Protein AF-A0A944D234-F1 (afdb_monomer_lite)

Structure (mmCIF, N/CA/C/O backbone):
data_AF-A0A944D234-F1
#
_entry.id   AF-A0A944D234-F1
#
loop_
_atom_site.group_PDB
_atom_site.id
_atom_site.type_symbol
_atom_site.label_atom_id
_atom_site.label_alt_id
_atom_site.label_comp_id
_atom_site.label_asym_id
_atom_site.label_entity_id
_atom_site.label_seq_id
_atom_site.pdbx_PDB_ins_code
_atom_site.Cartn_x
_atom_site.Cartn_y
_atom_site.Cartn_z
_atom_site.occupancy
_atom_site.B_iso_or_equiv
_atom_site.auth_seq_id
_atom_site.auth_comp_id
_atom_site.auth_asym_id
_atom_site.auth_atom_id
_atom_site.pdbx_PDB_model_num
ATOM 1 N N . MET A 1 1 ? 18.455 42.363 -7.708 1.00 50.38 1 MET A N 1
ATOM 2 C CA . MET A 1 1 ? 17.422 41.316 -7.528 1.00 50.38 1 MET A CA 1
ATOM 3 C C . MET A 1 1 ? 18.113 39.952 -7.585 1.00 50.38 1 MET A C 1
ATOM 5 O O . MET A 1 1 ? 18.900 39.732 -8.495 1.00 50.38 1 MET A O 1
ATOM 9 N N . ASN A 1 2 ? 17.965 39.112 -6.555 1.00 54.12 2 ASN A N 1
ATOM 10 C CA . ASN A 1 2 ? 18.843 37.957 -6.298 1.00 54.12 2 ASN A CA 1
ATOM 11 C C . ASN A 1 2 ? 18.604 36.811 -7.312 1.00 54.12 2 ASN A C 1
ATOM 13 O O . ASN A 1 2 ? 17.450 36.483 -7.579 1.00 54.12 2 ASN A O 1
ATOM 17 N N . LYS A 1 3 ? 19.655 36.174 -7.860 1.00 44.09 3 LYS A N 1
ATOM 18 C CA . LYS A 1 3 ? 19.535 35.136 -8.919 1.00 44.09 3 LYS A CA 1
ATOM 19 C C . LYS A 1 3 ? 18.631 33.955 -8.521 1.00 44.09 3 LYS A C 1
ATOM 21 O O . LYS A 1 3 ? 17.917 33.435 -9.371 1.00 44.09 3 LYS A O 1
ATOM 26 N N . LYS A 1 4 ? 18.598 33.582 -7.233 1.00 45.78 4 LYS A N 1
ATOM 27 C CA . LYS A 1 4 ? 17.661 32.573 -6.698 1.00 45.78 4 LYS A CA 1
ATOM 28 C C . LYS A 1 4 ? 16.201 33.025 -6.770 1.00 45.78 4 LYS A C 1
ATOM 30 O O . LYS A 1 4 ? 15.357 32.249 -7.179 1.00 45.78 4 LYS A O 1
ATOM 35 N N . ILE A 1 5 ? 15.921 34.289 -6.454 1.00 49.12 5 ILE A N 1
ATOM 36 C CA . ILE A 1 5 ? 14.564 34.856 -6.498 1.00 49.12 5 ILE A CA 1
ATOM 37 C C . ILE A 1 5 ? 14.070 34.925 -7.948 1.00 49.12 5 ILE A C 1
ATOM 39 O O . ILE A 1 5 ? 12.935 34.564 -8.227 1.00 49.12 5 ILE A O 1
ATOM 43 N N . ILE A 1 6 ? 14.944 35.298 -8.888 1.00 46.66 6 ILE A N 1
ATOM 44 C CA . ILE A 1 6 ? 14.623 35.312 -10.323 1.00 46.66 6 ILE A CA 1
ATOM 45 C C . ILE A 1 6 ? 14.358 33.886 -10.835 1.00 46.66 6 ILE A C 1
ATOM 47 O O . ILE A 1 6 ? 13.373 33.670 -11.531 1.00 46.66 6 ILE A O 1
ATOM 51 N N . SER A 1 7 ? 15.170 32.899 -10.441 1.00 41.31 7 SER A N 1
ATOM 52 C CA . SER A 1 7 ? 14.960 31.490 -10.809 1.00 41.31 7 SER A CA 1
ATOM 53 C C . SER A 1 7 ? 13.661 30.919 -10.239 1.00 41.31 7 SER A C 1
ATOM 55 O O . SER A 1 7 ? 12.963 30.204 -10.945 1.00 41.31 7 SER A O 1
ATOM 57 N N . THR A 1 8 ? 13.319 31.229 -8.988 1.00 44.91 8 THR A N 1
ATOM 58 C CA . THR A 1 8 ? 12.078 30.768 -8.349 1.00 44.91 8 THR A CA 1
ATOM 59 C C . THR A 1 8 ? 10.850 31.433 -8.968 1.00 44.91 8 THR A C 1
ATOM 61 O O . THR A 1 8 ? 9.863 30.754 -9.220 1.00 44.91 8 THR A O 1
ATOM 64 N N . ILE A 1 9 ? 10.917 32.725 -9.301 1.00 49.25 9 ILE A N 1
ATOM 65 C CA . ILE A 1 9 ? 9.823 33.436 -9.981 1.00 49.25 9 ILE A CA 1
ATOM 66 C C . ILE A 1 9 ? 9.622 32.901 -11.405 1.00 49.25 9 ILE A C 1
ATOM 68 O O . ILE A 1 9 ? 8.485 32.673 -11.805 1.00 49.25 9 ILE A O 1
ATOM 72 N N . ILE A 1 10 ? 10.702 32.635 -12.148 1.00 46.66 10 ILE A N 1
ATOM 73 C CA . ILE A 1 10 ? 10.629 32.028 -13.487 1.00 46.66 10 ILE A CA 1
ATOM 74 C C . ILE A 1 10 ? 10.091 30.594 -13.406 1.00 46.66 10 ILE A C 1
ATOM 76 O O . ILE A 1 10 ? 9.265 30.218 -14.230 1.00 46.66 10 ILE A O 1
ATOM 80 N N . PHE A 1 11 ? 10.493 29.812 -12.398 1.00 46.53 11 PHE A N 1
ATOM 81 C CA . PHE A 1 11 ? 9.994 28.451 -12.189 1.00 46.53 11 PHE A CA 1
ATOM 82 C C . PHE A 1 11 ? 8.501 28.441 -11.829 1.00 46.53 11 PHE A C 1
ATOM 84 O O . PHE A 1 11 ? 7.758 27.666 -12.416 1.00 46.53 11 PHE A O 1
ATOM 91 N N . ILE A 1 12 ? 8.038 29.344 -10.955 1.00 50.00 12 ILE A N 1
ATOM 92 C CA . ILE A 1 12 ? 6.616 29.497 -10.594 1.00 50.00 12 ILE A CA 1
ATOM 93 C C . ILE A 1 12 ? 5.786 30.004 -11.782 1.00 50.00 12 ILE A C 1
ATOM 95 O O . ILE A 1 12 ? 4.678 29.522 -11.991 1.00 50.00 12 ILE A O 1
ATOM 99 N N . LEU A 1 13 ? 6.313 30.923 -12.598 1.00 46.41 13 LEU A N 1
ATOM 100 C CA . LEU A 1 13 ? 5.645 31.377 -13.823 1.00 46.41 13 LEU A CA 1
ATOM 101 C C . LEU A 1 13 ? 5.559 30.264 -14.874 1.00 46.41 13 LEU A C 1
ATOM 103 O O . LEU A 1 13 ? 4.503 30.089 -15.469 1.00 46.41 13 LEU A O 1
ATOM 107 N N . LEU A 1 14 ? 6.619 29.472 -15.076 1.00 44.97 14 LEU A N 1
ATOM 108 C CA . LEU A 1 14 ? 6.588 28.339 -16.006 1.00 44.97 14 LEU A CA 1
ATOM 109 C C . LEU A 1 14 ? 5.668 27.212 -15.522 1.00 44.97 14 LEU A C 1
ATOM 111 O O . LEU A 1 14 ? 4.873 26.714 -16.314 1.00 44.97 14 LEU A O 1
ATOM 115 N N . PHE A 1 15 ? 5.733 26.825 -14.244 1.00 43.22 15 PHE A N 1
ATOM 116 C CA . PHE A 1 15 ? 4.854 25.792 -13.678 1.00 43.22 15 PHE A CA 1
ATOM 117 C C . PHE A 1 15 ? 3.403 26.255 -13.612 1.00 43.22 15 PHE A C 1
ATOM 119 O O . PHE A 1 15 ? 2.497 25.497 -13.945 1.00 43.22 15 PHE A O 1
ATOM 126 N N . GLY A 1 16 ? 3.194 27.525 -13.264 1.00 43.62 16 GLY A N 1
ATOM 127 C CA . GLY A 1 16 ? 1.924 28.204 -13.423 1.00 43.62 16 GLY A CA 1
ATOM 128 C C . GLY A 1 16 ? 1.405 27.968 -14.832 1.00 43.62 16 GLY A C 1
ATOM 129 O O . GLY A 1 16 ? 0.347 27.367 -15.011 1.00 43.62 16 GLY A O 1
ATOM 130 N N . ILE A 1 17 ? 2.133 28.435 -15.846 1.00 45.66 17 ILE A N 1
ATOM 131 C CA . ILE A 1 17 ? 1.665 28.464 -17.239 1.00 45.66 17 ILE A CA 1
ATOM 132 C C . ILE A 1 17 ? 1.459 27.054 -17.829 1.00 45.66 17 ILE A C 1
ATOM 134 O O . ILE A 1 17 ? 0.568 26.837 -18.654 1.00 45.66 17 ILE A O 1
ATOM 138 N N . LEU A 1 18 ? 2.237 26.076 -17.368 1.00 43.12 18 LEU A N 1
ATOM 139 C CA . LEU A 1 18 ? 2.119 24.677 -17.777 1.00 43.12 18 LEU A CA 1
ATOM 140 C C . LEU A 1 18 ? 0.948 23.942 -17.111 1.00 43.12 18 LEU A C 1
ATOM 142 O O . LEU A 1 18 ? 0.386 23.050 -17.749 1.00 43.12 18 LEU A O 1
ATOM 146 N N . PHE A 1 19 ? 0.571 24.300 -15.876 1.00 42.62 19 PHE A N 1
ATOM 147 C CA . PHE A 1 19 ? -0.331 23.480 -15.055 1.00 42.62 19 PHE A CA 1
ATOM 148 C C . PHE A 1 19 ? -1.573 24.180 -14.495 1.00 42.62 19 PHE A C 1
ATOM 150 O O . PHE A 1 19 ? -2.438 23.484 -13.975 1.00 42.62 19 PHE A O 1
ATOM 157 N N . PHE A 1 20 ? -1.729 25.496 -14.632 1.00 45.50 20 PHE A N 1
ATOM 158 C CA . PHE A 1 20 ? -2.968 26.207 -14.287 1.00 45.50 20 PHE A CA 1
ATOM 159 C C . PHE A 1 20 ? -3.740 26.611 -15.559 1.00 45.50 20 PHE A C 1
ATOM 161 O O . PHE A 1 20 ? -3.129 26.809 -16.604 1.00 45.50 20 PHE A O 1
ATOM 168 N N . PRO A 1 21 ? -5.082 26.682 -15.545 1.00 54.00 21 PRO A N 1
ATOM 169 C CA . PRO A 1 21 ? -5.858 27.022 -16.738 1.00 54.00 21 PRO A CA 1
ATOM 170 C C . PRO A 1 21 ? -5.990 28.545 -16.950 1.00 54.00 21 PRO A C 1
ATOM 172 O O . PRO A 1 21 ? -6.329 29.267 -16.016 1.00 54.00 21 PRO A O 1
ATOM 175 N N . TYR A 1 22 ? -5.788 29.036 -18.182 1.00 55.62 22 TYR A N 1
ATOM 176 C CA . TYR A 1 22 ? -5.700 30.483 -18.493 1.00 55.62 22 TYR A CA 1
ATOM 177 C C . TYR A 1 22 ? -6.824 31.074 -19.337 1.00 55.62 22 TYR A C 1
ATOM 179 O O . TYR A 1 22 ? -6.842 32.279 -19.557 1.00 55.62 22 TYR A O 1
ATOM 187 N N . ASN A 1 23 ? -7.776 30.276 -19.805 1.00 49.44 23 ASN A N 1
ATOM 188 C CA . ASN A 1 23 ? -8.921 30.792 -20.548 1.00 49.44 23 ASN A CA 1
ATOM 189 C C . ASN A 1 23 ? -10.181 30.035 -20.152 1.00 49.44 23 ASN A C 1
ATOM 191 O O . ASN A 1 23 ? -10.163 28.806 -20.089 1.00 49.44 23 ASN A O 1
ATOM 195 N N . ILE A 1 24 ? -11.246 30.795 -19.887 1.00 59.16 24 ILE A N 1
ATOM 196 C CA . ILE A 1 24 ? -12.579 30.294 -19.556 1.00 59.16 24 ILE A CA 1
ATOM 197 C C . ILE A 1 24 ? -13.489 30.656 -20.722 1.00 59.16 24 ILE A C 1
ATOM 199 O O . ILE A 1 24 ? -13.953 31.790 -20.833 1.00 59.16 24 ILE A O 1
ATOM 203 N N . GLU A 1 25 ? -13.746 29.690 -21.593 1.00 55.22 25 GLU A N 1
ATOM 204 C CA . GLU A 1 25 ? -14.764 29.825 -22.632 1.00 55.22 25 GLU A CA 1
ATOM 205 C C . GLU A 1 25 ? -16.070 29.222 -22.104 1.00 55.22 25 GLU A C 1
ATOM 207 O O . GLU A 1 25 ? -16.067 28.118 -21.552 1.00 55.22 25 GLU A O 1
ATOM 212 N N . THR A 1 26 ? -17.175 29.965 -22.204 1.00 54.72 26 THR A N 1
ATOM 213 C CA . THR A 1 26 ? -18.493 29.531 -21.709 1.00 54.72 26 THR A CA 1
ATOM 214 C C . THR A 1 26 ? -19.409 29.255 -22.895 1.00 54.72 26 THR A C 1
ATOM 216 O O . THR A 1 26 ? -19.619 30.135 -23.731 1.00 54.72 26 THR A O 1
ATOM 219 N N . TYR A 1 27 ? -19.942 28.037 -22.974 1.00 46.59 27 TYR A N 1
ATOM 220 C CA . TYR A 1 27 ? -20.809 27.608 -24.070 1.00 46.59 27 TYR A CA 1
ATOM 221 C C . TYR A 1 27 ? -22.247 28.116 -23.886 1.00 46.59 27 TYR A C 1
ATOM 223 O O . TYR A 1 27 ? -22.701 28.411 -22.779 1.00 46.59 27 TYR A O 1
ATOM 231 N N . LYS A 1 28 ? -22.975 28.240 -25.005 1.00 44.84 28 LYS A N 1
ATOM 232 C CA . LYS A 1 28 ? -24.362 28.751 -25.049 1.00 44.84 28 LYS A CA 1
ATOM 233 C C . LYS A 1 28 ? -25.406 27.775 -24.485 1.00 44.84 28 LYS A C 1
ATOM 235 O O . LYS A 1 28 ? -26.581 28.116 -24.445 1.00 44.84 28 LYS A O 1
ATOM 240 N N . ASP A 1 29 ? -24.986 26.596 -24.039 1.00 43.50 29 ASP A N 1
ATOM 241 C CA . ASP A 1 29 ? -25.816 25.524 -23.474 1.00 43.50 29 ASP A CA 1
ATOM 242 C C . ASP A 1 29 ? -26.229 25.763 -22.008 1.00 43.50 29 ASP A C 1
ATOM 244 O O . ASP A 1 29 ? -26.717 24.862 -21.332 1.00 43.50 29 ASP A O 1
ATOM 248 N N . GLY A 1 30 ? -26.044 26.984 -21.503 1.00 49.31 30 GLY A N 1
ATOM 249 C CA . GLY A 1 30 ? -26.486 27.370 -20.167 1.00 49.31 30 GLY A CA 1
ATOM 250 C C . GLY A 1 30 ? -25.449 27.166 -19.066 1.00 49.31 30 GLY A C 1
ATOM 251 O O . GLY A 1 30 ? -25.815 27.261 -17.897 1.00 49.31 30 GLY A O 1
ATOM 252 N N . GLY A 1 31 ? -24.168 26.936 -19.381 1.00 53.91 31 GLY A N 1
ATOM 253 C CA . GLY A 1 31 ? -23.097 27.112 -18.389 1.00 53.91 31 GLY A CA 1
ATOM 254 C C . GLY A 1 31 ? -21.916 26.150 -18.451 1.00 53.91 31 GLY A C 1
ATOM 255 O O . GLY A 1 31 ? -21.124 26.155 -17.506 1.00 53.91 31 GLY A O 1
ATOM 256 N N . THR A 1 32 ? -21.768 25.344 -19.506 1.00 54.62 32 THR A N 1
ATOM 257 C CA . THR A 1 32 ? -20.572 24.508 -19.679 1.00 54.62 32 THR A CA 1
ATOM 258 C C . THR A 1 32 ? -19.336 25.388 -19.876 1.00 54.62 32 THR A C 1
ATOM 260 O O . THR A 1 32 ? -19.350 26.334 -20.672 1.00 54.62 32 THR A O 1
ATOM 263 N N . LYS A 1 33 ? -18.262 25.096 -19.132 1.00 54.50 33 LYS A N 1
ATOM 264 C CA . LYS A 1 33 ? -17.009 25.871 -19.128 1.00 54.50 33 LYS A CA 1
ATOM 265 C C . LYS A 1 33 ? -15.825 25.005 -19.532 1.00 54.50 33 LYS A C 1
ATOM 267 O O . LYS A 1 33 ? -15.644 23.916 -18.988 1.00 54.50 33 LYS A O 1
ATOM 272 N N . ILE A 1 34 ? -14.993 25.514 -20.435 1.00 55.84 34 ILE A N 1
ATOM 273 C CA . ILE A 1 34 ? -13.731 24.875 -20.824 1.00 55.84 34 ILE A CA 1
ATOM 274 C C . ILE A 1 34 ? -12.572 25.581 -20.133 1.00 55.84 34 ILE A C 1
ATOM 276 O O . ILE A 1 34 ? -12.462 26.805 -20.197 1.00 55.84 34 ILE A O 1
ATOM 280 N N . TYR A 1 35 ? -11.694 24.791 -19.522 1.00 55.12 35 TYR A N 1
ATOM 281 C CA . TYR A 1 35 ? -10.464 25.237 -18.885 1.00 55.12 35 TYR A CA 1
ATOM 282 C C . TYR A 1 35 ? -9.273 24.695 -19.674 1.00 55.12 35 TYR A C 1
ATOM 284 O O . TYR A 1 35 ? -9.171 23.492 -19.911 1.00 55.12 35 TYR A O 1
ATOM 292 N N . SER A 1 36 ? -8.376 25.583 -20.103 1.00 50.12 36 SER A N 1
ATOM 293 C CA . SER A 1 36 ? -7.235 25.221 -20.958 1.00 50.12 36 SER A CA 1
ATOM 294 C C . SER A 1 36 ? -5.894 25.617 -20.345 1.00 50.12 36 SER A C 1
ATOM 296 O O . SER A 1 36 ? -5.731 26.778 -19.968 1.00 50.12 36 SER A O 1
ATOM 298 N N . SER A 1 37 ? -4.933 24.688 -20.313 1.00 51.19 37 SER A N 1
ATOM 299 C CA . SER A 1 37 ? -3.499 24.938 -20.088 1.00 51.19 37 SER A CA 1
ATOM 300 C C . SER A 1 37 ? -2.688 24.623 -21.360 1.00 51.19 37 SER A C 1
ATOM 302 O O . SER A 1 37 ? -3.247 24.224 -22.387 1.00 51.19 37 SER A O 1
ATOM 304 N N . LEU A 1 38 ? -1.362 24.804 -21.317 1.00 44.06 38 LEU A N 1
ATOM 305 C CA . LEU A 1 38 ? -0.467 24.378 -22.402 1.00 44.06 38 LEU A CA 1
ATOM 306 C C . LEU A 1 38 ? -0.346 22.852 -22.544 1.00 44.06 38 LEU A C 1
ATOM 308 O O . LEU A 1 38 ? 0.021 22.381 -23.618 1.00 44.06 38 LEU A O 1
ATOM 312 N N . THR A 1 39 ? -0.628 22.089 -21.486 1.00 39.22 39 THR A N 1
ATOM 313 C CA . THR A 1 39 ? -0.411 20.632 -21.444 1.00 39.22 39 THR A CA 1
ATOM 314 C C . THR A 1 39 ? -1.705 19.824 -21.387 1.00 39.22 39 THR A C 1
ATOM 316 O O . THR A 1 39 ? -1.688 18.643 -21.728 1.00 39.22 39 THR A O 1
ATOM 319 N N . TYR A 1 40 ? -2.835 20.437 -21.017 1.00 40.66 40 TYR A N 1
ATOM 320 C CA . TYR A 1 40 ? -4.127 19.755 -20.955 1.00 40.66 40 TYR A CA 1
ATOM 321 C C . TYR A 1 40 ? -5.315 20.717 -21.110 1.00 40.66 40 TYR A C 1
ATOM 323 O O . TYR A 1 40 ? -5.210 21.926 -20.897 1.00 40.66 40 TYR A O 1
ATOM 331 N N . GLN A 1 41 ? -6.476 20.169 -21.463 1.00 42.78 41 GLN A N 1
ATOM 332 C CA . GLN A 1 41 ? -7.767 20.853 -21.378 1.00 42.78 41 GLN A CA 1
ATOM 333 C C . GLN A 1 41 ? -8.722 19.976 -20.573 1.00 42.78 41 GLN A C 1
ATOM 335 O O . GLN A 1 41 ? -8.717 18.759 -20.747 1.00 42.78 41 GLN A O 1
ATOM 340 N N . TYR A 1 42 ? -9.548 20.578 -19.720 1.00 44.78 42 TYR A N 1
ATOM 341 C CA . TYR A 1 42 ? -10.656 19.870 -19.077 1.00 44.78 42 TYR A CA 1
ATOM 342 C C . TYR A 1 42 ? -11.939 20.696 -19.152 1.00 44.78 42 TYR A C 1
ATOM 344 O O . TYR A 1 42 ? -11.917 21.930 -19.140 1.00 44.78 42 TYR A O 1
ATOM 352 N N . ILE A 1 43 ? -13.070 20.004 -19.274 1.00 45.75 43 ILE A N 1
ATOM 353 C CA . ILE A 1 43 ? -14.382 20.606 -19.516 1.00 45.75 43 ILE A CA 1
ATOM 354 C C . ILE A 1 43 ? -15.285 20.306 -18.332 1.00 45.75 43 ILE A C 1
ATOM 356 O O . ILE A 1 43 ? -15.404 19.161 -17.899 1.00 45.75 43 ILE A O 1
ATOM 360 N N . LYS A 1 44 ? -15.940 21.345 -17.820 1.00 45.06 44 LYS A N 1
ATOM 361 C CA . LYS A 1 44 ? -16.941 21.240 -16.766 1.00 45.06 44 LYS A CA 1
ATOM 362 C C . LYS A 1 44 ? -18.321 21.470 -17.368 1.00 45.06 44 LYS A C 1
ATOM 364 O O . LYS A 1 44 ? -18.672 22.607 -17.680 1.00 45.06 44 LYS A O 1
ATOM 369 N N . PHE A 1 45 ? -19.082 20.393 -17.518 1.00 45.19 45 PHE A N 1
ATOM 370 C CA . PHE A 1 45 ? -20.465 20.437 -17.991 1.00 45.19 45 PHE A CA 1
ATOM 371 C C . PHE A 1 45 ? -21.393 21.012 -16.918 1.00 45.19 45 PHE A C 1
ATOM 373 O O . PHE A 1 45 ? -21.191 20.764 -15.724 1.00 45.19 45 PHE A O 1
ATOM 380 N N . ASN A 1 46 ? -22.408 21.774 -17.333 1.00 42.16 46 ASN A N 1
ATOM 381 C CA . ASN A 1 46 ? -23.503 22.120 -16.430 1.00 42.16 46 ASN A CA 1
ATOM 382 C C . ASN A 1 46 ? -24.440 20.912 -16.265 1.00 42.16 46 ASN A C 1
ATOM 384 O O . ASN A 1 46 ? -24.549 20.071 -17.156 1.00 42.16 46 ASN A O 1
ATOM 388 N N . THR A 1 47 ? -25.088 20.801 -15.108 1.00 43.62 47 THR A N 1
ATOM 389 C CA . THR A 1 47 ? -25.991 19.685 -14.787 1.00 43.62 47 THR A CA 1
ATOM 390 C C . THR A 1 47 ? -27.096 19.574 -15.837 1.00 43.62 47 THR A C 1
ATOM 392 O O . THR A 1 47 ? -27.932 20.468 -15.948 1.00 43.62 47 THR A O 1
ATOM 395 N N . LEU A 1 48 ? -27.105 18.479 -16.600 1.00 40.78 48 LEU A N 1
ATOM 396 C CA . LEU A 1 48 ? -28.187 18.162 -17.530 1.00 40.78 48 LEU A CA 1
ATOM 397 C C . LEU A 1 48 ? -29.408 17.724 -16.709 1.00 40.78 48 LEU A C 1
ATOM 399 O O . LEU A 1 48 ? -29.333 16.752 -15.950 1.00 40.78 48 LEU A O 1
ATOM 403 N N . GLU A 1 49 ? -30.520 18.455 -16.818 1.00 33.84 49 GLU A N 1
ATOM 404 C CA . GLU A 1 49 ? -31.764 18.123 -16.115 1.00 33.84 49 GLU A CA 1
ATOM 405 C C . GLU A 1 49 ? -32.169 16.660 -16.374 1.00 33.84 49 GLU A C 1
ATOM 407 O O . GLU A 1 49 ? -32.361 16.241 -17.514 1.00 33.84 49 GLU A O 1
ATOM 412 N N . GLY A 1 50 ? -32.301 15.873 -15.298 1.00 38.72 50 GLY A N 1
ATOM 413 C CA . GLY A 1 50 ? -32.780 14.485 -15.342 1.00 38.72 50 GLY A CA 1
ATOM 414 C C . GLY A 1 50 ? -31.759 13.395 -14.988 1.00 38.72 50 GLY A C 1
ATOM 415 O O . GLY A 1 50 ? -32.169 12.252 -14.788 1.00 38.72 50 GLY A O 1
ATOM 416 N N . CYS A 1 51 ? -30.468 13.707 -14.830 1.00 31.83 51 CYS A N 1
ATOM 417 C CA . CYS A 1 51 ? -29.454 12.735 -14.393 1.00 31.83 51 CYS A CA 1
ATOM 418 C C . CYS A 1 51 ? -29.138 12.889 -12.894 1.00 31.83 51 CYS A C 1
ATOM 420 O O . CYS A 1 51 ? -28.693 13.945 -12.453 1.00 31.83 51 CYS A O 1
ATOM 422 N N . LYS A 1 52 ? -29.358 11.839 -12.084 1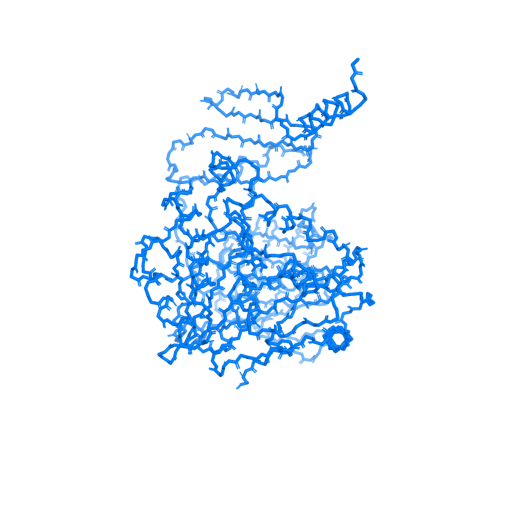.00 35.12 52 LYS A N 1
ATOM 423 C CA . LYS A 1 52 ? -29.121 11.878 -10.620 1.00 35.12 52 LYS A CA 1
ATOM 424 C C . LYS A 1 52 ? -27.644 11.785 -10.203 1.00 35.12 52 LYS A C 1
ATOM 426 O O . LYS A 1 52 ? -27.346 12.006 -9.035 1.00 35.12 52 LYS A O 1
ATOM 431 N N . ALA A 1 53 ? -26.733 11.491 -11.126 1.00 32.81 53 ALA A N 1
ATOM 432 C CA . ALA A 1 53 ? -25.291 11.632 -10.947 1.00 32.81 53 ALA A CA 1
ATOM 433 C C . ALA A 1 53 ? -24.617 11.648 -12.323 1.00 32.81 53 ALA A C 1
ATOM 435 O O . ALA A 1 53 ? -24.963 10.841 -13.183 1.00 32.81 53 ALA A O 1
ATOM 436 N N . SER A 1 54 ? -23.643 12.530 -12.524 1.00 29.41 54 SER A N 1
ATOM 437 C CA . SER A 1 54 ? -22.778 12.492 -13.703 1.00 29.41 54 SER A CA 1
ATOM 438 C C . SER A 1 54 ? -21.404 13.053 -13.350 1.00 29.41 54 SER A C 1
ATOM 440 O O . SER A 1 54 ? -21.271 14.243 -13.067 1.00 29.41 54 SER A O 1
ATOM 442 N N . LYS A 1 55 ? -20.385 12.191 -13.383 1.00 30.52 55 LYS A N 1
ATOM 443 C CA . LYS A 1 55 ? -18.978 12.575 -13.503 1.00 30.52 55 LYS A CA 1
ATOM 444 C C . LYS A 1 55 ? -18.422 11.800 -14.697 1.00 30.52 55 LYS A C 1
ATOM 446 O O . LYS A 1 55 ? -18.545 10.581 -14.741 1.00 30.52 55 LYS A O 1
ATOM 451 N N . LEU A 1 56 ? -17.885 12.521 -15.673 1.00 31.08 56 LEU A N 1
ATOM 452 C CA . LEU A 1 56 ? -17.267 11.974 -16.876 1.00 31.08 56 LEU A CA 1
ATOM 453 C C . LEU A 1 56 ? -15.907 12.673 -17.004 1.00 31.08 56 LEU A C 1
ATOM 455 O O . LEU A 1 56 ? -15.869 13.896 -17.129 1.00 31.08 56 LEU A O 1
ATOM 459 N N . GLU A 1 57 ? -14.805 11.933 -16.907 1.00 28.06 57 GLU A N 1
ATOM 460 C CA . GLU A 1 57 ? -13.441 12.456 -17.068 1.00 28.06 57 GLU A CA 1
ATOM 461 C C . GLU A 1 57 ? -12.783 11.782 -18.275 1.00 28.06 57 GLU A C 1
ATOM 463 O O . GLU A 1 57 ? -12.755 10.558 -18.367 1.00 28.06 57 GLU A O 1
ATOM 468 N N . PHE A 1 58 ? -12.244 12.587 -19.193 1.00 30.88 58 PHE A N 1
ATOM 469 C CA . PHE A 1 58 ? -11.422 12.130 -20.313 1.00 30.88 58 PHE A CA 1
ATOM 470 C C . PHE A 1 58 ? -10.288 13.127 -20.573 1.00 30.88 58 PHE A C 1
ATOM 472 O O . PHE A 1 58 ? -10.466 14.333 -20.403 1.00 30.88 58 PHE A O 1
ATOM 479 N N . ALA A 1 59 ? -9.151 12.622 -21.052 1.00 25.47 59 ALA A N 1
ATOM 480 C CA . ALA A 1 59 ? -8.059 13.409 -21.614 1.00 25.47 59 ALA A CA 1
ATOM 481 C C . ALA A 1 59 ? -7.896 13.039 -23.096 1.00 25.47 59 ALA A C 1
ATOM 483 O O . ALA A 1 59 ? -7.736 11.864 -23.416 1.00 25.47 59 ALA A O 1
ATOM 484 N N . PHE A 1 60 ? -7.922 14.029 -23.995 1.00 31.36 60 PHE A N 1
ATOM 485 C CA . PHE A 1 60 ? -7.651 13.831 -25.423 1.00 31.36 60 PHE A CA 1
ATOM 486 C C . PHE A 1 60 ? -6.731 14.919 -25.977 1.00 31.36 60 PHE A C 1
ATOM 488 O O . PHE A 1 60 ? -6.786 16.083 -25.574 1.00 31.36 60 PHE A O 1
ATOM 495 N N . THR A 1 61 ? -5.920 14.539 -26.962 1.00 31.00 61 THR A N 1
ATOM 496 C CA . THR A 1 61 ? -5.229 15.459 -27.863 1.00 31.00 61 THR A CA 1
ATOM 497 C C . THR A 1 61 ? -6.212 15.961 -28.929 1.00 31.00 61 THR A C 1
ATOM 499 O O . THR A 1 61 ? -7.053 15.227 -29.438 1.00 31.00 61 THR A O 1
ATOM 502 N N . LYS A 1 62 ? -6.153 17.269 -29.207 1.00 36.53 62 LYS A N 1
ATOM 503 C CA . LYS A 1 62 ? -7.077 18.051 -30.049 1.00 36.53 62 LYS A CA 1
ATOM 504 C C . LYS A 1 62 ? -7.542 17.339 -31.336 1.00 36.53 62 LYS A C 1
ATOM 506 O O . LYS A 1 62 ? -6.768 17.296 -32.289 1.00 36.53 62 LYS A O 1
ATOM 511 N N . LYS A 1 63 ? -8.833 16.968 -31.384 1.00 38.25 63 LYS A N 1
ATOM 512 C CA . LYS A 1 63 ? -9.831 17.170 -32.473 1.00 38.25 63 LYS A CA 1
ATOM 513 C C . LYS A 1 63 ? -10.804 15.983 -32.563 1.00 38.25 63 LYS A C 1
ATOM 515 O O . LYS A 1 63 ? -10.471 14.992 -33.187 1.00 38.25 63 LYS A O 1
ATOM 520 N N . ASP A 1 64 ? -11.986 16.109 -31.953 1.00 39.72 64 ASP A N 1
ATOM 521 C CA . ASP A 1 64 ? -13.303 15.873 -32.587 1.00 39.72 64 ASP A CA 1
ATOM 522 C C . ASP A 1 64 ? -14.413 15.723 -31.533 1.00 39.72 64 ASP A C 1
ATOM 524 O O . ASP A 1 64 ? -14.603 14.685 -30.909 1.00 39.72 64 ASP A O 1
ATOM 528 N N . TYR A 1 65 ? -15.185 16.797 -31.343 1.00 37.31 65 TYR A N 1
ATOM 529 C CA . TYR A 1 65 ? -16.249 16.889 -30.334 1.00 37.31 65 TYR A CA 1
ATOM 530 C C . TYR A 1 65 ? -17.612 16.341 -30.801 1.00 37.31 65 TYR A C 1
ATOM 532 O O . TYR A 1 65 ? -18.542 16.261 -30.004 1.00 37.31 65 TYR A O 1
ATOM 540 N N . LYS A 1 66 ? -17.760 15.928 -32.069 1.00 36.50 66 LYS A N 1
ATOM 541 C CA . LYS A 1 66 ? -19.038 15.417 -32.616 1.00 36.50 66 LYS A CA 1
ATOM 542 C C . LYS A 1 66 ? -19.449 14.033 -32.091 1.00 36.50 66 LYS A C 1
ATOM 544 O O . LYS A 1 66 ? -20.604 13.657 -32.244 1.00 36.50 66 LYS A O 1
ATOM 549 N N . TYR A 1 67 ? -18.540 13.296 -31.454 1.00 38.12 67 TYR A N 1
ATOM 550 C CA . TYR A 1 67 ? -18.800 11.963 -30.892 1.00 38.12 67 TYR A CA 1
ATOM 551 C C . TYR A 1 67 ? -19.584 12.003 -29.559 1.00 38.12 67 TYR A C 1
ATOM 553 O O . TYR A 1 67 ? -20.126 10.995 -29.112 1.00 38.12 67 TYR A O 1
ATOM 561 N N . PHE A 1 68 ? -19.672 13.177 -28.920 1.00 34.81 68 PHE A N 1
ATOM 562 C CA . PHE A 1 68 ? -20.256 13.330 -27.583 1.00 34.81 68 PHE A CA 1
ATOM 563 C C . PHE A 1 68 ? -21.790 13.213 -27.542 1.00 34.81 68 PHE A C 1
ATOM 565 O O . PHE A 1 68 ? -22.326 12.710 -26.559 1.00 34.81 68 PHE A O 1
ATOM 572 N N . GLU A 1 69 ? -22.511 13.622 -28.592 1.00 35.59 69 GLU A N 1
ATOM 573 C CA . GLU A 1 69 ? -23.986 13.589 -28.595 1.00 35.59 69 GLU A CA 1
ATOM 574 C C . GLU A 1 69 ? -24.562 12.164 -28.668 1.00 35.59 69 GLU A C 1
ATOM 576 O O . GLU A 1 69 ? -25.686 11.930 -28.224 1.00 35.59 69 GLU A O 1
ATOM 581 N N . SER A 1 70 ? -23.803 11.191 -29.185 1.00 38.47 70 SER A N 1
ATOM 582 C CA . SER A 1 70 ? -24.258 9.799 -29.309 1.00 38.47 70 SER A CA 1
ATOM 583 C C . SER A 1 70 ? -24.104 8.959 -28.039 1.00 38.47 70 SER A C 1
ATOM 585 O O . SER A 1 70 ? -24.655 7.867 -27.991 1.00 38.47 70 SER A O 1
ATOM 587 N N . LEU A 1 71 ? -23.370 9.444 -27.031 1.00 32.75 71 LEU A N 1
ATOM 588 C CA . LEU A 1 71 ? -23.078 8.718 -25.782 1.00 32.75 71 LEU A CA 1
ATOM 589 C C . LEU A 1 71 ? -24.017 9.093 -24.620 1.00 32.75 71 LEU A C 1
ATOM 591 O O . LEU A 1 71 ? -23.852 8.610 -23.502 1.00 32.75 71 LEU A O 1
ATOM 595 N N . LEU A 1 72 ? -24.988 9.977 -24.862 1.00 32.19 72 LEU A N 1
ATOM 596 C CA . LEU A 1 72 ? -25.973 10.404 -23.870 1.00 32.19 72 LEU A CA 1
ATOM 597 C C . LEU A 1 72 ? -27.177 9.450 -23.873 1.00 32.19 72 LEU A C 1
ATOM 599 O O . LEU A 1 72 ? -27.787 9.224 -24.919 1.00 32.19 72 LEU A O 1
ATOM 603 N N . CYS A 1 73 ? -27.548 8.924 -22.699 1.00 31.92 73 CYS A N 1
ATOM 604 C CA . CYS A 1 73 ? -28.719 8.060 -22.537 1.00 31.92 73 CYS A CA 1
ATOM 605 C C . CYS A 1 73 ? -29.984 8.724 -23.095 1.00 31.92 73 CYS A C 1
ATOM 607 O O . CYS A 1 73 ? -30.368 9.820 -22.673 1.00 31.92 73 CYS A O 1
ATOM 609 N N . LYS A 1 74 ? -30.679 8.030 -24.002 1.00 35.91 74 LYS A N 1
ATOM 610 C CA . LYS A 1 74 ? -31.988 8.458 -24.499 1.00 35.91 74 LYS A CA 1
ATOM 611 C C . LYS A 1 74 ? -33.090 7.905 -23.602 1.00 35.91 74 LYS A C 1
ATOM 613 O O . LYS A 1 74 ? -33.061 6.770 -23.139 1.00 35.91 74 LYS A O 1
ATOM 618 N N . LYS A 1 75 ? -34.088 8.745 -23.340 1.00 27.34 75 LYS A N 1
ATOM 619 C CA . LYS A 1 75 ? -35.249 8.417 -22.511 1.00 27.34 75 LYS A CA 1
ATOM 620 C C . LYS A 1 75 ? -36.020 7.238 -23.130 1.00 27.34 75 LYS A C 1
ATOM 622 O O . LYS A 1 75 ? -36.626 7.414 -24.181 1.00 27.34 75 LYS A O 1
ATOM 627 N N . GLY A 1 76 ? -36.039 6.082 -22.457 1.00 35.97 76 GLY A N 1
ATOM 628 C CA . GLY A 1 76 ? -36.934 4.963 -22.793 1.00 35.97 76 GLY A CA 1
ATOM 629 C C . GLY A 1 76 ? -36.296 3.596 -23.068 1.00 35.97 76 GLY A C 1
ATOM 630 O O . GLY A 1 76 ? -37.028 2.691 -23.458 1.00 35.97 76 GLY A O 1
ATOM 631 N N . GLU A 1 77 ? -34.993 3.397 -22.869 1.00 35.22 77 GLU A N 1
ATOM 632 C CA . GLU A 1 77 ? -34.379 2.075 -23.074 1.00 35.22 77 GLU A CA 1
ATOM 633 C C . GLU A 1 77 ? -34.567 1.167 -21.845 1.00 35.22 77 GLU A C 1
ATOM 635 O O . GLU A 1 77 ? -34.165 1.486 -20.728 1.00 35.22 77 GLU A O 1
ATOM 640 N N . SER A 1 78 ? -35.277 0.056 -22.054 1.00 34.41 78 SER A N 1
ATOM 641 C CA . SER A 1 78 ? -35.680 -0.931 -21.046 1.00 34.41 78 SER A CA 1
ATOM 642 C C . SER A 1 78 ? -34.560 -1.918 -20.694 1.00 34.41 78 SER A C 1
ATOM 644 O O . SER A 1 78 ? -33.860 -2.372 -21.599 1.00 34.41 78 SER A O 1
ATOM 646 N N . GLU A 1 79 ? -34.492 -2.343 -19.424 1.00 43.16 79 GLU A N 1
ATOM 647 C CA . GLU A 1 79 ? -33.681 -3.468 -18.919 1.00 43.16 79 GLU A CA 1
ATOM 648 C C . GLU A 1 79 ? -33.740 -4.708 -19.828 1.00 43.16 79 GLU A C 1
ATOM 650 O O . GLU A 1 79 ? -34.833 -5.189 -20.140 1.00 43.16 79 GLU A O 1
ATOM 655 N N . LYS A 1 80 ? -32.578 -5.269 -20.202 1.00 37.19 80 LYS A N 1
ATOM 656 C CA . LYS A 1 80 ? -32.485 -6.582 -20.864 1.00 37.19 80 LYS A CA 1
ATOM 657 C C . LYS A 1 80 ? -31.277 -7.402 -20.369 1.00 37.19 80 LYS A C 1
ATOM 659 O O . LYS A 1 80 ? -30.138 -7.094 -20.686 1.00 37.19 80 LYS A O 1
ATOM 664 N N . ASP A 1 81 ? -31.618 -8.418 -19.567 1.00 38.75 81 ASP A N 1
ATOM 665 C CA . ASP A 1 81 ? -30.963 -9.697 -19.204 1.00 38.75 81 ASP A CA 1
ATOM 666 C C . ASP A 1 81 ? -29.418 -9.773 -18.987 1.00 38.75 81 ASP A C 1
ATOM 668 O O . ASP A 1 81 ? -28.656 -9.683 -19.950 1.00 38.75 81 ASP A O 1
ATOM 672 N N . PRO A 1 82 ? -28.911 -10.027 -17.754 1.00 42.06 82 PRO A N 1
ATOM 673 C CA . PRO A 1 82 ? -27.475 -9.932 -17.451 1.00 42.06 82 PRO A CA 1
ATOM 674 C C . PRO A 1 82 ? -26.648 -11.241 -17.386 1.00 42.06 82 PRO A C 1
ATOM 676 O O . PRO A 1 82 ? -25.496 -11.177 -16.960 1.00 42.06 82 PRO A O 1
ATOM 679 N N . ASN A 1 83 ? -27.138 -12.432 -17.756 1.00 40.75 83 ASN A N 1
ATOM 680 C CA . ASN A 1 83 ? -26.524 -13.676 -17.229 1.00 40.75 83 ASN A CA 1
ATOM 681 C C . ASN A 1 83 ? -25.766 -14.629 -18.176 1.00 40.75 83 ASN A C 1
ATOM 683 O O . ASN A 1 83 ? -25.545 -15.780 -17.796 1.00 40.75 83 ASN A O 1
ATOM 687 N N . LEU A 1 84 ? -25.270 -14.199 -19.340 1.00 38.38 84 LEU A N 1
ATOM 688 C CA . LEU A 1 84 ? -24.440 -15.068 -20.196 1.00 38.38 84 LEU A CA 1
ATOM 689 C C . LEU A 1 84 ? -23.146 -14.387 -20.652 1.00 38.38 84 LEU A C 1
ATOM 691 O O . LEU A 1 84 ? -23.156 -13.231 -21.078 1.00 38.38 84 LEU A O 1
ATOM 695 N N . LYS A 1 85 ? -22.033 -15.127 -20.557 1.00 43.81 85 LYS A N 1
ATOM 696 C CA . LYS A 1 85 ? -20.740 -14.752 -21.135 1.00 43.81 85 LYS A CA 1
ATOM 697 C C . LYS A 1 85 ? -20.354 -15.737 -22.230 1.00 43.81 85 LYS A C 1
ATOM 699 O O . LYS A 1 85 ? -20.411 -16.947 -22.022 1.00 43.81 85 LYS A O 1
ATOM 704 N N . PHE A 1 86 ? -19.945 -15.199 -23.373 1.00 44.16 86 PHE A N 1
ATOM 705 C CA . PHE A 1 86 ? -19.419 -15.973 -24.498 1.00 44.16 86 PHE A CA 1
ATOM 706 C C . PHE A 1 86 ? -17.975 -15.578 -24.732 1.00 44.16 86 PHE A C 1
ATOM 708 O O . PHE A 1 86 ? -17.686 -14.382 -24.747 1.00 44.16 86 PHE A O 1
ATOM 715 N N . PHE A 1 87 ? -17.105 -16.560 -24.937 1.00 43.06 87 PHE A N 1
ATOM 716 C CA . PHE A 1 87 ? -15.703 -16.341 -25.284 1.00 43.06 87 PHE A CA 1
ATOM 717 C C . PHE A 1 87 ? -15.390 -16.990 -26.628 1.00 43.06 87 PHE A C 1
ATOM 719 O O . PHE A 1 87 ? -15.825 -18.113 -26.847 1.00 43.06 87 PHE A O 1
ATOM 726 N N . ALA A 1 88 ? -14.644 -16.321 -27.511 1.00 46.69 88 ALA A N 1
ATOM 727 C CA . ALA A 1 88 ? -14.224 -16.865 -28.800 1.00 46.69 88 ALA A CA 1
ATOM 728 C C . ALA A 1 88 ? -12.739 -16.629 -29.124 1.00 46.69 88 ALA A C 1
ATOM 730 O O . ALA A 1 88 ? -12.179 -15.584 -28.794 1.00 46.69 88 ALA A O 1
ATOM 731 N N . TYR A 1 89 ? -12.131 -17.590 -29.817 1.00 46.38 89 TYR A N 1
ATOM 732 C CA . TYR A 1 89 ? -10.718 -17.720 -30.164 1.00 46.38 89 TYR A CA 1
ATOM 733 C C . TYR A 1 89 ? -10.588 -18.254 -31.606 1.00 46.38 89 TYR A C 1
ATOM 735 O O . TYR A 1 89 ? -11.354 -19.134 -32.000 1.00 46.38 89 TYR A O 1
ATOM 743 N N . GLY A 1 90 ? -9.645 -17.755 -32.412 1.00 45.09 90 GLY A N 1
ATOM 744 C CA . GLY A 1 90 ? -9.430 -18.268 -33.771 1.00 45.09 90 GLY A CA 1
ATOM 745 C C . GLY A 1 90 ? -8.241 -17.652 -34.520 1.00 45.09 90 GLY A C 1
ATOM 746 O O . GLY A 1 90 ? -7.732 -16.602 -34.136 1.00 45.09 90 GLY A O 1
ATOM 747 N N . ALA A 1 91 ? -7.857 -18.317 -35.619 1.00 45.00 91 ALA A N 1
ATOM 748 C CA . ALA A 1 91 ? -6.611 -18.113 -36.374 1.00 45.00 91 ALA A CA 1
ATOM 749 C C . ALA A 1 91 ? -6.505 -16.825 -37.200 1.00 45.00 91 ALA A C 1
ATOM 751 O O . ALA A 1 91 ? -5.447 -16.510 -37.738 1.00 45.00 91 ALA A O 1
ATOM 752 N N . GLU A 1 92 ? -7.588 -16.073 -37.339 1.00 47.03 92 GLU A N 1
ATOM 753 C CA . GLU A 1 92 ? -7.664 -14.922 -38.230 1.00 47.03 92 GLU A CA 1
ATOM 754 C C . GLU A 1 92 ? -8.694 -13.923 -37.695 1.00 47.03 92 GLU A C 1
ATOM 756 O O . GLU A 1 92 ? -9.586 -14.283 -36.929 1.00 47.03 92 GLU A O 1
ATOM 761 N N . PRO A 1 93 ? -8.594 -12.653 -38.101 1.00 46.66 93 PRO A N 1
ATOM 762 C CA . PRO A 1 93 ? -8.187 -11.481 -37.329 1.00 46.66 93 PRO A CA 1
ATOM 763 C C . PRO A 1 93 ? -8.953 -11.199 -36.018 1.00 46.66 93 PRO A C 1
ATOM 765 O O . PRO A 1 93 ? -9.136 -10.044 -35.673 1.00 46.66 93 PRO A O 1
ATOM 768 N N . PHE A 1 94 ? -9.384 -12.188 -35.245 1.00 52.38 94 PHE A N 1
ATOM 769 C CA . PHE A 1 94 ? -10.219 -11.976 -34.069 1.00 52.38 94 PHE A CA 1
ATOM 770 C C . PHE A 1 94 ? -9.787 -12.886 -32.935 1.00 52.38 94 PHE A C 1
ATOM 772 O O . PHE A 1 94 ? -10.151 -14.057 -32.862 1.00 52.38 94 PHE A O 1
ATOM 779 N N . TRP A 1 95 ? -9.022 -12.302 -32.020 1.00 52.00 95 TRP A N 1
ATOM 780 C CA . TRP A 1 95 ? -8.607 -12.969 -30.798 1.00 52.00 95 TRP A CA 1
ATOM 781 C C . TRP A 1 95 ? -9.485 -12.497 -29.640 1.00 52.00 95 TRP A C 1
ATOM 783 O O . TRP A 1 95 ? -9.745 -11.299 -29.497 1.00 52.00 95 TRP A O 1
ATOM 793 N N . ASN A 1 96 ? -9.893 -13.436 -28.784 1.00 53.72 96 ASN A N 1
ATOM 794 C CA . ASN A 1 96 ? -10.531 -13.169 -27.493 1.00 53.72 96 ASN A CA 1
ATOM 795 C C . ASN A 1 96 ? -11.835 -12.360 -27.600 1.00 53.72 96 ASN A C 1
ATOM 797 O O . ASN A 1 96 ? -11.984 -11.335 -26.933 1.00 53.72 96 ASN A O 1
ATOM 801 N N . ILE A 1 97 ? -12.780 -12.804 -28.436 1.00 54.16 97 ILE A N 1
ATOM 802 C CA . ILE A 1 97 ? -14.106 -12.180 -28.470 1.00 54.16 97 ILE A CA 1
ATOM 803 C C . ILE A 1 97 ? -14.818 -12.505 -27.162 1.00 54.16 97 ILE A C 1
ATOM 805 O O . ILE A 1 97 ? -15.012 -13.673 -26.856 1.00 54.16 97 ILE A O 1
ATOM 809 N N . LYS A 1 98 ? -15.231 -11.501 -26.401 1.00 54.78 98 LYS A N 1
ATOM 810 C CA . LYS A 1 98 ? -15.942 -11.657 -25.140 1.00 54.78 98 LYS A CA 1
ATOM 811 C C . LYS A 1 98 ? -17.258 -10.903 -25.189 1.00 54.78 98 LYS A C 1
ATOM 813 O O . LYS A 1 98 ? -17.274 -9.694 -25.389 1.00 54.78 98 LYS A O 1
ATOM 818 N N . ILE A 1 99 ? -18.359 -11.601 -24.939 1.00 52.28 99 ILE A N 1
ATOM 819 C CA . ILE A 1 99 ? -19.661 -10.971 -24.708 1.00 52.28 99 ILE A CA 1
ATOM 820 C C . ILE A 1 99 ? -19.937 -10.956 -23.212 1.00 52.28 99 ILE A C 1
ATOM 822 O O . ILE A 1 99 ? -19.787 -11.974 -22.541 1.00 52.28 99 ILE A O 1
ATOM 826 N N . THR A 1 100 ? -20.302 -9.804 -22.660 1.00 50.03 100 THR A N 1
ATOM 827 C CA . THR A 1 100 ? -20.735 -9.661 -21.265 1.00 50.03 100 THR A CA 1
ATOM 828 C C . THR A 1 100 ? -21.948 -8.742 -21.218 1.00 50.03 100 THR A C 1
ATOM 830 O O . THR A 1 100 ? -21.829 -7.543 -21.452 1.00 50.03 100 THR A O 1
ATOM 833 N N . GLY A 1 101 ? -23.125 -9.305 -20.933 1.00 56.91 101 GLY A N 1
ATOM 834 C CA . GLY A 1 101 ? -24.382 -8.562 -21.045 1.00 56.91 101 GLY A CA 1
ATOM 835 C C . GLY A 1 101 ? -24.612 -8.099 -22.487 1.00 56.91 101 GLY A C 1
ATOM 836 O O . GLY A 1 101 ? -24.548 -8.905 -23.412 1.00 56.91 101 GLY A O 1
ATOM 837 N N . ASN A 1 102 ? -24.824 -6.797 -22.679 1.00 51.81 102 ASN A N 1
ATOM 838 C CA . ASN A 1 102 ? -24.949 -6.159 -23.992 1.00 51.81 102 ASN A CA 1
ATOM 839 C C . ASN A 1 102 ? -23.610 -5.649 -24.557 1.00 51.81 102 ASN A C 1
ATOM 841 O O . ASN A 1 102 ? -23.615 -4.868 -25.499 1.00 51.81 102 ASN A O 1
ATOM 845 N N . GLN A 1 103 ? -22.461 -6.028 -24.000 1.00 43.38 103 GLN A N 1
ATOM 846 C CA . GLN A 1 103 ? -21.156 -5.562 -24.479 1.00 43.38 103 GLN A CA 1
ATOM 847 C C . GLN A 1 103 ? -20.400 -6.680 -25.195 1.00 43.38 103 GLN A C 1
ATOM 849 O O . GLN A 1 103 ? -20.345 -7.802 -24.699 1.00 43.38 103 GLN A O 1
ATOM 854 N N . LEU A 1 104 ? -19.795 -6.351 -26.337 1.00 49.81 104 LEU A N 1
ATOM 855 C CA . LEU A 1 104 ? -18.924 -7.192 -27.156 1.00 49.81 104 LEU A CA 1
ATOM 856 C C . LEU A 1 104 ? -17.509 -6.598 -27.154 1.00 49.81 104 LEU A C 1
ATOM 858 O O . LEU A 1 104 ? -17.309 -5.465 -27.579 1.00 49.81 104 LEU A O 1
ATOM 862 N N . GLU A 1 105 ? -16.524 -7.364 -26.713 1.00 53.88 105 GLU A N 1
ATOM 863 C CA . GLU A 1 105 ? -15.099 -7.022 -26.706 1.00 53.88 105 GLU A CA 1
ATOM 864 C C . GLU A 1 105 ? -14.353 -7.976 -27.644 1.00 53.88 105 GLU A C 1
ATOM 866 O O . GLU A 1 105 ? -14.678 -9.154 -27.674 1.00 53.88 105 GLU A O 1
ATOM 871 N N . TYR A 1 106 ? -13.367 -7.513 -28.412 1.00 56.94 106 TYR A N 1
ATOM 872 C CA . TYR A 1 106 ? -12.434 -8.382 -29.152 1.00 56.94 106 TYR A CA 1
ATOM 873 C C . TYR A 1 106 ? -11.131 -7.642 -29.469 1.00 56.94 106 TYR A C 1
ATOM 875 O O . TYR A 1 106 ? -11.094 -6.410 -29.455 1.00 56.94 106 TYR A O 1
ATOM 883 N N . GLY A 1 107 ? -10.051 -8.378 -29.741 1.00 48.31 107 GLY A N 1
ATOM 884 C CA . GLY A 1 107 ? -8.752 -7.807 -30.110 1.00 48.31 107 GLY A CA 1
ATOM 885 C C . GLY A 1 107 ? -8.454 -7.922 -31.605 1.00 48.31 107 GLY A C 1
ATOM 886 O O . GLY A 1 107 ? -8.249 -9.044 -32.070 1.00 48.31 107 GLY A O 1
ATOM 887 N N . ASN A 1 108 ? -8.401 -6.781 -32.321 1.00 56.81 108 ASN A N 1
ATOM 888 C CA . ASN A 1 108 ? -7.628 -6.563 -33.561 1.00 56.81 108 ASN A CA 1
ATOM 889 C C . ASN A 1 108 ? -7.661 -5.094 -34.057 1.00 56.81 108 ASN A C 1
ATOM 891 O O . ASN A 1 108 ? -8.749 -4.558 -34.273 1.00 56.81 108 ASN A O 1
ATOM 895 N N . PRO A 1 109 ? -6.505 -4.475 -34.366 1.00 43.38 109 PRO A N 1
ATOM 896 C CA . PRO A 1 109 ? -6.424 -3.108 -34.893 1.00 43.38 109 PRO A CA 1
ATOM 897 C C . PRO A 1 109 ? -6.792 -2.897 -36.380 1.00 43.38 109 PRO A C 1
ATOM 899 O O . PRO A 1 109 ? -7.039 -1.764 -36.779 1.00 43.38 109 PRO A O 1
ATOM 902 N N . ASN A 1 110 ? -6.835 -3.932 -37.225 1.00 46.50 110 ASN A N 1
ATOM 903 C CA . ASN A 1 110 ? -6.829 -3.768 -38.691 1.00 46.50 110 ASN A CA 1
ATOM 904 C C . ASN A 1 110 ? -8.206 -3.810 -39.380 1.00 46.50 110 ASN A C 1
ATOM 906 O O . ASN A 1 110 ? -8.296 -3.540 -40.576 1.00 46.50 110 ASN A O 1
ATOM 910 N N . LEU A 1 111 ? -9.285 -4.146 -38.669 1.00 49.06 111 LEU A N 1
ATOM 911 C CA . LEU A 1 111 ? -10.635 -4.242 -39.257 1.00 49.06 111 LEU A CA 1
ATOM 912 C C . LEU A 1 111 ? -11.517 -3.025 -39.012 1.00 49.06 111 LEU A C 1
ATOM 914 O O . LEU A 1 111 ? -12.519 -2.839 -39.706 1.00 49.06 111 LEU A O 1
ATOM 918 N N . PHE A 1 112 ? -11.163 -2.212 -38.023 1.00 49.97 112 PHE A N 1
ATOM 919 C CA . PHE A 1 112 ? -11.937 -1.050 -37.625 1.00 49.97 112 PHE A CA 1
ATOM 920 C C . PHE A 1 112 ? -10.981 0.091 -37.306 1.00 49.97 112 PHE A C 1
ATOM 922 O O . PHE A 1 112 ? -9.960 -0.101 -36.657 1.00 49.97 112 PHE A O 1
ATOM 929 N N . SER A 1 113 ? -11.328 1.292 -37.760 1.00 45.19 113 SER A N 1
ATOM 930 C CA . SER A 1 113 ? -10.517 2.505 -37.613 1.00 45.19 113 SER A CA 1
ATOM 931 C C . SER A 1 113 ? -10.505 3.088 -36.193 1.00 45.19 113 SER A C 1
ATOM 933 O O . SER A 1 113 ? -9.928 4.148 -35.978 1.00 45.19 113 SER A O 1
ATOM 935 N N . GLU A 1 114 ? -11.164 2.433 -35.235 1.00 50.03 114 GLU A N 1
ATOM 936 C CA . GLU A 1 114 ? -11.405 2.935 -33.882 1.00 50.03 114 GLU A CA 1
ATOM 937 C C . GLU A 1 114 ? -11.079 1.833 -32.865 1.00 50.03 114 GLU A C 1
ATOM 939 O O . GLU A 1 114 ? -11.956 1.086 -32.437 1.00 50.03 114 GLU A O 1
ATOM 944 N N . THR A 1 115 ? -9.805 1.700 -32.496 1.00 43.50 115 THR A N 1
ATOM 945 C CA . THR A 1 115 ? -9.361 0.778 -31.439 1.00 43.50 115 THR A CA 1
ATOM 946 C C . THR A 1 115 ? -8.858 1.548 -30.232 1.00 43.50 115 THR A C 1
ATOM 948 O O . THR A 1 115 ? -8.346 2.662 -30.356 1.00 43.50 115 THR A O 1
ATOM 951 N N . ASN A 1 116 ? -8.940 0.943 -29.050 1.00 46.28 116 ASN A N 1
ATOM 952 C CA . ASN A 1 116 ? -8.241 1.478 -27.889 1.00 46.28 116 ASN A CA 1
ATOM 953 C C . ASN A 1 116 ? -6.704 1.324 -28.055 1.00 46.28 116 ASN A C 1
ATOM 955 O O . ASN A 1 116 ? -6.247 0.611 -28.954 1.00 46.28 116 ASN A O 1
ATOM 959 N N . PRO A 1 117 ? -5.881 1.935 -27.180 1.00 38.59 117 PRO A N 1
ATOM 960 C CA . PRO A 1 117 ? -4.416 1.845 -27.255 1.00 38.59 117 PRO A CA 1
ATOM 961 C C . PRO A 1 117 ? -3.840 0.420 -27.166 1.00 38.59 117 PRO A C 1
ATOM 963 O O . PRO A 1 117 ? -2.665 0.223 -27.451 1.00 38.59 117 PRO A O 1
ATOM 966 N N . LYS A 1 118 ? -4.651 -0.571 -26.767 1.00 41.22 118 LYS A N 1
ATOM 967 C CA . LYS A 1 118 ? -4.297 -1.995 -26.672 1.00 41.22 118 LYS A CA 1
ATOM 968 C C . LYS A 1 118 ? -4.798 -2.817 -27.877 1.00 41.22 118 LYS A C 1
ATOM 970 O O . LYS A 1 118 ? -4.695 -4.037 -27.859 1.00 41.22 118 LYS A O 1
ATOM 975 N N . GLY A 1 119 ? -5.356 -2.180 -28.911 1.00 43.97 119 GLY A N 1
ATOM 976 C CA . GLY A 1 119 ? -5.872 -2.857 -30.108 1.00 43.97 119 GLY A CA 1
ATOM 977 C C . GLY A 1 119 ? -7.206 -3.588 -29.905 1.00 43.97 119 GLY A C 1
ATOM 978 O O . GLY A 1 119 ? -7.604 -4.367 -30.772 1.00 43.97 119 GLY A O 1
ATOM 979 N N . HIS A 1 120 ? -7.898 -3.346 -28.784 1.00 44.25 120 HIS A N 1
ATOM 980 C CA . HIS A 1 120 ? -9.230 -3.892 -28.521 1.00 44.25 120 HIS A CA 1
ATOM 981 C C . HIS A 1 120 ? -10.325 -2.923 -28.946 1.00 44.25 120 HIS A C 1
ATOM 983 O O . HIS A 1 120 ? -10.190 -1.699 -28.822 1.00 44.25 120 HIS A O 1
ATOM 989 N N . ILE A 1 121 ? -11.435 -3.492 -29.402 1.00 50.09 121 ILE A N 1
ATOM 990 C CA . ILE A 1 121 ? -12.632 -2.762 -29.794 1.00 50.09 121 ILE A CA 1
ATOM 991 C C . ILE A 1 121 ? -13.772 -3.230 -28.900 1.00 50.09 121 ILE A C 1
ATOM 993 O O . ILE A 1 121 ? -14.023 -4.429 -28.770 1.00 50.09 121 ILE A O 1
ATOM 997 N N . TYR A 1 122 ? -14.454 -2.263 -28.293 1.00 51.56 122 TYR A N 1
ATOM 998 C CA . TYR A 1 122 ? -15.669 -2.487 -27.522 1.00 51.56 122 TYR A CA 1
ATOM 999 C C . TYR A 1 122 ? -16.849 -2.015 -28.360 1.00 51.56 122 TYR A C 1
ATOM 1001 O O . TYR A 1 122 ? -16.876 -0.870 -28.812 1.00 51.56 122 TYR A O 1
ATOM 1009 N N . MET A 1 123 ? -17.816 -2.895 -28.574 1.00 54.38 123 MET A N 1
ATOM 1010 C CA . MET A 1 123 ? -19.060 -2.575 -29.259 1.00 54.38 123 MET A CA 1
ATOM 1011 C C . MET A 1 123 ? -20.239 -2.911 -28.365 1.00 54.38 123 MET A C 1
ATOM 1013 O O . MET A 1 123 ? -20.259 -3.935 -27.686 1.00 54.38 123 MET A O 1
ATOM 1017 N N . GLU A 1 124 ? -21.243 -2.049 -28.398 1.00 51.06 124 GLU A N 1
ATOM 1018 C CA . GLU A 1 124 ? -22.529 -2.363 -27.805 1.00 51.06 124 GLU A CA 1
ATOM 1019 C C . GLU A 1 124 ? -23.307 -3.290 -28.746 1.00 51.06 124 GLU A C 1
ATOM 1021 O O . GLU A 1 124 ? -23.411 -3.058 -29.955 1.00 51.06 124 GLU A O 1
ATOM 1026 N N . ILE A 1 125 ? -23.808 -4.379 -28.178 1.00 54.56 125 ILE A N 1
ATOM 1027 C CA . ILE A 1 125 ? -24.697 -5.328 -28.822 1.00 54.56 125 ILE A CA 1
ATOM 1028 C C . ILE A 1 125 ? -26.093 -4.723 -28.777 1.00 54.56 125 ILE A C 1
ATOM 1030 O O . ILE A 1 125 ? -26.719 -4.621 -27.725 1.00 54.56 125 ILE A O 1
ATOM 1034 N N . GLU A 1 126 ? -26.590 -4.359 -29.950 1.00 61.09 126 GLU A N 1
ATOM 1035 C CA . GLU A 1 126 ? -27.939 -3.838 -30.146 1.00 61.09 126 GLU A CA 1
ATOM 1036 C C . GLU A 1 126 ? -28.989 -4.935 -29.928 1.00 61.09 126 GLU A C 1
ATOM 1038 O O . GLU A 1 126 ? -30.111 -4.672 -29.488 1.00 61.09 126 GLU A O 1
ATOM 1043 N N . LYS A 1 127 ? -28.639 -6.181 -30.271 1.00 61.91 127 LYS A N 1
ATOM 1044 C CA . LYS A 1 127 ? -29.550 -7.324 -30.200 1.00 61.91 127 LYS A CA 1
ATOM 1045 C C . LYS A 1 127 ? -28.788 -8.635 -30.020 1.00 61.91 127 LYS A C 1
ATOM 1047 O O . LYS A 1 127 ? -27.845 -8.890 -30.760 1.00 61.91 127 LYS A O 1
ATOM 1052 N N . LEU A 1 128 ? -29.239 -9.481 -29.095 1.00 61.53 128 LEU A N 1
ATOM 1053 C CA . LEU A 1 128 ? -28.790 -10.866 -28.937 1.00 61.53 128 LEU A CA 1
ATOM 1054 C C . LEU A 1 128 ? -30.026 -11.768 -28.856 1.00 61.53 128 LEU A C 1
ATOM 1056 O O . LEU A 1 128 ? -30.867 -11.587 -27.978 1.00 61.53 128 LEU A O 1
ATOM 1060 N N . GLU A 1 129 ? -30.150 -12.719 -29.774 1.00 60.38 129 GLU A N 1
ATOM 1061 C CA . GLU A 1 129 ? -31.280 -13.644 -29.855 1.00 60.38 129 GLU A CA 1
ATOM 1062 C C . GLU A 1 129 ? -30.792 -15.083 -29.835 1.00 60.38 129 GLU A C 1
ATOM 1064 O O . GLU A 1 129 ? -29.945 -15.482 -30.629 1.00 60.38 129 GLU A O 1
ATOM 1069 N N . LYS A 1 130 ? -31.366 -15.889 -28.945 1.00 61.00 130 LYS A N 1
ATOM 1070 C CA . LYS A 1 130 ? -31.148 -17.332 -28.943 1.00 61.00 130 LYS A CA 1
ATOM 1071 C C . LYS A 1 130 ? -32.077 -17.989 -29.966 1.00 61.00 130 LYS A C 1
ATOM 1073 O O . LYS A 1 130 ? -33.290 -17.793 -29.898 1.00 61.00 130 LYS A O 1
ATOM 1078 N N . GLN A 1 131 ? -31.527 -18.786 -30.878 1.00 65.69 131 GLN A N 1
ATOM 1079 C CA . GLN A 1 131 ? -32.275 -19.562 -31.869 1.00 65.69 131 GLN A CA 1
ATOM 1080 C C . GLN A 1 131 ? -31.895 -21.041 -31.745 1.00 65.69 131 GLN A C 1
ATOM 1082 O O . GLN A 1 131 ? -30.875 -21.483 -32.258 1.00 65.69 131 GLN A O 1
ATOM 1087 N N . GLY A 1 132 ? -32.705 -21.819 -31.022 1.00 73.69 132 GLY A N 1
ATOM 1088 C CA . GLY A 1 132 ? -32.334 -23.194 -30.676 1.00 73.69 132 GLY A CA 1
ATOM 1089 C C . GLY A 1 132 ? -31.132 -23.218 -29.727 1.00 73.69 132 GLY A C 1
ATOM 1090 O O . GLY A 1 132 ? -31.197 -22.624 -28.647 1.00 73.69 132 GLY A O 1
ATOM 1091 N N . GLU A 1 133 ? -30.055 -23.904 -30.113 1.00 65.19 133 GLU A N 1
ATOM 1092 C CA . GLU A 1 133 ? -28.775 -23.882 -29.386 1.00 65.19 133 GLU A CA 1
ATOM 1093 C C . GLU A 1 133 ? -27.825 -22.783 -29.881 1.00 65.19 133 GLU A C 1
ATOM 1095 O O . GLU A 1 133 ? -26.854 -22.483 -29.194 1.00 65.19 133 GLU A O 1
ATOM 1100 N N . ASP A 1 134 ? -28.145 -22.128 -30.998 1.00 69.44 134 ASP A N 1
ATOM 1101 C CA . ASP A 1 134 ? -27.353 -21.049 -31.581 1.00 69.44 134 ASP A CA 1
ATOM 1102 C C . ASP A 1 134 ? -27.710 -19.686 -30.969 1.00 69.44 134 ASP A C 1
ATOM 1104 O O . ASP A 1 134 ? -28.791 -19.477 -30.400 1.00 69.44 134 ASP A O 1
ATOM 1108 N N . PHE A 1 135 ? -26.818 -18.712 -31.143 1.00 65.88 135 PHE A N 1
ATOM 1109 C CA . PHE A 1 135 ? -27.042 -17.320 -30.751 1.00 65.88 135 PHE A CA 1
ATOM 1110 C C . PHE A 1 135 ? -26.752 -16.398 -31.920 1.00 65.88 135 PHE A C 1
ATOM 1112 O O . PHE A 1 135 ? -25.679 -16.483 -32.498 1.00 65.88 135 PHE A O 1
ATOM 1119 N N . ILE A 1 136 ? -27.661 -15.487 -32.246 1.00 71.19 136 ILE A N 1
ATOM 1120 C CA . ILE A 1 136 ? -27.463 -14.449 -33.260 1.00 71.19 136 ILE A CA 1
ATOM 1121 C C . ILE A 1 136 ? -27.299 -13.116 -32.550 1.00 71.19 136 ILE A C 1
ATOM 1123 O O . ILE A 1 136 ? -28.089 -12.778 -31.670 1.00 71.19 136 ILE A O 1
ATOM 1127 N N . PHE A 1 137 ? -26.283 -12.353 -32.928 1.00 67.94 137 PHE A N 1
ATOM 1128 C CA . PHE A 1 137 ? -26.010 -11.047 -32.358 1.00 67.94 137 PHE A CA 1
ATOM 1129 C C . PHE A 1 137 ? -25.863 -9.987 -33.444 1.00 67.94 137 PHE A C 1
ATOM 1131 O O . PHE A 1 137 ? -25.366 -10.246 -34.540 1.00 67.94 137 PHE A O 1
ATOM 1138 N N . LYS A 1 138 ? -26.279 -8.770 -33.109 1.00 66.69 138 LYS A N 1
ATOM 1139 C CA . LYS A 1 138 ? -26.128 -7.586 -33.945 1.00 66.69 138 LYS A CA 1
ATOM 1140 C C . LYS A 1 138 ? -25.527 -6.454 -33.126 1.00 66.69 138 LYS A C 1
ATOM 1142 O O . LYS A 1 138 ? -25.985 -6.170 -32.022 1.00 66.69 138 LYS A O 1
ATOM 1147 N N . ALA A 1 139 ? -24.513 -5.819 -33.687 1.00 65.44 139 ALA A N 1
ATOM 1148 C CA . ALA A 1 139 ? -23.868 -4.608 -33.208 1.00 65.44 139 ALA A CA 1
ATOM 1149 C C . ALA A 1 139 ? -23.743 -3.623 -34.382 1.00 65.44 139 ALA A C 1
ATOM 1151 O O . ALA A 1 139 ? -23.859 -4.022 -35.542 1.00 65.44 139 ALA A O 1
ATOM 1152 N N . LYS A 1 140 ? -23.467 -2.349 -34.086 1.00 66.38 140 LYS A N 1
ATOM 1153 C CA . LYS A 1 140 ? -23.458 -1.210 -35.029 1.00 66.38 140 LYS A CA 1
ATOM 1154 C C . LYS A 1 140 ? -23.183 -1.550 -36.507 1.00 66.38 140 LYS A C 1
ATOM 1156 O O . LYS A 1 140 ? -24.019 -1.290 -37.362 1.00 66.38 140 LYS A O 1
ATOM 1161 N N . ASN A 1 141 ? -22.015 -2.126 -36.812 1.00 64.69 141 ASN A N 1
ATOM 1162 C CA . ASN A 1 141 ? -21.601 -2.493 -38.178 1.00 64.69 141 ASN A CA 1
ATOM 1163 C C . ASN A 1 141 ? -21.247 -3.984 -38.317 1.00 64.69 141 ASN A C 1
ATOM 1165 O O . ASN A 1 141 ? -20.453 -4.355 -39.184 1.00 64.69 141 ASN A O 1
ATOM 1169 N N . LEU A 1 142 ? -21.758 -4.828 -37.424 1.00 65.56 142 LEU A N 1
ATOM 1170 C CA . LEU A 1 142 ? -21.362 -6.226 -37.338 1.00 65.56 142 LEU A CA 1
ATOM 1171 C C . LEU A 1 142 ? -22.558 -7.089 -36.951 1.00 65.56 142 LEU A C 1
ATOM 1173 O O . LEU A 1 142 ? -23.213 -6.854 -35.940 1.00 65.56 142 LEU A O 1
ATOM 1177 N N . GLU A 1 143 ? -22.823 -8.105 -37.756 1.00 74.44 143 GLU A N 1
ATOM 1178 C CA . GLU A 1 143 ? -23.853 -9.102 -37.481 1.00 74.44 143 GLU A CA 1
ATOM 1179 C C . GLU A 1 143 ? -23.207 -10.474 -37.494 1.00 74.44 143 GLU A C 1
ATOM 1181 O O . GLU A 1 143 ? -22.378 -10.761 -38.358 1.00 74.44 143 GLU A O 1
ATOM 1186 N N . GLY A 1 144 ? -23.553 -11.316 -36.531 1.00 76.00 144 GLY A N 1
ATOM 1187 C CA . GLY A 1 144 ? -22.942 -12.621 -36.407 1.00 76.00 144 GLY A CA 1
ATOM 1188 C C . GLY A 1 144 ? -23.785 -13.627 -35.663 1.00 76.00 144 GLY A C 1
ATOM 1189 O O . GLY A 1 144 ? -24.853 -13.328 -35.137 1.00 76.00 144 GLY A O 1
ATOM 1190 N N . LYS A 1 145 ? -23.280 -14.851 -35.627 1.00 77.06 145 LYS A N 1
ATOM 1191 C CA . LYS A 1 145 ? -23.875 -15.980 -34.946 1.00 77.06 145 LYS A CA 1
ATOM 1192 C C . LYS A 1 145 ? -22.826 -16.864 -34.282 1.00 77.06 145 LYS A C 1
ATOM 1194 O O . LYS A 1 145 ? -21.739 -17.075 -34.814 1.00 77.06 145 LYS A O 1
ATOM 1199 N N . PHE A 1 146 ? -23.189 -17.410 -33.135 1.00 70.38 146 PHE A N 1
ATOM 1200 C CA . PHE A 1 146 ? -22.547 -18.537 -32.484 1.00 70.38 146 PHE A CA 1
ATOM 1201 C C . PHE A 1 146 ? -23.353 -19.774 -32.863 1.00 70.38 146 PHE A C 1
ATOM 1203 O O . PHE A 1 146 ? -24.512 -19.887 -32.473 1.00 70.38 146 PHE A O 1
ATOM 1210 N N . VAL A 1 147 ? -22.756 -20.661 -33.649 1.00 80.38 147 VAL A N 1
ATOM 1211 C CA . VAL A 1 147 ? -23.349 -21.930 -34.077 1.00 80.38 147 VAL A CA 1
ATOM 1212 C C . VAL A 1 147 ? -22.863 -23.019 -33.136 1.00 80.38 147 VAL A C 1
ATOM 1214 O O . VAL A 1 147 ? -21.654 -23.124 -32.926 1.00 80.38 147 VAL A O 1
ATOM 1217 N N . LYS A 1 148 ? -23.762 -23.809 -32.550 1.00 79.06 148 LYS A N 1
ATOM 1218 C CA . LYS A 1 148 ? -23.398 -24.953 -31.706 1.00 79.06 148 LYS A CA 1
ATOM 1219 C C . LYS A 1 148 ? -22.780 -26.047 -32.582 1.00 79.06 148 LYS A C 1
ATOM 1221 O O . LYS A 1 148 ? -23.465 -26.879 -33.165 1.00 79.06 148 LYS A O 1
ATOM 1226 N N . GLU A 1 149 ? -21.464 -26.009 -32.694 1.00 79.38 149 GLU A N 1
ATOM 1227 C CA . GLU A 1 149 ? -20.649 -26.903 -33.511 1.00 79.38 149 GLU A CA 1
ATOM 1228 C C . GLU A 1 149 ? -19.281 -26.985 -32.835 1.00 79.38 149 GLU A C 1
ATOM 1230 O O . GLU A 1 149 ? -18.693 -25.945 -32.520 1.00 79.38 149 GLU A O 1
ATOM 1235 N N . GLU A 1 150 ? -18.787 -28.203 -32.595 1.00 76.38 150 GLU A N 1
ATOM 1236 C CA . GLU A 1 150 ? -17.453 -28.389 -32.028 1.00 76.38 150 GLU A CA 1
ATOM 1237 C C . GLU A 1 150 ? -16.402 -27.781 -32.958 1.00 76.38 150 GLU A C 1
ATOM 1239 O O . GLU A 1 150 ? -16.317 -28.100 -34.146 1.00 76.38 150 GLU A O 1
ATOM 1244 N N . CYS A 1 151 ? -15.592 -26.887 -32.408 1.00 68.56 151 CYS A N 1
ATOM 1245 C CA . CYS A 1 151 ? -14.620 -26.110 -33.155 1.00 68.56 151 CYS A CA 1
ATOM 1246 C C . CYS A 1 151 ? -13.250 -26.261 -32.493 1.00 68.56 151 CYS A C 1
ATOM 1248 O O . CYS A 1 151 ? -13.124 -26.125 -31.278 1.00 68.56 151 CYS A O 1
ATOM 1250 N N . HIS A 1 152 ? -12.223 -26.576 -33.281 1.00 67.62 152 HIS A N 1
ATOM 1251 C CA . HIS A 1 152 ? -10.868 -26.791 -32.776 1.00 67.62 152 HIS A CA 1
ATOM 1252 C C . HIS A 1 152 ? -10.054 -25.500 -32.894 1.00 67.62 152 HIS A C 1
ATOM 1254 O O . HIS A 1 152 ? -9.957 -24.930 -33.982 1.00 67.62 152 HIS A O 1
ATOM 1260 N N . GLY A 1 153 ? -9.466 -25.050 -31.783 1.00 56.97 153 GLY A N 1
ATOM 1261 C CA . GLY A 1 153 ? -8.555 -23.907 -31.757 1.00 56.97 153 GLY A CA 1
ATOM 1262 C C . GLY A 1 153 ? -7.218 -24.218 -32.430 1.00 56.97 153 GLY A C 1
ATOM 1263 O O . GLY A 1 153 ? -6.709 -25.337 -32.366 1.00 56.97 153 GLY A O 1
ATOM 1264 N N . ASP A 1 154 ? -6.616 -23.212 -33.049 1.00 55.88 154 ASP A N 1
ATOM 1265 C CA . ASP A 1 154 ? -5.477 -23.338 -33.965 1.00 55.88 154 ASP A CA 1
ATOM 1266 C C . ASP A 1 154 ? -4.093 -23.363 -33.286 1.00 55.88 154 ASP A C 1
ATOM 1268 O O . ASP A 1 154 ? -3.075 -23.468 -33.965 1.00 55.88 154 ASP A O 1
ATOM 1272 N N . GLY A 1 155 ? -4.031 -23.317 -31.950 1.00 48.38 155 GLY A N 1
ATOM 1273 C CA . GLY A 1 155 ? -2.760 -23.209 -31.223 1.00 48.38 155 GLY A CA 1
ATOM 1274 C C . GLY A 1 155 ? -2.360 -24.386 -30.329 1.00 48.38 155 GLY A C 1
ATOM 1275 O O . GLY A 1 155 ? -1.165 -24.566 -30.093 1.00 48.38 155 GLY A O 1
ATOM 1276 N N . LYS A 1 156 ? -3.307 -25.153 -29.766 1.00 48.53 156 LYS A N 1
ATOM 1277 C CA . LYS A 1 156 ? -3.008 -26.107 -28.668 1.00 48.53 156 LYS A CA 1
ATOM 1278 C C . LYS A 1 156 ? -3.901 -27.357 -28.590 1.00 48.53 156 LYS A C 1
ATOM 1280 O O . LYS A 1 156 ? -3.783 -28.112 -27.632 1.00 48.53 156 LYS A O 1
ATOM 1285 N N . GLY A 1 157 ? -4.751 -27.614 -29.589 1.00 52.19 157 GLY A N 1
ATOM 1286 C CA . GLY A 1 157 ? -5.706 -28.733 -29.540 1.00 52.19 157 GLY A CA 1
ATOM 1287 C C . GLY A 1 157 ? -6.900 -28.485 -28.611 1.00 52.19 157 GLY A C 1
ATOM 1288 O O . GLY A 1 157 ? -7.574 -29.433 -28.217 1.00 52.19 157 GLY A O 1
ATOM 1289 N N . ASP A 1 158 ? -7.153 -27.222 -28.260 1.00 57.56 158 ASP A N 1
ATOM 1290 C CA . ASP A 1 158 ? -8.292 -26.819 -27.440 1.00 57.56 158 ASP A CA 1
ATOM 1291 C C . ASP A 1 158 ? -9.602 -27.002 -28.222 1.00 57.56 158 ASP A C 1
ATOM 1293 O O . ASP A 1 158 ? -9.703 -26.628 -29.395 1.00 57.56 158 ASP A O 1
ATOM 1297 N N . LEU A 1 159 ? -10.600 -27.589 -27.562 1.00 62.62 159 LEU A N 1
ATOM 1298 C CA . LEU A 1 159 ? -11.899 -27.922 -28.139 1.00 62.62 159 LEU A CA 1
ATOM 1299 C C . LEU A 1 159 ? -12.954 -26.952 -27.606 1.00 62.62 159 LEU A C 1
ATOM 1301 O O . LEU A 1 159 ? -13.057 -26.738 -26.397 1.00 62.62 159 LEU A O 1
ATOM 1305 N N . TYR A 1 160 ? -13.728 -26.358 -28.506 1.00 68.81 160 TYR A N 1
ATOM 1306 C CA . TYR A 1 160 ? -14.726 -25.348 -28.183 1.00 68.81 160 TYR A CA 1
ATOM 1307 C C . TYR A 1 160 ? -16.116 -25.794 -28.610 1.00 68.81 160 TYR A C 1
ATOM 1309 O O . TYR A 1 160 ? -16.294 -26.460 -29.623 1.00 68.81 160 TYR A O 1
ATOM 1317 N N . ASP A 1 161 ? -17.103 -25.364 -27.835 1.00 72.31 161 ASP A N 1
ATOM 1318 C CA . ASP A 1 161 ? -18.502 -25.767 -27.947 1.00 72.31 161 ASP A CA 1
ATOM 1319 C C . ASP A 1 161 ? -19.277 -25.115 -29.098 1.00 72.31 161 ASP A C 1
ATOM 1321 O O . ASP A 1 161 ? -20.385 -25.562 -29.407 1.00 72.31 161 ASP A O 1
ATOM 1325 N N . TYR A 1 162 ? -18.754 -24.016 -29.638 1.00 69.62 162 TYR A N 1
ATOM 1326 C CA . TYR A 1 162 ? -19.394 -23.185 -30.644 1.00 69.62 162 TYR A CA 1
ATOM 1327 C C . TYR A 1 162 ? -18.399 -22.753 -31.712 1.00 69.62 162 TYR A C 1
ATOM 1329 O O . TYR A 1 162 ? -17.218 -22.521 -31.458 1.00 69.62 162 TYR A O 1
ATOM 1337 N N . LYS A 1 163 ? -18.927 -22.515 -32.902 1.00 77.94 163 LYS A N 1
ATOM 1338 C CA . LYS A 1 163 ? -18.270 -21.820 -33.996 1.00 77.94 163 LYS A CA 1
ATOM 1339 C C . LYS A 1 163 ? -18.852 -20.423 -34.110 1.00 77.94 163 LYS A C 1
ATOM 1341 O O . LYS A 1 163 ? -20.063 -20.245 -34.193 1.00 77.94 163 LYS A O 1
ATOM 1346 N N . VAL A 1 164 ? -17.998 -19.417 -34.117 1.00 72.88 164 VAL A N 1
ATOM 1347 C CA . VAL A 1 164 ? -18.389 -18.011 -34.214 1.00 72.88 164 VAL A CA 1
ATOM 1348 C C . VAL A 1 164 ? -18.236 -17.569 -35.653 1.00 72.88 164 VAL A C 1
ATOM 1350 O O . VAL A 1 164 ? -17.175 -17.742 -36.241 1.00 72.88 164 VAL A O 1
ATOM 1353 N N . ILE A 1 165 ? -19.295 -17.018 -36.231 1.00 77.12 165 ILE A N 1
ATOM 1354 C CA . ILE A 1 165 ? -19.321 -16.538 -37.610 1.00 77.12 165 ILE A CA 1
ATOM 1355 C C . ILE A 1 165 ? -19.905 -15.140 -37.597 1.00 77.12 165 ILE A C 1
ATOM 1357 O O . ILE A 1 165 ? -20.978 -14.945 -37.042 1.00 77.12 165 ILE A O 1
ATOM 1361 N N . PHE A 1 166 ? -19.265 -14.166 -38.222 1.00 71.56 166 PHE A N 1
ATOM 1362 C CA . PHE A 1 166 ? -19.882 -12.853 -38.384 1.00 71.56 166 PHE A CA 1
ATOM 1363 C C . PHE A 1 166 ? -19.454 -12.187 -39.674 1.00 71.56 166 PHE A C 1
ATOM 1365 O O . PHE A 1 166 ? -18.432 -12.510 -40.278 1.00 71.56 166 PHE A O 1
ATOM 1372 N N . THR A 1 167 ? -20.267 -11.234 -40.084 1.00 68.56 167 THR A N 1
ATOM 1373 C CA . THR A 1 167 ? -20.132 -10.495 -41.323 1.00 68.56 167 THR A CA 1
ATOM 1374 C C . THR A 1 167 ? -19.922 -9.024 -41.015 1.00 68.56 167 THR A C 1
ATOM 1376 O O . THR A 1 167 ? -20.673 -8.422 -40.243 1.00 68.56 167 THR A O 1
ATOM 1379 N N . ASN A 1 168 ? -18.909 -8.437 -41.644 1.00 62.31 168 ASN A N 1
ATOM 1380 C CA . ASN A 1 168 ? -18.726 -6.991 -41.702 1.00 62.31 168 ASN A CA 1
ATOM 1381 C C . ASN A 1 168 ? -18.676 -6.589 -43.177 1.00 62.31 168 ASN A C 1
ATOM 1383 O O . ASN A 1 168 ? -17.788 -7.023 -43.919 1.00 62.31 168 ASN A O 1
ATOM 1387 N N . LYS A 1 169 ? -19.639 -5.767 -43.605 1.00 68.88 169 LYS A N 1
ATOM 1388 C CA . LYS A 1 169 ? -19.856 -5.398 -45.012 1.00 68.88 169 LYS A CA 1
ATOM 1389 C C . LYS A 1 169 ? -20.002 -6.646 -45.902 1.00 68.88 169 LYS A C 1
ATOM 1391 O O . LYS A 1 169 ? -21.049 -7.275 -45.868 1.00 68.88 169 LYS A O 1
ATOM 1396 N N . ASN A 1 170 ? -18.957 -7.008 -46.656 1.00 63.50 170 ASN A N 1
ATOM 1397 C CA . ASN A 1 170 ? -18.958 -8.094 -47.648 1.00 63.50 170 ASN A CA 1
ATOM 1398 C C . ASN A 1 170 ? -17.994 -9.246 -47.302 1.00 63.50 170 ASN A C 1
ATOM 1400 O O . ASN A 1 170 ? -17.734 -10.093 -48.153 1.00 63.50 170 ASN A O 1
ATOM 1404 N N . ALA A 1 171 ? -17.422 -9.259 -46.096 1.00 57.75 171 ALA A N 1
ATOM 1405 C CA . ALA A 1 171 ? -16.492 -10.295 -45.656 1.00 57.75 171 ALA A CA 1
ATOM 1406 C C . ALA A 1 171 ? -17.075 -11.074 -44.471 1.00 57.75 171 ALA A C 1
ATOM 1408 O O . ALA A 1 171 ? -17.594 -10.476 -43.524 1.00 57.75 171 ALA A O 1
ATOM 1409 N N . GLU A 1 172 ? -16.984 -12.402 -44.550 1.00 70.12 172 GLU A N 1
ATOM 1410 C CA . GLU A 1 172 ? -17.349 -13.342 -43.490 1.00 70.12 172 GLU A CA 1
ATOM 1411 C C . GLU A 1 172 ? -16.086 -13.776 -42.742 1.00 70.12 172 GLU A C 1
ATOM 1413 O O . GLU A 1 172 ? -15.083 -14.137 -43.358 1.00 70.12 172 GLU A O 1
ATOM 1418 N N . TYR A 1 173 ? -16.157 -13.774 -41.416 1.00 66.44 173 TYR A N 1
ATOM 1419 C CA . TYR A 1 173 ? -15.071 -14.158 -40.521 1.00 66.44 173 TYR A CA 1
ATOM 1420 C C . TYR A 1 173 ? -15.520 -15.302 -39.619 1.00 66.44 173 TYR A C 1
ATOM 1422 O O . TYR A 1 173 ? -16.698 -15.383 -39.262 1.00 66.44 173 TYR A O 1
ATOM 1430 N N . LYS A 1 174 ? -14.585 -16.192 -39.265 1.00 67.19 174 LYS A N 1
ATOM 1431 C CA . LYS A 1 174 ? -14.855 -17.420 -38.506 1.00 67.19 174 LYS A CA 1
ATOM 1432 C C . LYS A 1 174 ? -13.884 -17.591 -37.341 1.00 67.19 174 LYS A C 1
ATOM 1434 O O . LYS A 1 174 ? -12.700 -17.314 -37.486 1.00 67.19 174 LYS A O 1
ATOM 1439 N N . GLY A 1 175 ? -14.388 -18.105 -36.226 1.00 69.12 175 GLY A N 1
ATOM 1440 C CA . GLY A 1 175 ? -13.622 -18.505 -35.046 1.00 69.12 175 GLY A CA 1
ATOM 1441 C C . GLY A 1 175 ? -14.330 -19.613 -34.264 1.00 69.12 175 GLY A C 1
ATOM 1442 O O . GLY A 1 175 ? -15.390 -20.089 -34.669 1.00 69.12 175 GLY A O 1
ATOM 1443 N N . CYS A 1 176 ? -13.759 -20.015 -33.137 1.00 66.50 176 CYS A N 1
ATOM 1444 C CA . CYS A 1 176 ? -14.296 -21.005 -32.202 1.00 66.50 176 CYS A CA 1
ATOM 1445 C C . CYS A 1 176 ? -14.662 -20.327 -30.877 1.00 66.50 176 CYS A C 1
ATOM 1447 O O . CYS A 1 176 ? -14.057 -19.321 -30.551 1.00 66.50 176 CYS A O 1
ATOM 1449 N N . GLY A 1 177 ? -15.607 -20.823 -30.081 1.00 65.56 177 GLY A N 1
ATOM 1450 C CA . GLY A 1 177 ? -15.963 -20.208 -28.802 1.00 65.56 177 GLY A CA 1
ATOM 1451 C C . GLY A 1 177 ? -16.733 -21.098 -27.831 1.00 65.56 177 GLY A C 1
ATOM 1452 O O . GLY A 1 177 ? -17.255 -22.142 -28.202 1.00 65.56 177 GLY A O 1
ATOM 1453 N N . SER A 1 178 ? -16.795 -20.704 -26.563 1.00 58.12 178 SER A N 1
ATOM 1454 C CA . SER A 1 178 ? -17.484 -21.426 -25.492 1.00 58.12 178 SER A CA 1
ATOM 1455 C C . SER A 1 178 ? -18.478 -20.530 -24.752 1.00 58.12 178 SER A C 1
ATOM 1457 O O . SER A 1 178 ? -18.310 -19.311 -24.642 1.00 58.12 178 SER A O 1
ATOM 1459 N N . VAL A 1 179 ? -19.543 -21.157 -24.247 1.00 52.62 179 VAL A N 1
ATOM 1460 C CA . VAL A 1 179 ? -20.481 -20.534 -23.308 1.00 52.62 179 VAL A CA 1
ATOM 1461 C C . VAL A 1 179 ? -20.015 -20.862 -21.908 1.00 52.62 179 VAL A C 1
ATOM 1463 O O . VAL A 1 179 ? -20.111 -22.011 -21.481 1.00 52.62 179 VAL A O 1
ATOM 1466 N N . GLU A 1 180 ? -19.599 -19.852 -21.153 1.00 45.66 180 GLU A N 1
ATOM 1467 C CA . GLU A 1 180 ? -19.524 -20.016 -19.709 1.00 45.66 180 GLU A CA 1
ATOM 1468 C C . GLU A 1 180 ? -20.946 -19.900 -19.150 1.00 45.66 180 GLU A C 1
ATOM 1470 O O . GLU A 1 180 ? -21.489 -18.805 -18.969 1.00 45.66 180 GLU A O 1
ATOM 1475 N N . LYS A 1 181 ? -21.576 -21.044 -18.852 1.00 36.19 181 LYS A N 1
ATOM 1476 C CA . LYS A 1 181 ? -22.667 -21.047 -17.872 1.00 36.19 181 LYS A CA 1
ATOM 1477 C C . LYS A 1 181 ? -22.061 -20.554 -16.562 1.00 36.19 181 LYS A C 1
ATOM 1479 O O . LYS A 1 181 ? -20.989 -21.016 -16.181 1.00 36.19 181 LYS A O 1
ATOM 1484 N N . GLN A 1 182 ? -22.738 -19.646 -15.857 1.00 37.41 182 GLN A N 1
ATOM 1485 C CA . GLN A 1 182 ? -22.401 -19.341 -14.464 1.00 37.41 182 GLN A CA 1
ATOM 1486 C C . GLN A 1 182 ? -22.653 -20.583 -13.589 1.00 37.41 182 GLN A C 1
ATOM 1488 O O . GLN A 1 182 ? -23.588 -20.631 -12.790 1.00 37.41 182 GLN A O 1
ATOM 1493 N N . GLU A 1 183 ? -21.832 -21.615 -13.723 1.00 29.41 183 GLU A N 1
ATOM 1494 C CA . GLU A 1 183 ? -21.747 -22.676 -12.742 1.00 29.41 183 GLU A CA 1
ATOM 1495 C C . GLU A 1 183 ? -20.917 -22.144 -11.572 1.00 29.41 183 GLU A C 1
ATOM 1497 O O . GLU A 1 183 ? -19.694 -22.075 -11.589 1.00 29.41 183 GLU A O 1
ATOM 1502 N N . ASN A 1 184 ? -21.643 -21.697 -10.547 1.00 30.69 184 ASN A N 1
ATOM 1503 C CA . ASN A 1 184 ? -21.253 -21.709 -9.137 1.00 30.69 184 ASN A CA 1
ATOM 1504 C C . ASN A 1 184 ? -19.969 -20.992 -8.669 1.00 30.69 184 ASN A C 1
ATOM 1506 O O . ASN A 1 184 ? -19.718 -21.002 -7.465 1.00 30.69 184 ASN A O 1
ATOM 1510 N N . PHE A 1 185 ? -19.221 -20.264 -9.502 1.00 33.25 185 PHE A N 1
ATOM 1511 C CA . PHE A 1 185 ? -18.086 -19.458 -9.010 1.00 33.25 185 PHE A CA 1
ATOM 1512 C C . PHE A 1 185 ? -18.498 -18.223 -8.183 1.00 33.25 185 PHE A C 1
ATOM 1514 O O . PHE A 1 185 ? -17.708 -17.731 -7.378 1.00 33.25 185 PHE A O 1
ATOM 1521 N N . LEU A 1 186 ? -19.742 -17.745 -8.324 1.00 32.97 186 LEU A N 1
ATOM 1522 C CA . LEU A 1 186 ? -20.255 -16.557 -7.621 1.00 32.97 186 LEU A CA 1
ATOM 1523 C C . LEU A 1 186 ? -21.293 -16.852 -6.528 1.00 32.97 186 LEU A C 1
ATOM 1525 O O . LEU A 1 186 ? -21.653 -15.944 -5.787 1.00 32.97 186 LEU A O 1
ATOM 1529 N N . LYS A 1 187 ? -21.762 -18.098 -6.369 1.00 29.80 187 LYS A N 1
ATOM 1530 C CA . LYS A 1 187 ? -22.822 -18.408 -5.387 1.00 29.80 187 LYS A CA 1
ATOM 1531 C C . LYS A 1 187 ? -22.339 -18.724 -3.971 1.00 29.80 187 LYS A C 1
ATOM 1533 O O . LYS A 1 187 ? -23.182 -18.897 -3.106 1.00 29.80 187 LYS A O 1
ATOM 1538 N N . ASN A 1 188 ? -21.027 -18.742 -3.708 1.00 31.86 188 ASN A N 1
ATOM 1539 C CA . ASN A 1 188 ? -20.497 -19.010 -2.360 1.00 31.86 188 ASN A CA 1
ATOM 1540 C C . ASN A 1 188 ? -19.237 -18.217 -1.953 1.00 31.86 188 ASN A C 1
ATOM 1542 O O . ASN A 1 188 ? -18.686 -18.482 -0.885 1.00 31.86 188 ASN A O 1
ATOM 1546 N N . LYS A 1 189 ? -18.770 -17.225 -2.726 1.00 43.88 189 LYS A N 1
ATOM 1547 C CA . LYS A 1 189 ? -17.769 -16.274 -2.210 1.00 43.88 189 LYS A CA 1
ATOM 1548 C C . LYS A 1 189 ? -18.501 -15.060 -1.658 1.00 43.88 189 LYS A C 1
ATOM 1550 O O . LYS A 1 189 ? -19.107 -14.314 -2.420 1.00 43.88 189 LYS A O 1
ATOM 1555 N N . LYS A 1 190 ? -18.441 -14.862 -0.337 1.00 52.28 190 LYS A N 1
ATOM 1556 C CA . LYS A 1 190 ? -18.784 -13.562 0.244 1.00 52.28 190 LYS A CA 1
ATOM 1557 C C . LYS A 1 190 ? -17.966 -12.490 -0.494 1.00 52.28 190 LYS A C 1
ATOM 1559 O O . LYS A 1 190 ? -16.770 -12.718 -0.708 1.00 52.28 190 LYS A O 1
ATOM 1564 N N . PRO A 1 191 ? -18.573 -11.370 -0.917 1.00 61.34 191 PRO A N 1
ATOM 1565 C CA . PRO A 1 191 ? -17.799 -10.231 -1.395 1.00 61.34 191 PRO A CA 1
ATOM 1566 C C . PRO A 1 191 ? -16.756 -9.845 -0.336 1.00 61.34 191 PRO A C 1
ATOM 1568 O O . PRO A 1 191 ? -17.012 -9.968 0.863 1.00 61.34 191 PRO A O 1
ATOM 1571 N N . PHE A 1 192 ? -15.561 -9.420 -0.765 1.00 79.00 192 PHE A N 1
ATOM 1572 C CA . PHE A 1 192 ? -14.587 -8.851 0.171 1.00 79.00 192 PHE A CA 1
ATOM 1573 C C . PHE A 1 192 ? -15.256 -7.688 0.889 1.00 79.00 192 PHE A C 1
ATOM 1575 O O . PHE A 1 192 ? -15.970 -6.926 0.243 1.00 79.00 192 PHE A O 1
ATOM 1582 N N . SER A 1 193 ? -15.027 -7.513 2.184 1.00 90.12 193 SER A N 1
ATOM 1583 C CA . SER A 1 193 ? -15.586 -6.362 2.890 1.00 90.12 193 SER A CA 1
ATOM 1584 C C . SER A 1 193 ? -14.483 -5.368 3.224 1.00 90.12 193 SER A C 1
ATOM 1586 O O . SER A 1 193 ? -13.397 -5.768 3.624 1.00 90.12 193 SER A O 1
ATOM 1588 N N . TYR A 1 194 ? -14.749 -4.074 3.093 1.00 93.81 194 TYR A N 1
ATOM 1589 C CA . TYR A 1 194 ? -13.801 -3.009 3.389 1.00 93.81 194 TYR A CA 1
A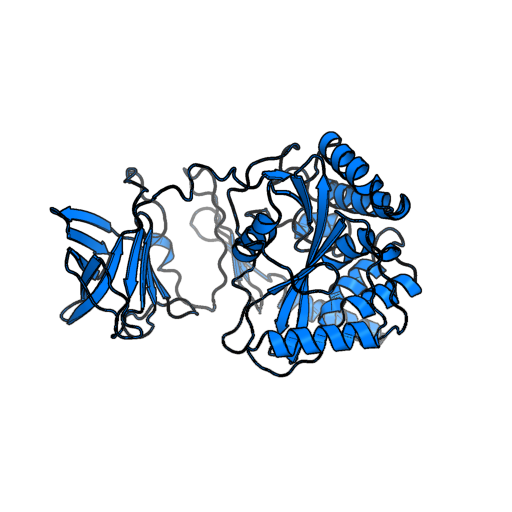TOM 1590 C C . TYR A 1 194 ? -14.413 -1.917 4.264 1.00 93.81 194 TYR A C 1
ATOM 1592 O O . TYR A 1 194 ? -15.629 -1.734 4.306 1.00 93.81 194 TYR A O 1
ATOM 1600 N N . SER A 1 195 ? -13.559 -1.163 4.947 1.00 95.56 195 SER A N 1
ATOM 1601 C CA . SER A 1 195 ? -13.928 0.058 5.659 1.00 95.56 195 SER A CA 1
ATOM 1602 C C . SER A 1 195 ? -12.919 1.162 5.382 1.00 95.56 195 SER A C 1
ATOM 1604 O O . SER A 1 195 ? -11.723 0.888 5.328 1.00 95.56 195 SER A O 1
ATOM 1606 N N . ASN A 1 196 ? -13.384 2.410 5.286 1.00 95.88 196 ASN A N 1
ATOM 1607 C CA . ASN A 1 196 ? -12.525 3.596 5.232 1.00 95.88 196 ASN A CA 1
ATOM 1608 C C . ASN A 1 196 ? -12.068 4.099 6.610 1.00 95.88 196 ASN A C 1
ATOM 1610 O O . ASN A 1 196 ? -11.511 5.189 6.721 1.00 95.88 196 ASN A O 1
ATOM 1614 N N . ILE A 1 197 ? -12.291 3.308 7.668 1.00 96.31 197 ILE A N 1
ATOM 1615 C CA . ILE A 1 197 ? -11.752 3.566 9.012 1.00 96.31 197 ILE A CA 1
ATOM 1616 C C . ILE A 1 197 ? -12.218 4.939 9.559 1.00 96.31 197 ILE A C 1
ATOM 1618 O O . ILE A 1 197 ? -11.514 5.650 10.273 1.00 96.31 197 ILE A O 1
ATOM 1622 N N . THR A 1 198 ? -13.442 5.334 9.211 1.00 95.38 198 THR A N 1
ATOM 1623 C CA . THR A 1 198 ? -14.024 6.641 9.564 1.00 95.38 198 THR A CA 1
ATOM 1624 C C . THR A 1 198 ? -14.675 6.663 10.946 1.00 95.38 198 THR A C 1
ATOM 1626 O O . THR A 1 198 ? -15.211 7.690 11.355 1.00 95.38 198 THR A O 1
ATOM 1629 N N . ASP A 1 199 ? -14.728 5.521 11.633 1.00 93.06 199 ASP A N 1
ATOM 1630 C CA . ASP A 1 199 ? -15.436 5.358 12.898 1.00 93.06 199 ASP A CA 1
ATOM 1631 C C . ASP A 1 199 ? -14.556 4.718 13.979 1.00 93.06 199 ASP A C 1
ATOM 1633 O O . ASP A 1 199 ? -13.701 3.869 13.710 1.00 93.06 199 ASP A O 1
ATOM 1637 N N . GLN A 1 200 ? -14.814 5.103 15.231 1.00 93.94 200 GLN A N 1
ATOM 1638 C CA . GLN A 1 200 ? -14.022 4.671 16.380 1.00 93.94 200 GLN A CA 1
ATOM 1639 C C . GLN A 1 200 ? -14.092 3.158 16.622 1.00 93.94 200 GLN A C 1
ATOM 1641 O O . GLN A 1 200 ? -13.141 2.579 17.142 1.00 93.94 200 GLN A O 1
ATOM 1646 N N . LYS A 1 201 ? -15.194 2.492 16.257 1.00 95.06 201 LYS A N 1
ATOM 1647 C CA . LYS A 1 201 ? -15.340 1.042 16.444 1.00 95.06 201 LYS A CA 1
ATOM 1648 C C . LYS A 1 201 ? -14.383 0.298 15.511 1.00 95.06 201 LYS A C 1
ATOM 1650 O O . LYS A 1 201 ? -13.654 -0.575 15.982 1.00 95.06 201 LYS A O 1
ATOM 1655 N N . THR A 1 202 ? -14.318 0.681 14.237 1.00 95.31 202 THR A N 1
ATOM 1656 C CA . THR A 1 202 ? -13.354 0.132 13.272 1.00 95.31 202 THR A CA 1
ATOM 1657 C C . THR A 1 202 ? -11.918 0.467 13.675 1.00 95.31 202 THR A C 1
ATOM 1659 O O . THR A 1 202 ? -11.063 -0.421 13.681 1.00 95.31 202 THR A O 1
ATOM 1662 N N . GLN A 1 203 ? -11.647 1.706 14.101 1.00 96.62 203 GLN A N 1
ATOM 1663 C CA . GLN A 1 203 ? -10.322 2.079 14.606 1.00 96.62 203 GLN A CA 1
ATOM 1664 C C . GLN A 1 203 ? -9.901 1.243 15.820 1.00 96.62 203 GLN A C 1
ATOM 1666 O O . GLN A 1 203 ? -8.789 0.722 15.854 1.00 96.62 203 GLN A O 1
ATOM 1671 N N . ASN A 1 204 ? -10.791 1.047 16.795 1.00 96.69 204 ASN A N 1
ATOM 1672 C CA . ASN A 1 204 ? -10.516 0.238 17.983 1.00 96.69 204 ASN A CA 1
ATOM 1673 C C . ASN A 1 204 ? -10.263 -1.233 17.629 1.00 96.69 204 ASN A C 1
ATOM 1675 O O . ASN A 1 204 ? -9.347 -1.839 18.182 1.00 96.69 204 ASN A O 1
ATOM 1679 N N . PHE A 1 205 ? -11.030 -1.799 16.692 1.00 96.12 205 PHE A N 1
ATOM 1680 C CA . PHE A 1 205 ? -10.800 -3.152 16.181 1.00 96.12 205 PHE A CA 1
ATOM 1681 C C . PHE A 1 205 ? -9.395 -3.299 15.575 1.00 96.12 205 PHE A C 1
ATOM 1683 O O . PHE A 1 205 ? -8.646 -4.206 15.954 1.00 96.12 205 PHE A O 1
ATOM 1690 N N . ILE A 1 206 ? -8.998 -2.374 14.696 1.00 97.38 206 ILE A N 1
ATOM 1691 C CA . ILE A 1 206 ? -7.670 -2.384 14.066 1.00 97.38 206 ILE A CA 1
ATOM 1692 C C . ILE A 1 206 ? -6.578 -2.168 15.120 1.00 97.38 206 ILE A C 1
ATOM 1694 O O . ILE A 1 206 ? -5.609 -2.923 15.159 1.00 97.38 206 ILE A O 1
ATOM 1698 N N . LYS A 1 207 ? -6.756 -1.208 16.036 1.00 97.81 207 LYS A N 1
ATOM 1699 C CA . LYS A 1 207 ? -5.818 -0.926 17.132 1.00 97.81 207 LYS A CA 1
ATOM 1700 C C . LYS A 1 207 ? -5.575 -2.163 17.994 1.00 97.81 207 LYS A C 1
ATOM 1702 O O . LYS A 1 207 ? -4.428 -2.503 18.276 1.00 97.81 207 LYS A O 1
ATOM 1707 N N . ASN A 1 208 ? -6.642 -2.851 18.392 1.00 96.88 208 ASN A N 1
ATOM 1708 C CA . ASN A 1 208 ? -6.556 -4.065 19.201 1.00 96.88 208 ASN A CA 1
ATOM 1709 C C . ASN A 1 208 ? -5.921 -5.228 18.433 1.00 96.88 208 ASN A C 1
ATOM 1711 O O . ASN A 1 208 ? -5.205 -6.026 19.033 1.00 96.88 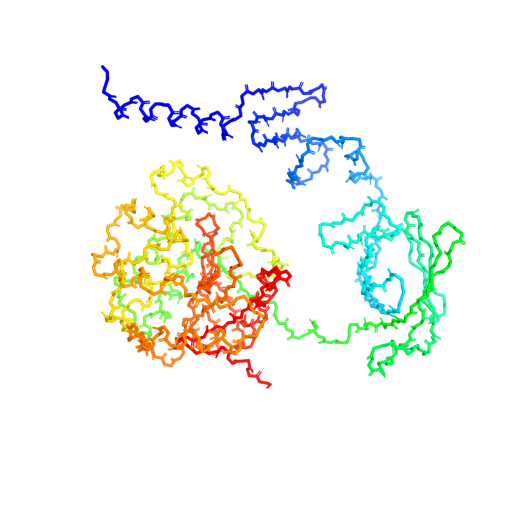208 ASN A O 1
ATOM 1715 N N . THR A 1 209 ? -6.144 -5.311 17.120 1.00 97.56 209 THR A N 1
ATOM 1716 C CA . THR A 1 209 ? -5.495 -6.310 16.261 1.00 97.56 209 THR A CA 1
ATOM 1717 C C . THR A 1 209 ? -3.990 -6.044 16.168 1.00 97.56 209 THR A C 1
ATOM 1719 O O . THR A 1 209 ? -3.201 -6.928 16.489 1.00 97.56 209 THR A O 1
ATOM 1722 N N . LEU A 1 210 ? -3.578 -4.813 15.848 1.00 98.06 210 LEU A N 1
ATOM 1723 C CA . LEU A 1 210 ? -2.170 -4.400 15.744 1.00 98.06 210 LEU A CA 1
ATOM 1724 C C . LEU A 1 210 ? -1.376 -4.659 17.038 1.00 98.06 210 LEU A C 1
ATOM 1726 O O . LEU A 1 210 ? -0.245 -5.144 16.987 1.00 98.06 210 LEU A O 1
ATOM 1730 N N . LYS A 1 211 ? -1.981 -4.415 18.208 1.00 96.69 211 LYS A N 1
ATOM 1731 C CA . LYS A 1 211 ? -1.353 -4.643 19.525 1.00 96.69 211 LYS A CA 1
ATOM 1732 C C . LYS A 1 211 ? -0.909 -6.088 19.776 1.00 96.69 211 LYS A C 1
ATOM 1734 O O . LYS A 1 211 ? -0.012 -6.309 20.586 1.00 96.69 211 LYS A O 1
ATOM 1739 N N . LYS A 1 212 ? -1.492 -7.077 19.089 1.00 96.75 212 LYS A N 1
ATOM 1740 C CA . LYS A 1 212 ? -1.116 -8.497 19.238 1.00 96.75 212 LYS A CA 1
ATOM 1741 C C . LYS A 1 212 ? 0.248 -8.816 18.598 1.00 96.75 212 LYS A C 1
ATOM 1743 O O . LYS A 1 212 ? 0.906 -9.787 18.989 1.00 96.75 212 LYS A O 1
ATOM 1748 N N . TYR A 1 213 ? 0.711 -7.967 17.678 1.00 97.06 213 TYR A N 1
ATOM 1749 C CA . TYR A 1 213 ? 1.822 -8.240 16.762 1.00 97.06 213 TYR A CA 1
ATOM 1750 C C . TYR A 1 213 ? 3.138 -7.511 17.085 1.00 97.06 213 TYR A C 1
ATOM 1752 O O . TYR A 1 213 ? 3.978 -7.358 16.209 1.00 97.06 213 TYR A O 1
ATOM 1760 N N . ASN A 1 214 ? 3.360 -7.100 18.341 1.00 93.69 214 ASN A N 1
ATOM 1761 C CA . ASN A 1 214 ? 4.589 -6.412 18.793 1.00 93.69 214 ASN A CA 1
ATOM 1762 C C . ASN A 1 214 ? 4.893 -5.079 18.082 1.00 93.69 214 ASN A C 1
ATOM 1764 O O . ASN A 1 214 ? 6.021 -4.596 18.121 1.00 93.69 214 ASN A O 1
ATOM 1768 N N . ILE A 1 215 ? 3.892 -4.453 17.467 1.00 96.06 215 ILE A N 1
ATOM 1769 C CA . ILE A 1 215 ? 4.031 -3.109 16.907 1.00 96.06 215 ILE A CA 1
ATOM 1770 C C . ILE A 1 215 ? 4.058 -2.116 18.070 1.00 96.06 215 ILE A C 1
ATOM 1772 O O . ILE A 1 215 ? 3.209 -2.182 18.964 1.00 96.06 215 ILE A O 1
ATOM 1776 N N . SER A 1 216 ? 5.022 -1.194 18.072 1.00 94.94 216 SER A N 1
ATOM 1777 C CA . SER A 1 216 ? 5.133 -0.197 19.135 1.00 94.94 216 SER A CA 1
ATOM 1778 C C . SER A 1 216 ? 3.888 0.701 19.194 1.00 94.94 216 SER A C 1
ATOM 1780 O O . SER A 1 216 ? 3.322 1.083 18.167 1.00 94.94 216 SER A O 1
ATOM 1782 N N . GLU A 1 217 ? 3.455 1.085 20.403 1.00 96.38 217 GLU A N 1
ATOM 1783 C CA . GLU A 1 217 ? 2.283 1.965 20.570 1.00 96.38 217 GLU A CA 1
ATOM 1784 C C . GLU A 1 217 ? 2.483 3.297 19.825 1.00 96.38 217 GLU A C 1
ATOM 1786 O O . GLU A 1 217 ? 1.530 3.825 19.260 1.00 96.38 217 GLU A O 1
ATOM 1791 N N . LYS A 1 218 ? 3.727 3.792 19.735 1.00 95.19 218 LYS A N 1
ATOM 1792 C CA . LYS A 1 218 ? 4.095 4.977 18.944 1.00 95.19 218 LYS A CA 1
ATOM 1793 C C . LYS A 1 218 ? 3.736 4.809 17.461 1.00 95.19 218 LYS A C 1
ATOM 1795 O O . LYS A 1 218 ? 3.115 5.696 16.881 1.00 95.19 218 LYS A O 1
ATOM 1800 N N . ASN A 1 219 ? 4.071 3.670 16.859 1.00 96.31 219 ASN A N 1
ATOM 1801 C CA . ASN A 1 219 ? 3.776 3.389 15.451 1.00 96.31 219 ASN A CA 1
ATOM 1802 C C . ASN A 1 219 ? 2.273 3.236 15.198 1.00 96.31 219 ASN A C 1
ATOM 1804 O O . ASN A 1 219 ? 1.753 3.770 14.218 1.00 96.31 219 ASN A O 1
ATOM 1808 N N . ILE A 1 220 ? 1.557 2.579 16.117 1.00 97.81 220 ILE A N 1
ATOM 1809 C CA . ILE A 1 220 ? 0.091 2.479 16.066 1.00 97.81 220 ILE A CA 1
ATOM 1810 C C . ILE A 1 220 ? -0.544 3.876 16.153 1.00 97.81 220 ILE A C 1
ATOM 1812 O O . ILE A 1 220 ? -1.447 4.193 15.381 1.00 97.81 220 ILE A O 1
ATOM 1816 N N . GLN A 1 221 ? -0.064 4.736 17.057 1.00 96.19 221 GLN A N 1
ATOM 1817 C CA . GLN A 1 221 ? -0.545 6.114 17.189 1.00 96.19 221 GLN A CA 1
ATOM 1818 C C . GLN A 1 221 ? -0.294 6.942 15.926 1.00 96.19 221 GLN A C 1
ATOM 1820 O O . GLN A 1 221 ? -1.184 7.682 15.512 1.00 96.19 221 GLN A O 1
ATOM 1825 N N . TYR A 1 222 ? 0.874 6.813 15.290 1.00 96.06 222 TYR A N 1
ATOM 1826 C CA . TYR A 1 222 ? 1.138 7.499 14.024 1.00 96.06 222 TYR A CA 1
ATOM 1827 C C . TYR A 1 222 ? 0.232 7.019 12.894 1.00 96.06 222 TYR A C 1
ATOM 1829 O O . TYR A 1 222 ? -0.297 7.856 12.167 1.00 96.06 222 TYR A O 1
ATOM 1837 N N . TYR A 1 223 ? -0.015 5.710 12.783 1.00 97.25 223 TYR A N 1
ATOM 1838 C CA . TYR A 1 223 ? -0.952 5.178 11.793 1.00 97.25 223 TYR A CA 1
ATOM 1839 C C . TYR A 1 223 ? -2.341 5.820 11.921 1.00 97.25 223 TYR A C 1
ATOM 1841 O O . TYR A 1 223 ? -2.860 6.352 10.940 1.00 97.25 223 TYR A O 1
ATOM 1849 N N . PHE A 1 224 ? -2.916 5.845 13.129 1.00 97.06 224 PHE A N 1
ATOM 1850 C CA . PHE A 1 224 ? -4.228 6.469 13.343 1.00 97.06 224 PHE A CA 1
ATOM 1851 C C . PHE A 1 224 ? -4.200 7.986 13.192 1.00 97.06 224 PHE A C 1
ATOM 1853 O O . PHE A 1 224 ? -5.147 8.550 12.657 1.00 97.06 224 PHE A O 1
ATOM 1860 N N . TYR A 1 225 ? -3.094 8.645 13.545 1.00 94.88 225 TYR A N 1
ATOM 1861 C CA . TYR A 1 225 ? -2.934 10.065 13.248 1.00 94.88 225 TYR A CA 1
ATOM 1862 C C . TYR A 1 225 ? -3.030 10.338 11.740 1.00 94.88 225 TYR A C 1
ATOM 1864 O O . TYR A 1 225 ? -3.661 11.316 11.351 1.00 94.88 225 TYR A O 1
ATOM 1872 N N . TYR A 1 226 ? -2.470 9.477 10.880 1.00 94.12 226 TYR A N 1
ATOM 1873 C CA . TYR A 1 226 ? -2.621 9.633 9.431 1.00 94.12 226 TYR A CA 1
ATOM 1874 C C . TYR A 1 226 ? -4.060 9.413 8.953 1.00 94.12 226 TYR A C 1
ATOM 1876 O O . TYR A 1 226 ? -4.539 10.164 8.100 1.00 94.12 226 TYR A O 1
ATOM 1884 N N . VAL A 1 227 ? -4.735 8.396 9.499 1.00 95.94 227 VAL A N 1
ATOM 1885 C CA . VAL A 1 227 ? -6.142 8.090 9.199 1.00 95.94 227 VAL A CA 1
ATOM 1886 C C . VAL A 1 227 ? -7.025 9.284 9.553 1.00 95.94 227 VAL A C 1
ATOM 1888 O O . VAL A 1 227 ? -7.770 9.771 8.704 1.00 95.94 227 VAL A O 1
ATOM 1891 N N . ASP A 1 228 ? -6.894 9.800 10.774 1.00 95.19 228 ASP A N 1
ATOM 1892 C CA . ASP A 1 228 ? -7.680 10.930 11.264 1.00 95.19 228 ASP A CA 1
ATOM 1893 C C . ASP A 1 228 ? -7.349 12.211 10.499 1.00 95.19 228 ASP A C 1
ATOM 1895 O O . ASP A 1 228 ? -8.251 12.953 10.113 1.00 95.19 228 ASP A O 1
ATOM 1899 N N . TYR A 1 229 ? -6.065 12.456 10.212 1.00 94.19 229 TYR A N 1
ATOM 1900 C CA . TYR A 1 229 ? -5.639 13.617 9.437 1.00 94.19 229 TYR A CA 1
ATOM 1901 C C . TYR A 1 229 ? -6.290 13.640 8.051 1.00 94.19 229 TYR A C 1
ATOM 1903 O O . TYR A 1 229 ? -6.817 14.682 7.648 1.00 94.19 229 TYR A O 1
ATOM 1911 N N . PHE A 1 230 ? -6.274 12.508 7.343 1.00 94.88 230 PHE A N 1
ATOM 1912 C CA . PHE A 1 230 ? -6.891 12.376 6.025 1.00 94.88 230 PHE A CA 1
ATOM 1913 C C . PHE A 1 230 ? -8.414 12.505 6.106 1.00 94.88 230 PHE A C 1
ATOM 1915 O O . PHE A 1 230 ? -8.986 13.331 5.401 1.00 94.88 230 PHE A O 1
ATOM 1922 N N . ASN A 1 231 ? -9.068 11.751 6.994 1.00 94.88 231 ASN A N 1
ATOM 1923 C CA . ASN A 1 231 ? -10.528 11.752 7.126 1.00 94.88 231 ASN A CA 1
ATOM 1924 C C . ASN A 1 231 ? -11.079 13.138 7.501 1.00 94.88 231 ASN A C 1
ATOM 1926 O O . ASN A 1 231 ? -12.099 13.561 6.959 1.00 94.88 231 ASN A O 1
ATOM 1930 N N . ASP A 1 232 ? -10.384 13.876 8.371 1.00 94.31 232 ASP A N 1
ATOM 1931 C CA . ASP A 1 232 ? -10.736 15.258 8.714 1.00 94.31 232 ASP A CA 1
ATOM 1932 C C . ASP A 1 232 ? -10.539 16.223 7.529 1.00 94.31 232 ASP A C 1
ATOM 1934 O O . ASP A 1 232 ? -11.329 17.144 7.351 1.00 94.31 232 ASP A O 1
ATOM 1938 N N . ALA A 1 233 ? -9.537 15.991 6.670 1.00 93.12 233 ALA A N 1
ATOM 1939 C CA . ALA A 1 233 ? -9.327 16.809 5.473 1.00 93.12 233 ALA A CA 1
ATOM 1940 C C . ALA A 1 233 ? -10.440 16.611 4.436 1.00 93.12 233 ALA A C 1
ATOM 1942 O O . ALA A 1 233 ? -10.965 17.571 3.874 1.00 93.12 233 ALA A O 1
ATOM 1943 N N . VAL A 1 234 ? -10.788 15.354 4.154 1.00 92.12 234 VAL A N 1
ATOM 1944 C CA . VAL A 1 234 ? -11.645 15.015 3.011 1.00 92.12 234 VAL A CA 1
ATOM 1945 C C . VAL A 1 234 ? -13.138 14.999 3.345 1.00 92.12 234 VAL A C 1
ATOM 1947 O O . VAL A 1 234 ? -13.982 15.113 2.445 1.00 92.12 234 VAL A O 1
ATOM 1950 N N . GLY A 1 235 ? -13.474 14.900 4.633 1.00 90.75 235 GLY A N 1
ATOM 1951 C CA . GLY A 1 235 ? -14.838 14.744 5.121 1.00 90.75 235 GLY A CA 1
ATOM 1952 C C . GLY A 1 235 ? -15.384 13.333 4.878 1.00 90.75 235 GLY A C 1
ATOM 1953 O O . GLY A 1 235 ? -14.645 12.358 4.857 1.00 90.75 235 GLY A O 1
ATOM 1954 N N . LYS A 1 236 ? -16.707 13.206 4.711 1.00 87.56 236 LYS A N 1
ATOM 1955 C CA . LYS A 1 236 ? -17.395 11.900 4.567 1.00 87.56 236 LYS A CA 1
ATOM 1956 C C . LYS A 1 236 ? -17.749 11.523 3.128 1.00 87.56 236 LYS A C 1
ATOM 1958 O O . LYS A 1 236 ? -18.233 10.425 2.879 1.00 87.56 236 LYS A O 1
ATOM 1963 N N . GLU A 1 237 ? -17.574 12.445 2.189 1.00 86.19 237 GLU A N 1
ATOM 1964 C CA . GLU A 1 237 ? -17.964 12.254 0.794 1.00 86.19 237 GLU A CA 1
ATOM 1965 C C . GLU A 1 237 ? -17.213 11.066 0.185 1.00 86.19 237 GLU A C 1
ATOM 1967 O O . GLU A 1 237 ? -15.992 11.036 0.250 1.00 86.19 237 GLU A O 1
ATOM 1972 N N . GLY A 1 238 ? -17.925 10.087 -0.380 1.00 84.62 238 GLY A N 1
ATOM 1973 C CA . GLY A 1 238 ? -17.339 8.880 -0.980 1.00 84.62 238 GLY A CA 1
ATOM 1974 C C . GLY A 1 238 ? -16.841 7.823 0.015 1.00 84.62 238 GLY A C 1
ATOM 1975 O O . GLY A 1 238 ? -16.670 6.671 -0.373 1.00 84.62 238 GLY A O 1
ATOM 1976 N N . LEU A 1 239 ? -16.657 8.162 1.295 1.00 90.56 239 LEU A N 1
ATOM 1977 C CA . LEU A 1 239 ? -16.172 7.224 2.308 1.00 90.56 239 LEU A CA 1
ATOM 1978 C C . LEU A 1 239 ? -17.295 6.324 2.840 1.00 90.56 239 LEU A C 1
ATOM 1980 O O . LEU A 1 239 ? -18.473 6.689 2.871 1.00 90.56 239 LEU A O 1
ATOM 1984 N N . THR A 1 240 ? -16.939 5.140 3.337 1.00 88.62 240 THR A N 1
ATOM 1985 C CA . THR A 1 240 ? -17.868 4.347 4.153 1.00 88.62 240 THR A CA 1
ATOM 1986 C C . THR A 1 240 ? -18.312 5.158 5.375 1.00 88.62 240 THR A C 1
ATOM 1988 O O . THR A 1 240 ? -17.474 5.767 6.025 1.00 88.62 240 THR A O 1
ATOM 1991 N N . ASN A 1 241 ? -19.590 5.093 5.767 1.00 80.31 241 ASN A N 1
ATOM 1992 C CA . ASN A 1 241 ? -20.098 5.692 7.016 1.00 80.31 241 ASN A CA 1
ATOM 1993 C C . ASN A 1 241 ? -19.711 4.870 8.266 1.00 80.31 241 ASN A C 1
ATOM 1995 O O . ASN A 1 241 ? -20.515 4.689 9.180 1.00 80.31 241 ASN A O 1
ATOM 1999 N N . GLY A 1 242 ? -18.498 4.327 8.276 1.00 74.31 242 GLY A N 1
ATOM 2000 C CA . GLY A 1 242 ? -18.053 3.317 9.219 1.00 74.31 242 GLY A CA 1
ATOM 2001 C C . GLY A 1 242 ? -18.633 1.921 8.983 1.00 74.31 242 GLY A C 1
ATOM 2002 O O . GLY A 1 242 ? -19.469 1.707 8.098 1.00 74.31 242 GLY A O 1
ATOM 2003 N N . ASN A 1 243 ? -18.172 0.977 9.809 1.00 82.31 243 ASN A N 1
ATOM 2004 C CA . ASN A 1 243 ? -18.321 -0.472 9.631 1.00 82.31 243 ASN A CA 1
ATOM 2005 C C . ASN A 1 243 ? -17.729 -0.972 8.296 1.00 82.31 243 ASN A C 1
ATOM 2007 O O . ASN A 1 243 ? -17.201 -0.206 7.487 1.00 82.31 243 ASN A O 1
ATOM 2011 N N . PHE A 1 244 ? -17.790 -2.286 8.092 1.00 89.00 244 PHE A N 1
ATOM 2012 C CA . PHE A 1 244 ? -17.376 -2.924 6.850 1.00 89.00 244 PHE A CA 1
ATOM 2013 C C . PHE A 1 244 ? -18.547 -2.991 5.867 1.00 89.00 244 PHE A C 1
ATOM 2015 O O . PHE A 1 244 ? -19.678 -3.281 6.263 1.00 89.00 244 PHE A O 1
ATOM 2022 N N . LYS A 1 245 ? -18.268 -2.724 4.594 1.00 89.19 245 LYS A N 1
ATOM 2023 C CA . LYS A 1 245 ? -19.191 -2.861 3.464 1.00 89.19 245 LYS A CA 1
ATOM 2024 C C . LYS A 1 245 ? -18.570 -3.735 2.394 1.00 89.19 245 LYS A C 1
ATOM 2026 O O . LYS A 1 245 ? -17.354 -3.806 2.297 1.00 89.19 245 LYS A O 1
ATOM 2031 N N . ASP A 1 246 ? -19.396 -4.341 1.566 1.00 87.00 246 ASP A N 1
ATOM 2032 C CA . ASP A 1 246 ? -18.925 -5.177 0.470 1.00 87.00 246 ASP A CA 1
ATOM 2033 C C . ASP A 1 246 ? -18.226 -4.341 -0.613 1.00 87.00 246 ASP A C 1
ATOM 2035 O O . ASP A 1 246 ? -18.716 -3.284 -1.019 1.00 87.00 246 ASP A O 1
ATOM 2039 N N . ILE A 1 247 ? -17.070 -4.812 -1.080 1.00 80.19 247 ILE A N 1
ATOM 2040 C CA . ILE A 1 247 ? -16.362 -4.269 -2.237 1.00 80.19 247 ILE A CA 1
ATOM 2041 C C . ILE A 1 247 ? -17.134 -4.692 -3.481 1.00 80.19 247 ILE A C 1
ATOM 2043 O O . ILE A 1 247 ? -17.172 -5.869 -3.842 1.00 80.19 247 ILE A O 1
ATOM 2047 N N . THR A 1 248 ? -17.722 -3.711 -4.153 1.00 70.94 248 THR A N 1
ATOM 2048 C CA . THR A 1 248 ? -18.407 -3.891 -5.439 1.00 70.94 248 THR A CA 1
ATOM 2049 C C . THR A 1 248 ? -17.636 -3.272 -6.601 1.00 70.94 248 THR A C 1
ATOM 2051 O O . THR A 1 248 ? -17.866 -3.646 -7.748 1.00 70.94 248 THR A O 1
ATOM 2054 N N . ASN A 1 249 ? -16.695 -2.368 -6.310 1.00 69.56 249 ASN A N 1
ATOM 2055 C CA . ASN A 1 249 ? -15.843 -1.712 -7.291 1.00 69.56 249 ASN A CA 1
ATOM 2056 C C . ASN A 1 249 ? -14.370 -2.078 -7.064 1.00 69.56 249 ASN A C 1
ATOM 2058 O O . ASN A 1 249 ? -13.828 -1.859 -5.983 1.00 69.56 249 ASN A O 1
ATOM 2062 N N . PHE A 1 250 ? -13.734 -2.614 -8.105 1.00 69.06 250 PHE A N 1
ATOM 2063 C CA . PHE A 1 250 ? -12.318 -2.986 -8.122 1.00 69.06 250 PHE A CA 1
ATOM 2064 C C . PHE A 1 250 ? -11.463 -2.028 -8.958 1.00 69.06 250 PHE A C 1
ATOM 2066 O O . PHE A 1 250 ? -10.305 -2.332 -9.230 1.00 69.06 250 PHE A O 1
ATOM 2073 N N . SER A 1 251 ? -12.004 -0.877 -9.370 1.00 65.75 251 SER A N 1
ATOM 2074 C CA . SER A 1 251 ? -11.197 0.164 -9.998 1.00 65.75 251 SER A CA 1
ATOM 2075 C C . SER A 1 251 ? -10.098 0.637 -9.042 1.00 65.75 251 SER A C 1
ATOM 2077 O O . SER A 1 251 ? -10.264 0.651 -7.818 1.00 65.75 251 SER A O 1
ATOM 2079 N N . ARG A 1 252 ? -8.952 1.038 -9.601 1.00 63.12 252 ARG A N 1
ATOM 2080 C CA . ARG A 1 252 ? -7.800 1.504 -8.813 1.00 63.12 252 ARG A CA 1
ATOM 2081 C C . ARG A 1 252 ? -8.151 2.704 -7.938 1.00 63.12 252 ARG A C 1
ATOM 2083 O O . ARG A 1 252 ? -7.786 2.736 -6.771 1.00 63.12 252 ARG A O 1
ATOM 2090 N N . ASP A 1 253 ? -8.910 3.645 -8.483 1.00 64.94 253 ASP A N 1
ATOM 2091 C CA . ASP A 1 253 ? -9.404 4.825 -7.771 1.00 64.94 253 ASP A CA 1
ATOM 2092 C C . ASP A 1 253 ? -10.597 4.532 -6.846 1.00 64.94 253 ASP A C 1
ATOM 2094 O O . ASP A 1 253 ? -11.074 5.436 -6.167 1.00 64.94 253 ASP A O 1
ATOM 2098 N N . GLY A 1 254 ? -11.121 3.300 -6.834 1.00 60.25 254 GLY A N 1
ATOM 2099 C CA . GLY A 1 254 ? -12.297 2.893 -6.064 1.00 60.25 254 GLY A CA 1
ATOM 2100 C C . GLY A 1 254 ? -13.586 3.658 -6.390 1.00 60.25 254 GLY A C 1
ATOM 2101 O O . GLY A 1 254 ? -14.590 3.455 -5.707 1.00 60.25 254 GLY A O 1
ATOM 2102 N N . GLY A 1 255 ? -13.594 4.522 -7.412 1.00 64.50 255 GLY A N 1
ATOM 2103 C CA . GLY A 1 255 ? -14.668 5.488 -7.660 1.00 64.50 255 GLY A CA 1
ATOM 2104 C C . GLY A 1 255 ? -14.725 6.628 -6.633 1.00 64.50 255 GLY A C 1
ATOM 2105 O O . GLY A 1 255 ? -15.778 7.248 -6.466 1.00 64.50 255 GLY A O 1
ATOM 2106 N N . TYR A 1 256 ? -13.630 6.889 -5.912 1.00 69.62 256 TYR A N 1
ATOM 2107 C CA . TYR A 1 256 ? -13.565 7.976 -4.940 1.00 69.62 256 TYR A CA 1
ATOM 2108 C C . TYR A 1 256 ? -13.526 9.357 -5.625 1.00 69.62 256 TYR A C 1
ATOM 2110 O O . TYR A 1 256 ? -12.941 9.513 -6.699 1.00 69.62 256 TYR A O 1
ATOM 2118 N N . PRO A 1 257 ? -14.119 10.395 -5.007 1.00 73.19 257 PRO A N 1
ATOM 2119 C CA . PRO A 1 257 ? -13.899 11.779 -5.407 1.00 73.19 257 PRO A CA 1
ATOM 2120 C C . PRO A 1 257 ? -12.412 12.151 -5.390 1.00 73.19 257 PRO A C 1
ATOM 2122 O O . PRO A 1 257 ? -11.626 11.612 -4.615 1.00 73.19 257 PRO A O 1
ATOM 2125 N N . MET A 1 258 ? -12.041 13.148 -6.193 1.00 75.81 258 MET A N 1
ATOM 2126 C CA . MET A 1 258 ? -10.694 13.708 -6.138 1.00 75.81 258 MET A CA 1
ATOM 2127 C C . MET A 1 258 ? -10.546 14.524 -4.849 1.00 75.81 258 MET A C 1
ATOM 2129 O O . MET A 1 258 ? -11.216 15.541 -4.666 1.00 75.81 258 MET A O 1
ATOM 2133 N N . TYR A 1 259 ? -9.670 14.080 -3.951 1.00 81.88 259 TYR A N 1
ATOM 2134 C CA . TYR A 1 259 ? -9.482 14.711 -2.644 1.00 81.88 259 TYR A CA 1
ATOM 2135 C C . TYR A 1 259 ? -8.323 15.715 -2.588 1.00 81.88 259 TYR A C 1
ATOM 2137 O O . TYR A 1 259 ? -8.175 16.403 -1.578 1.00 81.88 259 TYR A O 1
ATOM 2145 N N . LEU A 1 260 ? -7.540 15.835 -3.667 1.00 79.44 260 LEU A N 1
ATOM 2146 C CA . LEU A 1 260 ? -6.335 16.668 -3.738 1.00 79.44 260 LEU A CA 1
ATOM 2147 C C . LEU A 1 260 ? -6.568 18.103 -3.241 1.00 79.44 260 LEU A C 1
ATOM 2149 O O . LEU A 1 260 ? -5.882 18.545 -2.328 1.00 79.44 260 LEU A O 1
ATOM 2153 N N . GLU A 1 261 ? -7.596 18.790 -3.748 1.00 81.06 261 GLU A N 1
ATOM 2154 C CA . GLU A 1 261 ? -7.893 20.177 -3.355 1.00 81.06 261 GLU A CA 1
ATOM 2155 C C . GLU A 1 261 ? -8.179 20.307 -1.847 1.00 81.06 261 GLU A C 1
ATOM 2157 O O . GLU A 1 261 ? -7.796 21.286 -1.206 1.00 81.06 261 GLU A O 1
ATOM 2162 N N . LYS A 1 262 ? -8.852 19.312 -1.252 1.00 89.19 262 LYS A N 1
ATOM 2163 C CA . LYS A 1 262 ? -9.157 19.307 0.186 1.00 89.19 262 LYS A CA 1
ATOM 2164 C C . LYS A 1 262 ? -7.893 19.077 1.020 1.00 89.19 262 LYS A C 1
ATOM 2166 O O . LYS A 1 262 ? -7.737 19.696 2.072 1.00 89.19 262 LYS A O 1
ATOM 2171 N N . LEU A 1 263 ? -6.991 18.219 0.544 1.00 85.75 263 LEU A N 1
ATOM 2172 C CA . LEU A 1 263 ? -5.704 17.948 1.188 1.00 85.75 263 LEU A CA 1
ATOM 2173 C C . LEU A 1 263 ? -4.785 19.176 1.127 1.00 85.75 263 LEU A C 1
ATOM 2175 O O . LEU A 1 263 ? -4.279 19.599 2.165 1.00 85.75 263 LEU A O 1
ATOM 2179 N N . GLU A 1 264 ? -4.661 19.810 -0.039 1.00 85.31 264 GLU A N 1
ATOM 2180 C CA . GLU A 1 264 ? -3.865 21.032 -0.232 1.00 85.31 264 GLU A CA 1
ATOM 2181 C C . GLU A 1 264 ? -4.387 22.202 0.611 1.00 85.31 264 GLU A C 1
ATOM 2183 O O . GLU A 1 264 ? -3.605 22.924 1.228 1.00 85.31 264 GLU A O 1
ATOM 2188 N N . LYS A 1 265 ? -5.715 22.365 0.709 1.00 90.00 265 LYS A N 1
ATOM 2189 C CA . LYS A 1 265 ? -6.337 23.366 1.596 1.00 90.00 265 LYS A CA 1
ATOM 2190 C C . LYS A 1 265 ? -5.982 23.155 3.063 1.00 90.00 265 LYS A C 1
ATOM 2192 O O . LYS A 1 265 ? -5.915 24.128 3.813 1.00 90.00 265 LYS A O 1
ATOM 2197 N N . LYS A 1 266 ? -5.792 21.904 3.486 1.00 90.62 266 LYS A N 1
ATOM 2198 C CA . LYS A 1 266 ? -5.426 21.579 4.864 1.00 90.62 266 LYS A CA 1
ATOM 2199 C C . LYS A 1 266 ? -3.944 21.815 5.132 1.00 90.62 266 LYS A C 1
ATOM 2201 O O . LYS A 1 266 ? -3.603 22.330 6.196 1.00 90.62 266 LYS A O 1
ATOM 2206 N N . ASN A 1 267 ? -3.074 21.422 4.205 1.00 87.56 267 ASN A N 1
ATOM 2207 C CA . ASN A 1 267 ? -1.649 21.721 4.257 1.00 87.56 267 ASN A CA 1
ATOM 2208 C C . ASN A 1 267 ? -1.026 21.611 2.861 1.00 87.56 267 ASN A C 1
ATOM 2210 O O . ASN A 1 267 ? -0.801 20.512 2.364 1.00 87.56 267 ASN A O 1
ATOM 2214 N N . PHE A 1 268 ? -0.709 22.758 2.266 1.00 85.75 268 PHE A N 1
ATOM 2215 C CA . PHE A 1 268 ? -0.161 22.836 0.915 1.00 85.75 268 PHE A CA 1
ATOM 2216 C C . PHE A 1 268 ? 1.230 22.196 0.789 1.00 85.75 268 PHE A C 1
ATOM 2218 O O . PHE A 1 268 ? 1.529 21.563 -0.219 1.00 85.75 268 PHE A O 1
ATOM 2225 N N . ASP A 1 269 ? 2.067 22.314 1.823 1.00 85.38 269 ASP A N 1
ATOM 2226 C CA . ASP A 1 269 ? 3.443 21.804 1.789 1.00 85.38 269 ASP A CA 1
ATOM 2227 C C . ASP A 1 269 ? 3.511 20.286 2.029 1.00 85.38 269 ASP A C 1
ATOM 2229 O O . ASP A 1 269 ? 4.538 19.651 1.782 1.00 85.38 269 ASP A O 1
ATOM 2233 N N . PHE A 1 270 ? 2.416 19.674 2.492 1.00 86.12 270 PHE A N 1
ATOM 2234 C CA . PHE A 1 270 ? 2.355 18.257 2.825 1.00 86.12 270 PHE A CA 1
ATOM 2235 C C . PHE A 1 270 ? 1.474 17.475 1.845 1.00 86.12 270 PHE A C 1
ATOM 2237 O O . PHE A 1 270 ? 0.250 17.473 1.941 1.00 86.12 270 PHE A O 1
ATOM 2244 N N . GLY A 1 271 ? 2.116 16.704 0.964 1.00 79.69 271 GLY A N 1
ATOM 2245 C CA . GLY A 1 271 ? 1.435 15.902 -0.058 1.00 79.69 271 GLY A CA 1
ATOM 2246 C C . GLY A 1 271 ? 0.607 14.717 0.457 1.00 79.69 271 GLY A C 1
ATOM 2247 O O . GLY A 1 271 ? -0.025 14.040 -0.344 1.00 79.69 271 GLY A O 1
ATOM 2248 N N . GLY A 1 272 ? 0.587 14.430 1.762 1.00 89.25 272 GLY A N 1
ATOM 2249 C CA . GLY A 1 272 ? -0.073 13.244 2.314 1.00 89.25 272 GLY A CA 1
ATOM 2250 C C . GLY A 1 272 ? 0.857 12.032 2.425 1.00 89.25 272 GLY A C 1
ATOM 2251 O O . GLY A 1 272 ? 2.035 12.078 2.094 1.00 89.25 272 GLY A O 1
ATOM 2252 N N . THR A 1 273 ? 0.334 10.910 2.912 1.00 92.88 273 THR A N 1
ATOM 2253 C CA . THR A 1 273 ? 1.079 9.643 3.013 1.00 92.88 273 THR A CA 1
ATOM 2254 C C . THR A 1 273 ? 0.497 8.595 2.073 1.00 92.88 273 THR A C 1
ATOM 2256 O O . THR A 1 273 ? -0.721 8.474 1.926 1.00 92.88 273 THR A O 1
ATOM 2259 N N . ASN A 1 274 ? 1.381 7.825 1.444 1.00 93.69 274 ASN A N 1
ATOM 2260 C CA . ASN A 1 274 ? 1.058 6.744 0.514 1.00 93.69 274 ASN A CA 1
ATOM 2261 C C . ASN A 1 274 ? 1.270 5.361 1.163 1.00 93.69 274 ASN A C 1
ATOM 2263 O O . ASN A 1 274 ? 1.614 5.256 2.345 1.00 93.69 274 ASN A O 1
ATOM 2267 N N . CYS A 1 275 ? 1.135 4.299 0.363 1.00 96.06 275 CYS A N 1
ATOM 2268 C CA . CYS A 1 275 ? 1.311 2.913 0.802 1.00 96.06 275 CYS A CA 1
ATOM 2269 C C . CYS A 1 275 ? 2.637 2.667 1.526 1.00 96.06 275 CYS A C 1
ATOM 2271 O O . CYS A 1 275 ? 2.648 2.008 2.567 1.00 96.06 275 CYS A O 1
ATOM 2273 N N . ARG A 1 276 ? 3.740 3.220 1.009 1.00 97.00 276 ARG A N 1
ATOM 2274 C CA . ARG A 1 276 ? 5.094 3.017 1.536 1.00 97.00 276 ARG A CA 1
ATOM 2275 C C . ARG A 1 276 ? 5.247 3.621 2.925 1.00 97.00 276 ARG A C 1
ATOM 2277 O O . ARG A 1 276 ? 5.609 2.903 3.855 1.00 97.00 276 ARG A O 1
ATOM 2284 N N . ILE A 1 277 ? 4.920 4.906 3.093 1.00 96.69 277 ILE A N 1
ATOM 2285 C CA . ILE A 1 277 ? 5.041 5.600 4.390 1.00 96.69 277 ILE A CA 1
ATOM 2286 C C . ILE A 1 277 ? 4.111 4.965 5.427 1.00 96.69 277 ILE A C 1
ATOM 2288 O O . ILE A 1 277 ? 4.531 4.685 6.556 1.00 96.69 277 ILE A O 1
ATOM 2292 N N . THR A 1 278 ? 2.859 4.705 5.045 1.00 97.50 278 THR A N 1
ATOM 2293 C CA . THR A 1 278 ? 1.857 4.111 5.934 1.00 97.50 278 THR A CA 1
ATOM 2294 C C . THR A 1 278 ? 2.273 2.715 6.392 1.00 97.50 278 THR A C 1
ATOM 2296 O O . THR A 1 278 ? 2.261 2.445 7.593 1.00 97.50 278 THR A O 1
ATOM 2299 N N . SER A 1 279 ? 2.688 1.845 5.470 1.00 98.31 279 SER A N 1
ATOM 2300 C CA . SER A 1 279 ? 3.076 0.473 5.808 1.00 98.31 279 SER A CA 1
ATOM 2301 C C . SER A 1 279 ? 4.367 0.448 6.614 1.00 98.31 279 SER A C 1
ATOM 2303 O O . SER A 1 279 ? 4.410 -0.183 7.668 1.00 98.31 279 SER A O 1
ATOM 2305 N N . PHE A 1 280 ? 5.397 1.190 6.191 1.00 98.19 280 PHE A N 1
ATOM 2306 C CA . PHE A 1 280 ? 6.671 1.241 6.912 1.00 98.19 280 PHE A CA 1
ATOM 2307 C C . PHE A 1 280 ? 6.503 1.762 8.333 1.00 98.19 280 PHE A C 1
ATOM 2309 O O . PHE A 1 280 ? 7.113 1.223 9.247 1.00 98.19 280 PHE A O 1
ATOM 2316 N N . THR A 1 281 ? 5.609 2.729 8.560 1.00 97.50 281 THR A N 1
ATOM 2317 C CA . THR A 1 281 ? 5.272 3.164 9.923 1.00 97.50 281 THR A CA 1
ATOM 2318 C C . THR A 1 281 ? 4.844 1.987 10.804 1.00 97.50 281 THR A C 1
ATOM 2320 O O . THR A 1 281 ? 5.240 1.945 11.962 1.00 97.50 281 THR A O 1
ATOM 2323 N N . LEU A 1 282 ? 4.089 1.018 10.278 1.00 98.19 282 LEU A N 1
ATOM 2324 C CA . LEU A 1 282 ? 3.616 -0.142 11.037 1.00 98.19 282 LEU A CA 1
ATOM 2325 C C . LEU A 1 282 ? 4.680 -1.235 11.221 1.00 98.19 282 LEU A C 1
ATOM 2327 O O . LEU A 1 282 ? 4.718 -1.840 12.290 1.00 98.19 282 LEU A O 1
ATOM 2331 N N . PHE A 1 283 ? 5.538 -1.496 10.226 1.00 97.75 283 PHE A N 1
ATOM 2332 C CA . PHE A 1 283 ? 6.492 -2.619 10.284 1.00 97.75 283 PHE A CA 1
ATOM 2333 C C . PHE A 1 283 ? 7.958 -2.235 10.539 1.00 97.75 283 PHE A C 1
ATOM 2335 O O . PHE A 1 283 ? 8.773 -3.139 10.699 1.00 97.75 283 PHE A O 1
ATOM 2342 N N . LYS A 1 284 ? 8.329 -0.947 10.608 1.00 96.81 284 LYS A N 1
ATOM 2343 C CA . LYS A 1 284 ? 9.740 -0.508 10.715 1.00 96.81 284 LYS A CA 1
ATOM 2344 C C . LYS A 1 284 ? 10.516 -1.090 11.903 1.00 96.81 284 LYS A C 1
ATOM 2346 O O . LYS A 1 284 ? 11.718 -1.295 11.787 1.00 96.81 284 LYS A O 1
ATOM 2351 N N . ASP A 1 285 ? 9.834 -1.393 13.009 1.00 96.25 285 ASP A N 1
ATOM 2352 C CA . ASP A 1 285 ? 10.443 -2.010 14.201 1.00 96.25 285 ASP A CA 1
ATOM 2353 C C . ASP A 1 285 ? 10.543 -3.545 14.075 1.00 96.25 285 ASP A C 1
ATOM 2355 O O . ASP A 1 285 ? 11.233 -4.199 14.853 1.00 96.25 285 ASP A O 1
ATOM 2359 N N . LEU A 1 286 ? 9.845 -4.126 13.094 1.00 97.31 286 LEU A N 1
ATOM 2360 C CA . LEU A 1 286 ? 9.757 -5.563 12.821 1.00 97.31 286 LEU A CA 1
ATOM 2361 C C . LEU A 1 286 ? 10.630 -5.987 11.633 1.00 97.31 286 LEU A C 1
ATOM 2363 O O . LEU A 1 286 ? 10.577 -7.140 11.211 1.00 97.31 286 LEU A O 1
ATOM 2367 N N . VAL A 1 287 ? 11.427 -5.073 11.078 1.00 97.44 287 VAL A N 1
ATOM 2368 C CA . VAL A 1 287 ? 12.377 -5.351 10.002 1.00 97.44 287 VAL A CA 1
ATOM 2369 C C . VAL A 1 287 ? 13.763 -4.858 10.403 1.00 97.44 287 VAL A C 1
ATOM 2371 O O . VAL A 1 287 ? 13.961 -3.704 10.784 1.00 97.44 287 VAL A O 1
ATOM 2374 N N . ASN A 1 288 ? 14.747 -5.744 10.321 1.00 97.12 288 ASN A N 1
ATOM 2375 C CA . ASN A 1 288 ? 16.144 -5.360 10.418 1.00 97.12 288 ASN A CA 1
ATOM 2376 C C . ASN A 1 288 ? 16.628 -4.873 9.054 1.00 97.12 288 ASN A C 1
ATOM 2378 O O . ASN A 1 288 ? 16.337 -5.514 8.050 1.00 97.12 288 ASN A O 1
ATOM 2382 N N . ILE A 1 289 ? 17.355 -3.756 9.029 1.00 97.56 289 ILE A N 1
ATOM 2383 C CA . ILE A 1 289 ? 17.998 -3.187 7.839 1.00 97.56 289 ILE A CA 1
ATOM 2384 C C . ILE A 1 289 ? 19.296 -2.544 8.328 1.00 97.56 289 ILE A C 1
ATOM 2386 O O . ILE A 1 289 ? 19.241 -1.615 9.140 1.00 97.56 289 ILE A O 1
ATOM 2390 N N . GLU A 1 290 ? 20.445 -3.041 7.869 1.00 95.25 290 GLU A N 1
ATOM 2391 C CA . GLU A 1 290 ? 21.755 -2.634 8.403 1.00 95.25 290 GLU A CA 1
ATOM 2392 C C . GLU A 1 290 ? 22.603 -1.877 7.387 1.00 95.25 290 GLU A C 1
ATOM 2394 O O . GLU A 1 290 ? 23.033 -0.761 7.668 1.00 95.25 290 GLU A O 1
ATOM 2399 N N . ASN A 1 291 ? 22.834 -2.442 6.198 1.00 95.75 291 ASN A N 1
ATOM 2400 C CA . ASN A 1 291 ? 23.735 -1.824 5.225 1.00 95.75 291 ASN A CA 1
ATOM 2401 C C . ASN A 1 291 ? 22.988 -0.719 4.469 1.00 95.75 291 ASN A C 1
ATOM 2403 O O . ASN A 1 291 ? 22.516 -0.929 3.361 1.00 95.75 291 ASN A O 1
ATOM 2407 N N . LEU A 1 292 ? 22.805 0.446 5.088 1.00 94.31 292 LEU A N 1
ATOM 2408 C CA . LEU A 1 292 ? 21.974 1.526 4.547 1.00 94.31 292 LEU A CA 1
ATOM 2409 C C . LEU A 1 292 ? 22.550 2.110 3.250 1.00 94.31 292 LEU A C 1
ATOM 2411 O O . LEU A 1 292 ? 23.765 2.209 3.075 1.00 94.31 292 LEU A O 1
ATOM 2415 N N . THR A 1 293 ? 21.669 2.555 2.355 1.00 85.44 293 THR A N 1
ATOM 2416 C CA . THR A 1 293 ? 22.049 3.281 1.142 1.00 85.44 293 THR A CA 1
ATOM 2417 C C . THR A 1 293 ? 21.293 4.594 1.006 1.00 85.44 293 THR A C 1
ATOM 2419 O O . THR A 1 293 ? 20.099 4.683 1.278 1.00 85.44 293 THR A O 1
ATOM 2422 N N . ASP A 1 294 ? 22.013 5.606 0.524 1.00 70.81 294 ASP A N 1
ATOM 2423 C CA . ASP A 1 294 ? 21.470 6.924 0.203 1.00 70.81 294 ASP A CA 1
ATOM 2424 C C . ASP A 1 294 ? 21.228 7.078 -1.317 1.00 70.81 294 ASP A C 1
ATOM 2426 O O . ASP A 1 294 ? 20.960 8.184 -1.792 1.00 70.81 294 ASP A O 1
ATOM 2430 N N . LYS A 1 295 ? 21.322 5.987 -2.105 1.00 68.69 295 LYS A N 1
ATOM 2431 C CA . LYS A 1 295 ? 21.050 6.017 -3.553 1.00 68.69 295 LYS A CA 1
ATOM 2432 C C . LYS A 1 295 ? 19.626 6.516 -3.794 1.00 68.69 295 LYS A C 1
ATOM 2434 O O . LYS A 1 295 ? 18.641 5.831 -3.531 1.00 68.69 295 LYS A O 1
ATOM 2439 N N . ALA A 1 296 ? 19.527 7.747 -4.283 1.00 56.31 296 ALA A N 1
ATOM 2440 C CA . ALA A 1 296 ? 18.259 8.388 -4.562 1.00 56.31 296 ALA A CA 1
ATOM 2441 C C . ALA A 1 296 ? 17.616 7.743 -5.795 1.00 56.31 296 ALA A C 1
ATOM 2443 O O . ALA A 1 296 ? 18.008 8.033 -6.919 1.00 56.31 296 ALA A O 1
ATOM 2444 N N . SER A 1 297 ? 16.613 6.893 -5.580 1.00 69.88 297 SER A N 1
ATOM 2445 C CA . SER A 1 297 ? 15.678 6.543 -6.645 1.00 69.88 297 SER A CA 1
ATOM 2446 C C . SER A 1 297 ? 14.655 7.671 -6.793 1.00 69.88 297 SER A C 1
ATOM 2448 O O . SER A 1 297 ? 14.075 8.117 -5.795 1.00 69.88 297 SER A O 1
ATOM 2450 N N . LEU A 1 298 ? 14.453 8.152 -8.024 1.00 77.88 298 LEU A N 1
ATOM 2451 C CA . LEU A 1 298 ? 13.503 9.229 -8.331 1.00 77.88 298 LEU A CA 1
ATOM 2452 C C . LEU A 1 298 ? 12.073 8.869 -7.898 1.00 77.88 298 LEU A C 1
ATOM 2454 O O . LEU A 1 298 ? 11.315 9.751 -7.493 1.00 77.88 298 LEU A O 1
ATOM 2458 N N . ILE A 1 299 ? 11.748 7.571 -7.865 1.00 80.81 299 ILE A N 1
ATOM 2459 C CA . ILE A 1 299 ? 10.448 7.037 -7.435 1.00 80.81 299 ILE A CA 1
ATOM 2460 C C . ILE A 1 299 ? 10.103 7.360 -5.971 1.00 80.81 299 ILE A C 1
ATOM 2462 O O . ILE A 1 299 ? 8.939 7.246 -5.586 1.00 80.81 299 ILE A O 1
ATOM 2466 N N . LEU A 1 300 ? 11.098 7.746 -5.155 1.00 89.44 300 LEU A N 1
ATOM 2467 C CA . LEU A 1 300 ? 10.946 8.080 -3.732 1.00 89.44 300 LEU A CA 1
ATOM 2468 C C . LEU A 1 300 ? 10.889 9.589 -3.461 1.00 89.44 300 LEU A C 1
ATOM 2470 O O . LEU A 1 300 ? 10.868 10.003 -2.302 1.00 89.44 300 LEU A O 1
ATOM 2474 N N . ASN A 1 301 ? 10.899 10.437 -4.494 1.00 87.94 301 ASN A N 1
ATOM 2475 C CA . ASN A 1 301 ? 10.895 11.892 -4.306 1.00 87.94 301 ASN A CA 1
ATOM 2476 C C . ASN A 1 301 ? 9.616 12.385 -3.614 1.00 87.94 301 ASN A C 1
ATOM 2478 O O . ASN A 1 301 ? 9.696 13.226 -2.718 1.00 87.94 301 ASN A O 1
ATOM 2482 N N . PHE A 1 302 ? 8.460 11.819 -3.978 1.00 87.81 302 PHE A N 1
ATOM 2483 C CA . PHE A 1 302 ? 7.197 12.098 -3.294 1.00 87.81 302 PHE A CA 1
ATOM 2484 C C . PHE A 1 302 ? 7.278 11.727 -1.806 1.00 87.81 302 PHE A C 1
ATOM 2486 O O . PHE A 1 302 ? 6.897 12.519 -0.944 1.00 87.81 302 PHE A O 1
ATOM 2493 N N . ASP A 1 303 ? 7.816 10.545 -1.496 1.00 91.50 303 ASP A N 1
ATOM 2494 C CA . ASP A 1 303 ? 7.918 10.044 -0.127 1.00 91.50 303 ASP A CA 1
ATOM 2495 C C . ASP A 1 303 ? 8.841 10.916 0.716 1.00 91.50 303 ASP A C 1
ATOM 2497 O O . ASP A 1 303 ? 8.483 11.286 1.829 1.00 91.50 303 ASP A O 1
ATOM 2501 N N . LYS A 1 304 ? 10.002 11.296 0.168 1.00 90.69 304 LYS A N 1
ATOM 2502 C CA . LYS A 1 304 ? 10.951 12.205 0.826 1.00 90.69 304 LYS A CA 1
ATOM 2503 C C . LYS A 1 304 ? 10.288 13.533 1.171 1.00 90.69 304 LYS A C 1
ATOM 2505 O O . LYS A 1 304 ? 10.336 13.934 2.328 1.00 90.69 304 LYS A O 1
ATOM 2510 N N . SER A 1 305 ? 9.629 14.161 0.194 1.00 91.06 305 SER A N 1
ATOM 2511 C CA . SER A 1 305 ? 8.907 15.420 0.405 1.00 91.06 305 SER A CA 1
ATOM 2512 C C . SER A 1 305 ? 7.828 15.276 1.482 1.00 91.06 305 SER A C 1
ATOM 2514 O O . SER A 1 305 ? 7.723 16.101 2.384 1.00 91.06 305 SER A O 1
ATOM 2516 N N . SER A 1 306 ? 7.064 14.186 1.442 1.00 91.56 306 SER A N 1
ATOM 2517 C CA . SER A 1 306 ? 5.979 13.941 2.395 1.00 91.56 306 SER A CA 1
ATOM 2518 C C . SER A 1 306 ? 6.478 13.669 3.815 1.00 91.56 306 SER A C 1
ATOM 2520 O O . SER A 1 306 ? 5.860 14.123 4.773 1.00 91.56 306 SER A O 1
ATOM 2522 N N . ILE A 1 307 ? 7.598 12.955 3.965 1.00 92.75 307 ILE A N 1
ATOM 2523 C CA . ILE A 1 307 ? 8.255 12.716 5.259 1.00 92.75 307 ILE A CA 1
ATOM 2524 C C . ILE A 1 307 ? 8.813 14.028 5.827 1.00 92.75 307 ILE A C 1
ATOM 2526 O O . ILE A 1 307 ? 8.660 14.281 7.021 1.00 92.75 307 ILE A O 1
ATOM 2530 N N . ASP A 1 308 ? 9.433 14.857 4.984 1.00 90.69 308 ASP A N 1
ATOM 2531 C CA . ASP A 1 308 ? 10.086 16.105 5.400 1.00 90.69 308 ASP A CA 1
ATOM 2532 C C . ASP A 1 308 ? 9.086 17.203 5.778 1.00 90.69 308 ASP A C 1
ATOM 2534 O O . ASP A 1 308 ? 9.347 17.977 6.698 1.00 90.69 308 ASP A O 1
ATOM 2538 N N . ASN A 1 309 ? 7.923 17.231 5.123 1.00 89.75 309 ASN A N 1
ATOM 2539 C CA . ASN A 1 309 ? 6.871 18.219 5.367 1.00 89.75 309 ASN A CA 1
ATOM 2540 C C . ASN A 1 309 ? 5.736 17.703 6.268 1.00 89.75 309 ASN A C 1
ATOM 2542 O O . ASN A 1 309 ? 4.713 18.374 6.427 1.00 89.75 309 ASN A O 1
ATOM 2546 N N . PHE A 1 310 ? 5.874 16.513 6.865 1.00 86.69 310 PHE A N 1
ATOM 2547 C CA . PHE A 1 310 ? 4.839 15.989 7.753 1.00 86.69 310 PHE A CA 1
ATOM 2548 C C . PHE A 1 310 ? 4.664 16.913 8.979 1.00 86.69 310 PHE A C 1
ATOM 2550 O O . PHE A 1 310 ? 5.660 17.275 9.609 1.00 86.69 310 PHE A O 1
ATOM 2557 N N . PRO A 1 311 ? 3.425 17.236 9.416 1.00 84.38 311 PRO A N 1
ATOM 2558 C CA . PRO A 1 311 ? 3.180 18.127 10.565 1.00 84.38 311 PRO A CA 1
ATOM 2559 C C . PRO A 1 311 ? 3.813 17.692 11.900 1.00 84.38 311 PRO A C 1
ATOM 2561 O O . PRO A 1 311 ? 3.866 18.457 12.860 1.00 84.38 311 PRO A O 1
ATOM 2564 N N . LYS A 1 312 ? 4.260 16.439 11.990 1.00 84.31 312 LYS A N 1
ATOM 2565 C CA . LYS A 1 312 ? 4.983 15.847 13.120 1.00 84.31 312 LYS A CA 1
ATOM 2566 C C . LYS A 1 312 ? 6.229 15.119 12.605 1.00 84.31 312 LYS A C 1
ATOM 2568 O O . LYS A 1 312 ? 6.200 14.450 11.585 1.00 84.31 312 LYS A O 1
ATOM 2573 N N . LYS A 1 313 ? 7.346 15.139 13.324 1.00 85.50 313 LYS A N 1
ATOM 2574 C CA . LYS A 1 313 ? 8.477 14.296 12.905 1.00 85.50 313 LYS A CA 1
ATOM 2575 C C . LYS A 1 313 ? 8.122 12.815 13.125 1.00 85.50 313 LYS A C 1
ATOM 2577 O O . LYS A 1 313 ? 8.000 12.386 14.272 1.00 85.50 313 LYS A O 1
ATOM 2582 N N . ILE A 1 314 ? 7.899 12.068 12.039 1.00 85.31 314 ILE A N 1
ATOM 2583 C CA . ILE A 1 314 ? 7.476 10.650 12.069 1.00 85.31 314 ILE A CA 1
ATOM 2584 C C . ILE A 1 314 ? 8.647 9.675 11.975 1.00 85.31 314 ILE A C 1
ATOM 2586 O O . ILE A 1 314 ? 8.583 8.594 12.567 1.00 85.31 314 ILE A O 1
ATOM 2590 N N . PHE A 1 315 ? 9.707 10.082 11.271 1.00 92.81 315 PHE A N 1
ATOM 2591 C CA . PHE A 1 315 ? 10.952 9.342 11.121 1.00 92.81 315 PHE A CA 1
ATOM 2592 C C . PHE A 1 315 ? 12.128 10.187 11.607 1.00 92.81 315 PHE A C 1
ATOM 2594 O O . PHE A 1 315 ? 12.233 11.374 11.281 1.00 92.81 315 PHE A O 1
ATOM 2601 N N . ASP A 1 316 ? 13.013 9.587 12.397 1.00 92.88 316 ASP A N 1
ATOM 2602 C CA . ASP A 1 316 ? 14.359 10.123 12.584 1.00 92.88 316 ASP A CA 1
ATOM 2603 C C . ASP A 1 316 ? 15.241 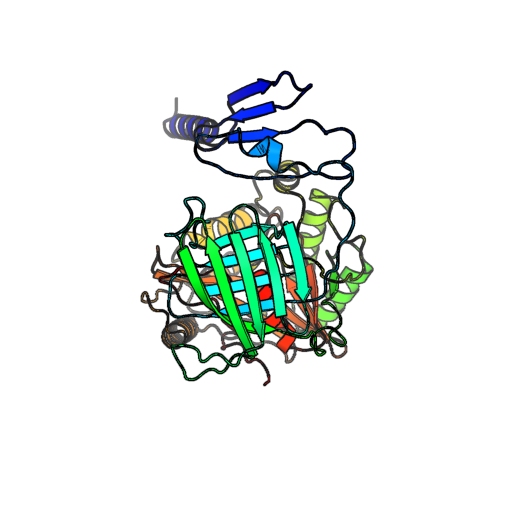9.879 11.343 1.00 92.88 316 ASP A C 1
ATOM 2605 O O . ASP A 1 316 ? 14.824 9.248 10.371 1.00 92.88 316 ASP A O 1
ATOM 2609 N N . GLU A 1 317 ? 16.466 10.408 11.343 1.00 91.69 317 GLU A N 1
ATOM 2610 C CA . GLU A 1 317 ? 17.362 10.286 10.183 1.00 91.69 317 GLU A CA 1
ATOM 2611 C C . GLU A 1 317 ? 17.743 8.830 9.879 1.00 91.69 317 GLU A C 1
ATOM 2613 O O . GLU A 1 317 ? 17.908 8.458 8.717 1.00 91.69 317 GLU A O 1
ATOM 2618 N N . THR A 1 318 ? 17.851 7.983 10.905 1.00 94.00 318 THR A N 1
ATOM 2619 C CA . THR A 1 318 ? 18.161 6.559 10.732 1.00 94.00 318 THR A CA 1
ATOM 2620 C C . THR A 1 318 ? 16.958 5.828 10.150 1.00 94.00 318 THR A C 1
ATOM 2622 O O . THR A 1 318 ? 17.101 5.068 9.193 1.00 94.00 318 THR A O 1
ATOM 2625 N N . GLU A 1 319 ? 15.761 6.087 10.674 1.00 95.12 319 GLU A N 1
ATOM 2626 C CA . GLU A 1 319 ? 14.501 5.552 10.153 1.00 95.12 319 GLU A CA 1
ATOM 2627 C C . GLU A 1 319 ? 14.262 5.997 8.704 1.00 95.12 319 GLU A C 1
ATOM 2629 O O . GLU A 1 319 ? 13.865 5.178 7.874 1.00 95.12 319 GLU A O 1
ATOM 2634 N N . LYS A 1 320 ? 14.586 7.250 8.360 1.00 94.31 320 LYS A N 1
ATOM 2635 C CA . LYS A 1 320 ? 14.521 7.760 6.984 1.00 94.31 320 LYS A CA 1
ATOM 2636 C C . LYS A 1 320 ? 15.485 7.011 6.062 1.00 94.31 320 LYS A C 1
ATOM 2638 O O . LYS A 1 320 ? 15.089 6.608 4.972 1.00 94.31 320 LYS A O 1
ATOM 2643 N N . LYS A 1 321 ? 16.725 6.752 6.484 1.00 94.56 321 LYS A N 1
ATOM 2644 C CA . LYS A 1 321 ? 17.681 5.958 5.687 1.00 94.56 321 LYS A CA 1
ATOM 2645 C C . LYS A 1 321 ? 17.252 4.501 5.524 1.00 94.56 321 LYS A C 1
ATOM 2647 O O . LYS A 1 321 ? 17.374 3.949 4.430 1.00 94.56 321 LYS A O 1
ATOM 2652 N N . LYS A 1 322 ? 16.700 3.889 6.576 1.00 96.88 322 LYS A N 1
ATOM 2653 C CA . LYS A 1 322 ? 16.096 2.549 6.509 1.00 96.88 322 LYS A CA 1
ATOM 2654 C C . LYS A 1 322 ? 14.932 2.511 5.519 1.00 96.88 322 LYS A C 1
ATOM 2656 O O . LYS A 1 322 ? 14.890 1.611 4.687 1.00 96.88 322 LYS A O 1
ATOM 2661 N N . PHE A 1 323 ? 14.051 3.512 5.555 1.00 96.50 323 PHE A N 1
ATOM 2662 C CA . PHE A 1 323 ? 12.956 3.670 4.596 1.00 96.50 323 PHE A CA 1
ATOM 2663 C C . PHE A 1 323 ? 13.481 3.749 3.156 1.00 96.50 323 PHE A C 1
ATOM 2665 O O . PHE A 1 323 ? 13.053 2.981 2.297 1.00 96.50 323 PHE A O 1
ATOM 2672 N N . LEU A 1 324 ? 14.447 4.636 2.895 1.00 95.25 324 LEU A N 1
ATOM 2673 C CA . LEU A 1 324 ? 15.020 4.811 1.557 1.00 95.25 324 LEU A CA 1
ATOM 2674 C C . LEU A 1 324 ? 15.718 3.550 1.048 1.00 95.25 324 LEU A C 1
ATOM 2676 O O . LEU A 1 324 ? 15.611 3.241 -0.132 1.00 95.25 324 LEU A O 1
ATOM 2680 N N . THR A 1 325 ? 16.384 2.814 1.937 1.00 96.19 325 THR A N 1
ATOM 2681 C CA . THR A 1 325 ? 17.015 1.531 1.610 1.00 96.19 325 THR A CA 1
ATOM 2682 C C . THR A 1 325 ? 15.962 0.476 1.274 1.00 96.19 325 THR A C 1
ATOM 2684 O O . THR A 1 325 ? 16.070 -0.194 0.259 1.00 96.19 325 THR A O 1
ATOM 2687 N N . PHE A 1 326 ? 14.905 0.342 2.079 1.00 97.12 326 PHE A N 1
ATOM 2688 C CA . PHE A 1 326 ? 13.879 -0.679 1.850 1.00 97.12 326 PHE A CA 1
ATOM 2689 C C . PHE A 1 326 ? 13.128 -0.492 0.523 1.00 97.12 326 PHE A C 1
ATOM 2691 O O . PHE A 1 326 ? 12.827 -1.469 -0.156 1.00 97.12 326 PHE A O 1
ATOM 2698 N N . PHE A 1 327 ? 12.822 0.755 0.155 1.00 96.19 327 PHE A N 1
ATOM 2699 C CA . PHE A 1 327 ? 12.030 1.072 -1.040 1.00 96.19 327 PHE A CA 1
ATOM 2700 C C . PHE A 1 327 ? 12.864 1.489 -2.257 1.00 96.19 327 PHE A C 1
ATOM 2702 O O . PHE A 1 327 ? 12.300 1.976 -3.239 1.00 96.19 327 PHE A O 1
ATOM 2709 N N . ALA A 1 328 ? 14.190 1.346 -2.214 1.00 94.06 328 ALA A N 1
ATOM 2710 C CA . ALA A 1 328 ? 15.027 1.671 -3.360 1.00 94.06 328 ALA A CA 1
ATOM 2711 C C . ALA A 1 328 ? 14.680 0.785 -4.568 1.00 94.06 328 ALA A C 1
ATOM 2713 O O . ALA A 1 328 ? 14.382 -0.400 -4.427 1.00 94.06 328 ALA A O 1
ATOM 2714 N N . GLY A 1 329 ? 14.767 1.364 -5.768 1.00 93.62 329 GLY A N 1
ATOM 2715 C CA . GLY A 1 329 ? 14.694 0.595 -7.006 1.00 93.62 329 GLY A CA 1
ATOM 2716 C C . GLY A 1 329 ? 15.847 -0.407 -7.095 1.00 93.62 329 GLY A C 1
ATOM 2717 O O . GLY A 1 329 ? 17.003 -0.055 -6.845 1.00 93.62 329 GLY A O 1
ATOM 2718 N N . ILE A 1 330 ? 15.532 -1.646 -7.461 1.00 94.88 330 ILE A N 1
ATOM 2719 C CA . ILE A 1 330 ? 16.490 -2.745 -7.589 1.00 94.88 330 ILE A CA 1
ATOM 2720 C C . ILE A 1 330 ? 16.795 -2.935 -9.077 1.00 94.88 330 ILE A C 1
ATOM 2722 O O . ILE A 1 330 ? 15.897 -3.343 -9.811 1.00 94.88 330 ILE A O 1
ATOM 2726 N N . PRO A 1 331 ? 18.029 -2.681 -9.546 1.00 94.31 331 PRO A N 1
ATOM 2727 C CA . PRO A 1 331 ? 18.380 -2.877 -10.948 1.00 94.31 331 PRO A CA 1
ATOM 2728 C C . PRO A 1 331 ? 18.082 -4.302 -11.424 1.00 94.31 331 PRO A C 1
ATOM 2730 O O . PRO A 1 331 ? 18.419 -5.279 -10.748 1.00 94.31 331 PRO A O 1
ATOM 2733 N N . THR A 1 332 ? 17.477 -4.424 -12.600 1.00 95.06 332 THR A N 1
ATOM 2734 C CA . THR A 1 332 ? 17.123 -5.705 -13.214 1.00 95.06 332 THR A CA 1
ATOM 2735 C C . THR A 1 332 ? 17.280 -5.624 -14.735 1.00 95.06 332 THR A C 1
ATOM 2737 O O . THR A 1 332 ? 17.128 -4.547 -15.297 1.00 95.06 332 THR A O 1
ATOM 2740 N N . PRO A 1 333 ? 17.592 -6.722 -15.444 1.00 94.12 333 PRO A N 1
ATOM 2741 C CA . PRO A 1 333 ? 17.500 -6.718 -16.901 1.00 94.12 333 PRO A CA 1
ATOM 2742 C C . PRO A 1 333 ? 16.039 -6.647 -17.367 1.00 94.12 333 PRO A C 1
ATOM 2744 O O . PRO A 1 333 ? 15.147 -7.159 -16.682 1.00 94.12 333 PRO A O 1
ATOM 2747 N N . LEU A 1 334 ? 15.833 -6.106 -18.572 1.00 92.69 334 LEU A N 1
ATOM 2748 C CA . LEU A 1 334 ? 14.558 -6.144 -19.282 1.00 92.69 334 LEU A CA 1
ATOM 2749 C C . LEU A 1 334 ? 14.255 -7.581 -19.733 1.00 92.69 334 LEU A C 1
ATOM 2751 O O . LEU A 1 334 ? 14.774 -8.079 -20.730 1.00 92.69 334 LEU A O 1
ATOM 2755 N N . THR A 1 335 ? 13.461 -8.280 -18.933 1.00 91.00 335 THR A N 1
ATOM 2756 C CA . THR A 1 335 ? 12.979 -9.640 -19.174 1.00 91.00 335 THR A CA 1
ATOM 2757 C C . THR A 1 335 ? 11.604 -9.811 -18.538 1.00 91.00 335 THR A C 1
ATOM 2759 O O . THR A 1 335 ? 11.257 -9.098 -17.599 1.00 91.00 335 THR A O 1
ATOM 2762 N N . LYS A 1 336 ? 10.840 -10.792 -19.025 1.00 89.25 336 LYS A N 1
ATOM 2763 C CA . LYS A 1 336 ? 9.576 -11.228 -18.414 1.00 89.25 336 LYS A CA 1
ATOM 2764 C C . LYS A 1 336 ? 9.747 -12.368 -17.413 1.00 89.25 336 LYS A C 1
ATOM 2766 O O . LYS A 1 336 ? 8.778 -12.806 -16.797 1.00 89.25 336 LYS A O 1
ATOM 2771 N N . ASP A 1 337 ? 10.963 -12.889 -17.271 1.00 93.25 337 ASP A N 1
ATOM 2772 C CA . ASP A 1 337 ? 11.230 -14.013 -16.382 1.00 93.25 337 ASP A CA 1
ATOM 2773 C C . ASP A 1 337 ? 11.214 -13.575 -14.910 1.00 93.25 337 ASP A C 1
ATOM 2775 O O . ASP A 1 337 ? 12.192 -13.045 -14.371 1.00 93.25 337 ASP A O 1
ATOM 2779 N N . LYS A 1 338 ? 10.100 -13.874 -14.233 1.00 93.06 338 LYS A N 1
ATOM 2780 C CA . LYS A 1 338 ? 9.914 -13.638 -12.797 1.00 93.06 338 LYS A CA 1
ATOM 2781 C C . LYS A 1 338 ? 11.045 -14.229 -11.945 1.00 93.06 338 LYS A C 1
ATOM 2783 O O . LYS A 1 338 ? 11.405 -13.635 -10.930 1.00 93.06 338 LYS A O 1
ATOM 2788 N N . GLN A 1 339 ? 11.643 -15.356 -12.332 1.00 95.69 339 GLN A N 1
ATOM 2789 C CA . GLN A 1 339 ? 12.707 -15.987 -11.541 1.00 95.69 339 GLN A CA 1
ATOM 2790 C C . GLN A 1 339 ? 13.990 -15.147 -11.520 1.00 95.69 339 GLN A C 1
ATOM 2792 O O . GLN A 1 339 ? 14.672 -15.080 -10.492 1.00 95.69 339 GLN A O 1
ATOM 2797 N N . VAL A 1 340 ? 14.292 -14.431 -12.609 1.00 97.19 340 VAL A N 1
ATOM 2798 C CA . VAL A 1 340 ? 15.393 -13.454 -12.640 1.00 97.19 340 VAL A CA 1
ATOM 2799 C C . VAL A 1 340 ? 15.129 -12.330 -11.638 1.00 97.19 340 VAL A C 1
ATOM 2801 O O . VAL A 1 340 ? 16.019 -11.961 -10.867 1.00 97.19 340 VAL A O 1
ATOM 2804 N N . HIS A 1 341 ? 13.897 -11.826 -11.596 1.00 97.19 341 HIS A N 1
ATOM 2805 C CA . HIS A 1 341 ? 13.507 -10.749 -10.691 1.00 97.19 341 HIS A CA 1
ATOM 2806 C C . HIS A 1 341 ? 13.554 -11.173 -9.220 1.00 97.19 341 HIS A C 1
ATOM 2808 O O . HIS A 1 341 ? 14.170 -10.484 -8.405 1.00 97.19 341 HIS A O 1
ATOM 2814 N N . LEU A 1 342 ? 13.009 -12.345 -8.883 1.00 97.56 342 LEU A N 1
ATOM 2815 C CA . LEU A 1 342 ? 13.081 -12.910 -7.531 1.00 97.56 342 LEU A CA 1
ATOM 2816 C C . LEU A 1 342 ? 14.532 -13.076 -7.063 1.00 97.56 342 LEU A C 1
ATOM 2818 O O . LEU A 1 342 ? 14.863 -12.734 -5.926 1.00 97.56 342 LEU A O 1
ATOM 2822 N N . LYS A 1 343 ? 15.430 -13.535 -7.944 1.00 98.06 343 LYS A N 1
ATOM 2823 C CA . LYS A 1 343 ? 16.864 -13.642 -7.639 1.00 98.06 343 LYS A CA 1
ATOM 2824 C C . LYS A 1 343 ? 17.492 -12.278 -7.338 1.00 98.06 343 LYS A C 1
ATOM 2826 O O . LYS A 1 343 ? 18.272 -12.176 -6.388 1.00 98.06 343 LYS A O 1
ATOM 2831 N N . ASN A 1 344 ? 17.157 -11.242 -8.107 1.00 98.06 344 ASN A N 1
ATOM 2832 C CA . ASN A 1 344 ? 17.663 -9.884 -7.887 1.00 98.06 344 ASN A CA 1
ATOM 2833 C C . ASN A 1 344 ? 17.162 -9.296 -6.561 1.00 98.06 344 ASN A C 1
ATOM 2835 O O . ASN A 1 344 ? 17.955 -8.720 -5.818 1.00 98.06 344 ASN A O 1
ATOM 2839 N N . ILE A 1 345 ? 15.891 -9.515 -6.214 1.00 98.00 345 ILE A N 1
ATOM 2840 C CA . ILE A 1 345 ? 15.322 -9.070 -4.935 1.00 98.00 345 ILE A CA 1
ATOM 2841 C C . ILE A 1 345 ? 15.997 -9.782 -3.762 1.00 98.00 345 ILE A C 1
ATOM 2843 O O . ILE A 1 345 ? 16.474 -9.125 -2.838 1.00 98.00 345 ILE A O 1
ATOM 2847 N N . LYS A 1 346 ? 16.131 -11.114 -3.818 1.00 97.94 346 LYS A N 1
ATOM 2848 C CA . LYS A 1 346 ? 16.821 -11.893 -2.773 1.00 97.94 346 LYS A CA 1
ATOM 2849 C C . LYS A 1 346 ? 18.274 -11.461 -2.602 1.00 97.94 346 LYS A C 1
ATOM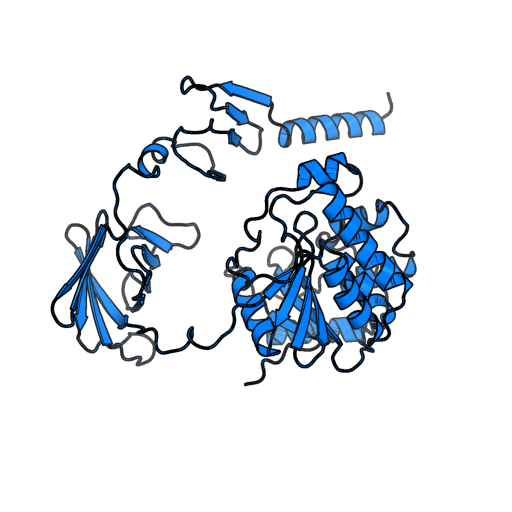 2851 O O . LYS A 1 346 ? 18.766 -11.367 -1.476 1.00 97.94 346 LYS A O 1
ATOM 2856 N N . LYS A 1 347 ? 18.962 -11.166 -3.708 1.00 98.06 347 LYS A N 1
ATOM 2857 C CA . LYS A 1 347 ? 20.318 -10.608 -3.683 1.00 98.06 347 LYS A CA 1
ATOM 2858 C C . LYS A 1 347 ? 20.340 -9.251 -2.975 1.00 98.06 347 LYS A C 1
ATOM 2860 O O . LYS A 1 347 ? 21.129 -9.092 -2.050 1.00 98.06 347 LYS A O 1
ATOM 2865 N N . TYR A 1 348 ? 19.453 -8.330 -3.348 1.00 97.44 348 TYR A N 1
ATOM 2866 C CA . TYR A 1 348 ? 19.345 -7.010 -2.722 1.00 97.44 348 TYR A CA 1
ATOM 2867 C C . TYR A 1 348 ? 19.072 -7.110 -1.213 1.00 97.44 348 TYR A C 1
ATOM 2869 O O . TYR A 1 348 ? 19.769 -6.503 -0.403 1.00 97.44 348 TYR A O 1
ATOM 2877 N N . PHE A 1 349 ? 18.113 -7.945 -0.809 1.00 97.50 349 PHE A N 1
ATOM 2878 C CA . PHE A 1 349 ? 17.751 -8.131 0.598 1.00 97.50 349 PHE A CA 1
ATOM 2879 C C . PHE A 1 349 ? 18.926 -8.687 1.403 1.00 97.50 349 PHE A C 1
ATOM 2881 O O . PHE A 1 349 ? 19.205 -8.211 2.504 1.00 97.50 349 PHE A O 1
ATOM 2888 N N . LYS A 1 350 ? 19.673 -9.639 0.834 1.00 97.88 350 LYS A N 1
ATOM 2889 C CA . LYS A 1 350 ? 20.896 -10.167 1.444 1.00 97.88 350 LYS A CA 1
ATOM 2890 C C . LYS A 1 350 ? 21.988 -9.100 1.569 1.00 97.88 350 LYS A C 1
ATOM 2892 O O . LYS A 1 350 ? 22.599 -9.001 2.629 1.00 97.88 350 LYS A O 1
ATOM 2897 N N . GLU A 1 351 ? 22.226 -8.309 0.523 1.00 97.38 351 GLU A N 1
ATOM 2898 C CA . GLU A 1 351 ? 23.221 -7.224 0.518 1.00 97.38 351 GLU A CA 1
ATOM 2899 C C . GLU A 1 351 ? 22.908 -6.148 1.563 1.00 97.38 351 GLU A C 1
ATOM 2901 O O . GLU A 1 351 ? 23.825 -5.644 2.207 1.00 97.38 351 GLU A O 1
ATOM 2906 N N . HIS A 1 352 ? 21.628 -5.848 1.787 1.00 97.38 352 HIS A N 1
ATOM 2907 C CA . HIS A 1 352 ? 21.174 -4.839 2.748 1.00 97.38 352 HIS A CA 1
ATOM 2908 C C . HIS A 1 352 ? 20.864 -5.391 4.157 1.00 97.38 352 HIS A C 1
ATOM 2910 O O . HIS A 1 352 ? 20.494 -4.633 5.059 1.00 97.38 352 HIS A O 1
ATOM 2916 N N . ASN A 1 353 ? 21.055 -6.702 4.360 1.00 97.50 353 ASN A N 1
ATOM 2917 C CA . ASN A 1 353 ? 20.662 -7.464 5.552 1.00 97.50 353 ASN A CA 1
ATOM 2918 C C . ASN A 1 353 ? 19.205 -7.193 5.981 1.00 97.50 353 ASN A C 1
ATOM 2920 O O . ASN A 1 353 ? 18.907 -7.032 7.166 1.00 97.50 353 ASN A O 1
ATOM 2924 N N . ILE A 1 354 ? 18.307 -7.134 4.993 1.00 98.19 354 ILE A N 1
ATOM 2925 C CA . ILE A 1 354 ? 16.870 -6.952 5.195 1.00 98.19 354 ILE A CA 1
ATOM 2926 C C . ILE A 1 354 ? 16.286 -8.271 5.696 1.00 98.19 354 ILE A C 1
ATOM 2928 O O . ILE A 1 354 ? 16.265 -9.262 4.964 1.00 98.19 354 ILE A O 1
ATOM 2932 N N . LYS A 1 355 ? 15.828 -8.292 6.948 1.00 97.88 355 LYS A N 1
ATOM 2933 C CA . LYS A 1 355 ? 15.249 -9.483 7.588 1.00 97.88 355 LYS A CA 1
ATOM 2934 C C . LYS A 1 355 ? 14.009 -9.117 8.383 1.00 97.88 355 LYS A C 1
ATOM 2936 O O . LYS A 1 355 ? 14.063 -8.237 9.238 1.00 97.88 355 LYS A O 1
ATOM 2941 N N . PHE A 1 356 ? 12.909 -9.812 8.124 1.00 97.69 356 PHE A N 1
ATOM 2942 C CA . PHE A 1 356 ? 11.670 -9.635 8.873 1.00 97.69 356 PHE A CA 1
ATOM 2943 C C . PHE A 1 356 ? 11.694 -10.464 10.154 1.00 97.69 356 PHE A C 1
ATOM 2945 O O . PHE A 1 356 ? 11.980 -11.657 10.133 1.00 97.69 356 PHE A O 1
ATOM 2952 N N . ASN A 1 357 ? 11.350 -9.814 11.260 1.00 96.19 357 ASN A N 1
ATOM 2953 C CA . ASN A 1 357 ? 11.211 -10.390 12.593 1.00 96.19 357 ASN A CA 1
ATOM 2954 C C . ASN A 1 357 ? 9.743 -10.276 13.032 1.00 96.19 357 ASN A C 1
ATOM 2956 O O . ASN A 1 357 ? 9.423 -9.706 14.078 1.00 96.19 357 ASN A O 1
ATOM 2960 N N . THR A 1 358 ? 8.833 -10.748 12.180 1.00 96.31 358 THR A N 1
ATOM 2961 C CA . THR A 1 358 ? 7.387 -10.647 12.386 1.00 96.31 358 THR A CA 1
ATOM 2962 C C . THR A 1 358 ? 6.859 -11.844 13.176 1.00 96.31 358 THR A C 1
ATOM 2964 O O . THR A 1 358 ? 7.406 -12.945 13.143 1.00 96.31 358 THR A O 1
ATOM 2967 N N . LYS A 1 359 ? 5.778 -11.629 13.930 1.00 96.31 359 LYS A N 1
ATOM 2968 C CA . LYS A 1 359 ? 5.037 -12.721 14.574 1.00 96.31 359 LYS A CA 1
ATOM 2969 C C . LYS A 1 359 ? 4.221 -13.498 13.526 1.00 96.31 359 LYS A C 1
ATOM 2971 O O . LYS A 1 359 ? 3.749 -12.869 12.578 1.00 96.31 359 LYS A O 1
ATOM 2976 N N . PRO A 1 360 ? 3.977 -14.811 13.716 1.00 95.50 360 PRO A N 1
ATOM 2977 C CA . PRO A 1 360 ? 3.017 -15.553 12.898 1.00 95.50 360 PRO A CA 1
ATOM 2978 C C . PRO A 1 360 ? 1.674 -14.823 12.838 1.00 95.50 360 PRO A C 1
ATOM 2980 O O . PRO A 1 360 ? 1.205 -14.349 13.873 1.00 95.50 360 PRO A O 1
ATOM 2983 N N . GLY A 1 361 ? 1.098 -14.702 11.641 1.00 95.25 361 GLY A N 1
ATOM 2984 C CA . GLY A 1 361 ? -0.115 -13.924 11.383 1.00 95.25 361 GLY A CA 1
ATOM 2985 C C . GLY A 1 361 ? 0.112 -12.439 11.071 1.00 95.25 361 GLY A C 1
ATOM 2986 O O . GLY A 1 361 ? -0.859 -11.740 10.800 1.00 95.25 361 GLY A O 1
ATOM 2987 N N . PHE A 1 362 ? 1.354 -11.937 11.082 1.00 97.88 362 PHE A N 1
ATOM 2988 C CA . PHE A 1 362 ? 1.704 -10.606 10.569 1.00 97.88 362 PHE A CA 1
ATOM 2989 C C . PHE A 1 362 ? 2.538 -10.717 9.295 1.00 97.88 362 PHE A C 1
ATOM 2991 O O . PHE A 1 362 ? 3.645 -11.270 9.303 1.00 97.88 362 PHE A O 1
ATOM 2998 N N . SER A 1 363 ? 2.051 -10.083 8.234 1.00 98.06 363 SER A N 1
ATOM 2999 C CA . SER A 1 363 ? 2.696 -10.116 6.929 1.00 98.06 363 SER A CA 1
ATOM 3000 C C . SER A 1 363 ? 2.741 -8.745 6.273 1.00 98.06 363 SER A C 1
ATOM 3002 O O . SER A 1 363 ? 1.745 -8.030 6.191 1.00 98.06 363 SER A O 1
ATOM 3004 N N . VAL A 1 364 ? 3.916 -8.388 5.767 1.00 98.44 364 VAL A N 1
ATOM 3005 C CA . VAL A 1 364 ? 4.115 -7.259 4.862 1.00 98.44 364 VAL A CA 1
ATOM 3006 C C . VAL A 1 364 ? 3.924 -7.777 3.444 1.00 98.44 364 VAL A C 1
ATOM 3008 O O . VAL A 1 364 ? 4.740 -8.565 2.963 1.00 98.44 364 VAL A O 1
ATOM 3011 N N . ILE A 1 365 ? 2.833 -7.361 2.801 1.00 98.25 365 ILE A N 1
ATOM 3012 C CA . ILE A 1 365 ? 2.490 -7.772 1.437 1.00 98.25 365 ILE A CA 1
ATOM 3013 C C . ILE A 1 365 ? 2.935 -6.678 0.480 1.00 98.25 365 ILE A C 1
ATOM 3015 O O . ILE A 1 365 ? 2.425 -5.559 0.547 1.00 98.25 365 ILE A O 1
ATOM 3019 N N . SER A 1 366 ? 3.861 -7.014 -0.410 1.00 96.75 366 SER A N 1
ATOM 3020 C CA . SER A 1 366 ? 4.428 -6.097 -1.398 1.00 96.75 366 SER A CA 1
ATOM 3021 C C . SER A 1 366 ? 4.098 -6.581 -2.798 1.00 96.75 366 SER A C 1
ATOM 3023 O O . SER A 1 366 ? 4.356 -7.732 -3.133 1.00 96.75 366 SER A O 1
ATOM 3025 N N . MET A 1 367 ? 3.578 -5.696 -3.636 1.00 94.12 367 MET A N 1
ATOM 3026 C CA . MET A 1 367 ? 3.464 -5.930 -5.067 1.00 94.12 367 MET A CA 1
ATOM 3027 C C . MET A 1 367 ? 4.669 -5.321 -5.770 1.00 94.12 367 MET A C 1
ATOM 3029 O O . MET A 1 367 ? 4.942 -4.123 -5.638 1.00 94.12 367 MET A O 1
ATOM 3033 N N . ILE A 1 368 ? 5.386 -6.167 -6.496 1.00 94.50 368 ILE A N 1
ATOM 3034 C CA . ILE A 1 368 ? 6.569 -5.792 -7.253 1.00 94.50 368 ILE A CA 1
ATOM 3035 C C . ILE A 1 368 ? 6.157 -5.454 -8.678 1.00 94.50 368 ILE A C 1
ATOM 3037 O O . ILE A 1 368 ? 5.495 -6.250 -9.343 1.00 94.50 368 ILE A O 1
ATOM 3041 N N . ASN A 1 369 ? 6.595 -4.289 -9.138 1.00 90.50 369 ASN A N 1
ATOM 3042 C CA . ASN A 1 369 ? 6.469 -3.834 -10.513 1.00 90.50 369 ASN A CA 1
ATOM 3043 C C . ASN A 1 369 ? 7.851 -3.765 -11.162 1.00 90.50 369 ASN A C 1
ATOM 3045 O O . ASN A 1 369 ? 8.857 -3.531 -10.488 1.00 90.50 369 ASN A O 1
ATOM 3049 N N . HIS A 1 370 ? 7.874 -3.966 -12.475 1.00 89.81 370 HIS A N 1
ATOM 3050 C CA . HIS A 1 370 ? 9.058 -3.848 -13.311 1.00 89.81 370 HIS A CA 1
ATOM 3051 C C . HIS A 1 370 ? 8.891 -2.608 -14.198 1.00 89.81 370 HIS A C 1
ATOM 3053 O O . HIS A 1 370 ? 7.898 -2.498 -14.910 1.00 89.81 370 HIS A O 1
ATOM 3059 N N . ASP A 1 371 ? 9.828 -1.667 -14.088 1.00 84.62 371 ASP A N 1
ATOM 3060 C CA . ASP A 1 371 ? 9.904 -0.448 -14.899 1.00 84.62 371 ASP A CA 1
ATOM 3061 C C . ASP A 1 371 ? 10.921 -0.641 -16.031 1.00 84.62 371 ASP A C 1
ATOM 3063 O O . ASP A 1 371 ? 12.085 -0.957 -15.760 1.00 84.62 371 ASP A O 1
ATOM 3067 N N . ASP A 1 372 ? 10.496 -0.453 -17.278 1.00 80.06 372 ASP A N 1
ATOM 3068 C CA . ASP A 1 372 ? 11.340 -0.550 -18.472 1.00 80.06 372 ASP A CA 1
ATOM 3069 C C . ASP A 1 372 ? 12.161 0.718 -18.749 1.00 80.06 372 ASP A C 1
ATOM 3071 O O . ASP A 1 372 ? 13.214 0.628 -19.387 1.00 80.06 372 ASP A O 1
ATOM 3075 N N . LEU A 1 373 ? 11.748 1.883 -18.239 1.00 80.81 373 LEU A N 1
ATOM 3076 C CA . LEU A 1 373 ? 12.462 3.145 -18.445 1.00 80.81 373 LEU A CA 1
ATOM 3077 C C . LEU A 1 373 ? 13.783 3.159 -17.676 1.00 80.81 373 LEU A C 1
ATOM 3079 O O . LEU A 1 373 ? 14.843 3.437 -18.241 1.00 80.81 373 LEU A O 1
ATOM 3083 N N . ASP A 1 374 ? 13.718 2.809 -16.394 1.00 81.19 374 ASP A N 1
ATOM 3084 C CA . ASP A 1 374 ? 14.876 2.795 -15.498 1.00 81.19 374 ASP A CA 1
ATOM 3085 C C . ASP A 1 374 ? 15.483 1.387 -15.330 1.00 81.19 374 ASP A C 1
ATOM 3087 O O . ASP A 1 374 ? 16.548 1.247 -14.724 1.00 81.19 374 ASP A O 1
ATOM 3091 N N . ASN A 1 375 ? 14.849 0.343 -15.888 1.00 89.38 375 ASN A N 1
ATOM 3092 C CA . ASN A 1 375 ? 15.242 -1.067 -15.747 1.00 89.38 375 ASN A CA 1
ATOM 3093 C C . ASN A 1 375 ? 15.403 -1.476 -14.271 1.00 89.38 375 ASN A C 1
ATOM 3095 O O . ASN A 1 375 ? 16.432 -2.009 -13.834 1.00 89.38 375 ASN A O 1
ATOM 3099 N N . ILE A 1 376 ? 14.371 -1.185 -13.476 1.00 92.25 376 ILE A N 1
ATOM 3100 C CA . ILE A 1 376 ? 14.334 -1.468 -12.039 1.00 92.25 376 ILE A CA 1
ATOM 3101 C C . ILE A 1 376 ? 13.097 -2.275 -11.652 1.00 92.25 376 ILE A C 1
ATOM 3103 O O . ILE A 1 376 ? 12.028 -2.161 -12.246 1.00 92.25 376 ILE A O 1
ATOM 3107 N N . LEU A 1 377 ? 13.238 -3.055 -10.585 1.00 94.94 377 LEU A N 1
ATOM 3108 C CA . LEU A 1 377 ? 12.123 -3.552 -9.792 1.00 94.94 377 LEU A CA 1
ATOM 3109 C C . LEU A 1 377 ? 11.857 -2.569 -8.665 1.00 94.94 377 LEU A C 1
ATOM 3111 O O . LEU A 1 377 ? 12.790 -2.102 -8.006 1.00 94.94 377 LEU A O 1
ATOM 3115 N N . PHE A 1 378 ? 10.591 -2.295 -8.402 1.00 92.88 378 PHE A N 1
ATOM 3116 C CA . PHE A 1 378 ? 10.199 -1.464 -7.277 1.00 92.88 378 PHE A CA 1
ATOM 3117 C C . PHE A 1 378 ? 8.888 -1.944 -6.667 1.00 92.88 378 PHE A C 1
ATOM 3119 O O . PHE A 1 378 ? 8.099 -2.656 -7.285 1.00 92.88 378 PHE A O 1
ATOM 3126 N N . ILE A 1 379 ? 8.659 -1.540 -5.421 1.00 93.50 379 ILE A N 1
ATOM 3127 C CA . ILE A 1 379 ? 7.405 -1.804 -4.724 1.00 93.50 379 ILE A CA 1
ATOM 3128 C C . ILE A 1 379 ? 6.370 -0.793 -5.227 1.00 93.50 379 ILE A C 1
ATOM 3130 O O . ILE A 1 379 ? 6.398 0.377 -4.827 1.00 93.50 379 ILE A O 1
ATOM 3134 N N . GLY A 1 380 ? 5.482 -1.240 -6.119 1.00 89.12 380 GLY A N 1
ATOM 3135 C CA . GLY A 1 380 ? 4.405 -0.423 -6.682 1.00 89.12 380 GLY A CA 1
ATOM 3136 C C . GLY A 1 380 ? 3.221 -0.264 -5.729 1.00 89.12 380 GLY A C 1
ATOM 3137 O O . GLY A 1 380 ? 2.590 0.790 -5.691 1.00 89.12 380 GLY A O 1
ATOM 3138 N N . HIS A 1 381 ? 2.959 -1.275 -4.898 1.00 93.12 381 HIS A N 1
ATOM 3139 C CA . HIS A 1 381 ? 2.014 -1.183 -3.787 1.00 93.12 381 HIS A CA 1
ATOM 3140 C C . HIS A 1 381 ? 2.467 -2.048 -2.609 1.00 93.12 381 HIS A C 1
ATOM 3142 O O . HIS A 1 381 ? 3.147 -3.055 -2.789 1.00 93.12 381 HIS A O 1
ATOM 3148 N N . ILE A 1 382 ? 2.091 -1.655 -1.395 1.00 97.25 382 ILE A N 1
ATOM 3149 C CA . ILE A 1 382 ? 2.427 -2.368 -0.163 1.00 97.25 382 ILE A CA 1
ATOM 3150 C C . ILE A 1 382 ? 1.346 -2.142 0.894 1.00 97.25 382 ILE A C 1
ATOM 3152 O O . ILE A 1 382 ? 0.774 -1.052 0.981 1.00 97.25 382 ILE A O 1
ATOM 3156 N N . GLY A 1 383 ? 1.089 -3.164 1.704 1.00 98.25 383 GLY A N 1
ATOM 3157 C CA . GLY A 1 383 ? 0.175 -3.094 2.840 1.00 98.25 383 GLY A CA 1
ATOM 3158 C C . GLY A 1 383 ? 0.504 -4.120 3.920 1.00 98.25 383 GLY A C 1
ATOM 3159 O O . GLY A 1 383 ? 1.411 -4.944 3.768 1.00 98.25 383 GLY A O 1
ATOM 3160 N N . ILE A 1 384 ? -0.244 -4.066 5.021 1.00 98.62 384 ILE A N 1
ATOM 3161 C CA . ILE A 1 384 ? -0.069 -4.962 6.172 1.00 98.62 384 ILE A CA 1
ATOM 3162 C C . ILE A 1 384 ? -1.234 -5.935 6.249 1.00 98.62 384 ILE A C 1
ATOM 3164 O O . ILE A 1 384 ? -2.376 -5.508 6.387 1.00 98.62 384 ILE A O 1
ATOM 3168 N N . LEU A 1 385 ? -0.948 -7.230 6.211 1.00 98.44 385 LEU A N 1
ATOM 3169 C CA . LEU A 1 385 ? -1.913 -8.302 6.415 1.00 98.44 385 LEU A CA 1
ATOM 3170 C C . LEU A 1 385 ? -1.786 -8.849 7.841 1.00 98.44 385 LEU A C 1
ATOM 3172 O O . LEU A 1 385 ? -0.688 -9.172 8.294 1.00 98.44 385 LEU A O 1
ATOM 3176 N N . LEU A 1 386 ? -2.912 -8.945 8.543 1.00 98.25 386 LEU A N 1
ATOM 3177 C CA . LEU A 1 386 ? -2.999 -9.392 9.931 1.00 98.25 386 LEU A CA 1
ATOM 3178 C C . LEU A 1 386 ? -4.014 -10.523 10.048 1.00 98.25 386 LEU A C 1
ATOM 3180 O O . LEU A 1 386 ? -5.162 -10.350 9.649 1.00 98.25 386 LEU A O 1
ATOM 3184 N N . GLU A 1 387 ? -3.659 -11.633 10.672 1.00 96.56 387 GLU A N 1
ATOM 3185 C CA . GLU A 1 387 ? -4.644 -12.631 11.081 1.00 96.56 387 GLU A CA 1
ATOM 3186 C C . GLU A 1 387 ? -5.427 -12.125 12.303 1.00 96.56 387 GLU A C 1
ATOM 3188 O O . GLU A 1 387 ? -4.875 -11.578 13.263 1.00 96.56 387 GLU A O 1
ATOM 3193 N N . SER A 1 388 ? -6.747 -12.256 12.288 1.00 93.94 388 SER A N 1
ATOM 3194 C CA . SER A 1 388 ? -7.595 -11.867 13.413 1.00 93.94 388 SER A CA 1
ATOM 3195 C C . SER A 1 388 ? -8.893 -12.653 13.372 1.00 93.94 388 SER A C 1
AT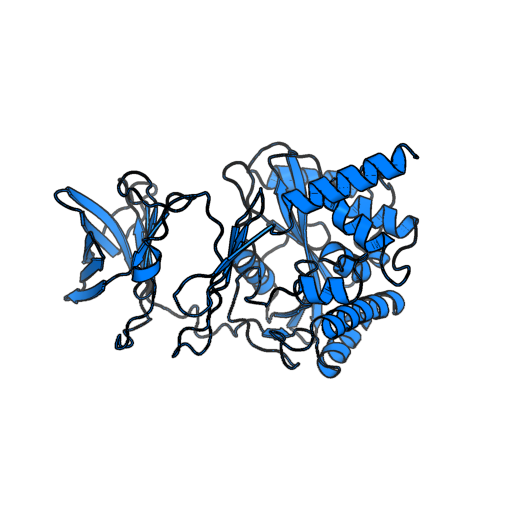OM 3197 O O . SER A 1 388 ? -9.602 -12.621 12.372 1.00 93.94 388 SER A O 1
ATOM 3199 N N . GLU A 1 389 ? -9.204 -13.367 14.457 1.00 90.56 389 GLU A N 1
ATOM 3200 C CA . GLU A 1 389 ? -10.486 -14.073 14.634 1.00 90.56 389 GLU A CA 1
ATOM 3201 C C . GLU A 1 389 ? -10.825 -15.036 13.475 1.00 90.56 389 GLU A C 1
ATOM 3203 O O . GLU A 1 389 ? -11.966 -15.123 13.028 1.00 90.56 389 GLU A O 1
ATOM 3208 N N . GLY A 1 390 ? -9.816 -15.757 12.969 1.00 89.38 390 GLY A N 1
ATOM 3209 C CA . GLY A 1 390 ? -9.976 -16.701 11.854 1.00 89.38 390 GLY A CA 1
ATOM 3210 C C . GLY A 1 390 ? -10.155 -16.040 10.482 1.00 89.38 390 GLY A C 1
ATOM 3211 O O . GLY A 1 390 ? -10.574 -16.705 9.539 1.00 89.38 390 GLY A O 1
ATOM 3212 N N . LYS A 1 391 ? -9.861 -14.741 10.371 1.00 93.56 391 LYS A N 1
ATOM 3213 C CA . LYS A 1 391 ? -9.885 -13.949 9.135 1.00 93.56 391 LYS A CA 1
ATOM 3214 C C . LYS A 1 391 ? -8.550 -13.242 8.921 1.00 93.56 391 LYS A C 1
ATOM 3216 O O . LYS A 1 391 ? -7.703 -13.222 9.812 1.00 93.56 391 LYS A O 1
ATOM 3221 N N . PHE A 1 392 ? -8.403 -12.592 7.772 1.00 95.12 392 PHE A N 1
ATOM 3222 C CA . PHE A 1 392 ? -7.270 -11.727 7.463 1.00 95.12 392 PHE A CA 1
ATOM 3223 C C . PHE A 1 392 ? -7.735 -10.281 7.277 1.00 95.12 392 PHE A C 1
ATOM 3225 O O . PHE A 1 392 ? -8.689 -10.015 6.549 1.00 95.12 392 PHE A O 1
ATOM 3232 N N . VAL A 1 393 ? -7.053 -9.346 7.931 1.00 97.31 393 VAL A N 1
ATOM 3233 C CA . VAL A 1 393 ? -7.291 -7.903 7.873 1.00 97.31 393 VAL A CA 1
ATOM 3234 C C . VAL A 1 393 ? -6.129 -7.264 7.127 1.00 97.31 393 VAL A C 1
ATOM 3236 O O . VAL A 1 393 ? -5.004 -7.265 7.622 1.00 97.31 393 VAL A O 1
ATOM 3239 N N . PHE A 1 394 ? -6.390 -6.720 5.947 1.00 98.06 394 PHE A N 1
ATOM 3240 C CA . PHE A 1 394 ? -5.401 -6.025 5.134 1.00 98.06 394 PHE A CA 1
ATOM 3241 C C . PHE A 1 394 ? -5.566 -4.516 5.261 1.00 98.06 394 PHE A C 1
ATOM 3243 O O . PHE A 1 394 ? -6.604 -3.964 4.904 1.00 98.06 394 PHE A O 1
ATOM 3250 N N . LEU A 1 395 ? -4.549 -3.855 5.803 1.00 98.44 395 LEU A N 1
ATOM 3251 C CA . LEU A 1 395 ? -4.484 -2.409 5.946 1.00 98.44 395 LEU A CA 1
ATOM 3252 C C . LEU A 1 395 ? -3.732 -1.830 4.752 1.00 98.44 395 LEU A C 1
ATOM 3254 O O . LEU A 1 395 ? -2.545 -2.113 4.568 1.00 98.44 395 LEU A O 1
ATOM 3258 N N . GLU A 1 396 ? -4.407 -0.989 3.976 1.00 94.19 396 GLU A N 1
ATOM 3259 C CA . GLU A 1 396 ? -3.838 -0.366 2.785 1.00 94.19 396 GLU A CA 1
ATOM 3260 C C . GLU A 1 396 ? -4.092 1.141 2.731 1.00 94.19 396 GLU A C 1
ATOM 3262 O O . GLU A 1 396 ? -5.045 1.687 3.295 1.00 94.19 396 GLU A O 1
ATOM 3267 N N . LYS A 1 397 ? -3.201 1.811 2.005 1.00 94.25 397 LYS A N 1
ATOM 3268 C CA . LYS A 1 397 ? -3.310 3.206 1.590 1.00 94.25 397 LYS A CA 1
ATOM 3269 C C . LYS A 1 397 ? -2.739 3.284 0.185 1.00 94.25 397 LYS A C 1
ATOM 3271 O O . LYS A 1 397 ? -1.527 3.316 0.048 1.00 94.25 397 LYS A O 1
ATOM 3276 N N . LEU A 1 398 ? -3.564 3.220 -0.857 1.00 85.38 398 LEU A N 1
ATOM 3277 C CA . LEU A 1 398 ? -3.056 3.024 -2.222 1.00 85.38 398 LEU A CA 1
ATOM 3278 C C . LEU A 1 398 ? -2.122 4.156 -2.678 1.00 85.38 398 LEU A C 1
ATOM 3280 O O . LEU A 1 398 ? -0.928 3.945 -2.892 1.00 85.38 398 LEU A O 1
ATOM 3284 N N . SER A 1 399 ? -2.665 5.363 -2.765 1.00 83.25 399 SER A N 1
ATOM 3285 C CA . SER A 1 399 ? -1.958 6.600 -3.100 1.00 83.25 399 SER A CA 1
ATOM 3286 C C . SER A 1 399 ? -2.116 7.599 -1.959 1.00 83.25 399 SER A C 1
ATOM 3288 O O . SER A 1 399 ? -2.718 7.270 -0.943 1.00 83.25 399 SER A O 1
ATOM 3290 N N . PHE A 1 400 ? -1.574 8.809 -2.081 1.00 82.62 400 PHE A N 1
ATOM 3291 C CA . PHE A 1 400 ? -1.679 9.844 -1.046 1.00 82.62 400 PHE A CA 1
ATOM 3292 C C . PHE A 1 400 ? -3.062 10.501 -0.971 1.00 82.62 400 PHE A C 1
ATOM 3294 O O . PHE A 1 400 ? -3.506 10.879 0.115 1.00 82.62 400 PHE A O 1
ATOM 3301 N N . ASP A 1 401 ? -3.765 10.547 -2.093 1.00 80.31 401 ASP A N 1
ATOM 3302 C CA . ASP A 1 401 ? -5.078 11.150 -2.257 1.00 80.31 401 ASP A CA 1
ATOM 3303 C C . ASP A 1 401 ? -6.224 10.159 -2.059 1.00 80.31 401 ASP A C 1
ATOM 3305 O O . ASP A 1 401 ? -7.322 10.601 -1.766 1.00 80.31 401 ASP A O 1
ATOM 3309 N N . LEU A 1 402 ? -6.000 8.842 -2.120 1.00 87.69 402 LEU A N 1
ATOM 3310 C CA . LEU A 1 402 ? -7.060 7.852 -1.885 1.00 87.69 402 LEU A CA 1
ATOM 3311 C C . LEU A 1 402 ? -7.233 7.492 -0.400 1.00 87.69 402 LEU A C 1
ATOM 3313 O O . LEU A 1 402 ? -6.272 7.577 0.361 1.00 87.69 402 LEU A O 1
ATOM 3317 N N . PRO A 1 403 ? -8.418 7.055 0.053 1.00 93.25 403 PRO A N 1
ATOM 3318 C CA . PRO A 1 403 ? -8.650 6.776 1.468 1.00 93.25 403 PRO A CA 1
ATOM 3319 C C . PRO A 1 403 ? -7.810 5.636 2.040 1.00 93.25 403 PRO A C 1
ATOM 3321 O O . PRO A 1 403 ? -7.389 4.720 1.337 1.00 93.25 403 PRO A O 1
ATOM 3324 N N . TYR A 1 404 ? -7.638 5.660 3.361 1.00 96.81 404 TYR A N 1
ATOM 3325 C CA . TYR A 1 404 ? -7.217 4.475 4.103 1.00 96.81 404 TYR A CA 1
ATOM 3326 C C . TYR A 1 404 ? -8.290 3.402 3.999 1.00 96.81 404 TYR A C 1
ATOM 3328 O O . TYR A 1 404 ? -9.483 3.715 4.048 1.00 96.81 404 TYR A O 1
ATOM 3336 N N . GLN A 1 405 ? -7.874 2.147 3.870 1.00 95.56 405 GLN A N 1
ATOM 3337 C CA . GLN A 1 405 ? -8.791 1.017 3.832 1.00 95.56 405 GLN A CA 1
ATOM 3338 C C . GLN A 1 405 ? -8.310 -0.099 4.758 1.00 95.56 405 GLN A C 1
ATOM 3340 O O . GLN A 1 405 ? -7.118 -0.384 4.865 1.00 95.56 405 GLN A O 1
ATOM 3345 N N . ALA A 1 406 ? -9.268 -0.733 5.426 1.00 96.88 406 ALA A N 1
ATOM 3346 C CA . ALA A 1 406 ? -9.102 -2.052 6.012 1.00 96.88 406 ALA A CA 1
ATOM 3347 C C . ALA A 1 406 ? -9.987 -3.018 5.229 1.00 96.88 406 ALA A C 1
ATOM 3349 O O . ALA A 1 406 ? -11.199 -2.812 5.189 1.00 96.88 406 ALA A O 1
ATOM 3350 N N . VAL A 1 407 ? -9.399 -4.041 4.615 1.00 95.56 407 VAL A N 1
ATOM 3351 C CA . VAL A 1 407 ? -10.095 -5.074 3.838 1.00 95.56 407 VAL A CA 1
ATOM 3352 C C . VAL A 1 407 ? -10.079 -6.387 4.610 1.00 95.56 407 VAL A C 1
ATOM 3354 O O . VAL A 1 407 ? -9.072 -6.743 5.216 1.00 95.56 407 VAL A O 1
ATOM 3357 N N . ILE A 1 408 ? -11.197 -7.102 4.613 1.00 94.19 408 ILE A N 1
ATOM 3358 C CA . ILE A 1 408 ? -11.370 -8.380 5.297 1.00 94.19 408 ILE A CA 1
ATOM 3359 C C . ILE A 1 408 ? -11.423 -9.499 4.271 1.00 94.19 408 ILE A C 1
ATOM 3361 O O . ILE A 1 408 ? -12.258 -9.489 3.362 1.00 94.19 408 ILE A O 1
ATOM 3365 N N . PHE A 1 409 ? -10.574 -10.495 4.484 1.00 91.56 409 PHE A N 1
ATOM 3366 C CA . PHE A 1 409 ? -10.555 -11.740 3.738 1.00 91.56 409 PHE A CA 1
ATOM 3367 C C . PHE A 1 409 ? -10.876 -12.911 4.666 1.00 91.56 409 PHE A C 1
ATOM 3369 O O . PHE A 1 409 ? -10.411 -12.970 5.804 1.00 91.56 409 PHE A O 1
ATOM 3376 N N . ASP A 1 410 ? -11.659 -13.862 4.172 1.00 88.38 410 ASP A N 1
ATOM 3377 C CA . ASP A 1 410 ? -11.922 -15.129 4.855 1.00 88.38 410 ASP A CA 1
ATOM 3378 C C . ASP A 1 410 ? -10.769 -16.129 4.644 1.00 88.38 410 ASP A C 1
ATOM 3380 O O . ASP A 1 410 ? -10.581 -17.029 5.458 1.00 88.38 410 ASP A O 1
ATOM 3384 N N . LYS A 1 411 ? -9.992 -15.993 3.560 1.00 87.31 411 LYS A N 1
ATOM 3385 C CA . LYS A 1 411 ? -8.853 -16.868 3.233 1.00 87.31 411 LYS A CA 1
ATOM 3386 C C . LYS A 1 411 ? -7.664 -16.076 2.703 1.00 87.31 411 LYS A C 1
ATOM 3388 O O . LYS A 1 411 ? -7.849 -15.099 1.984 1.00 87.31 411 LYS A O 1
ATOM 3393 N N . LYS A 1 412 ? -6.443 -16.555 2.943 1.00 86.31 412 LYS A N 1
ATOM 3394 C CA . LYS A 1 412 ? -5.214 -15.917 2.443 1.00 86.31 412 LYS A CA 1
ATOM 3395 C C . LYS A 1 412 ? -5.156 -15.833 0.912 1.00 86.31 412 LYS A C 1
ATOM 3397 O O . LYS A 1 412 ? -4.756 -14.808 0.371 1.00 86.31 412 LYS A O 1
ATOM 3402 N N . SER A 1 413 ? -5.649 -16.847 0.196 1.00 84.75 413 SER A N 1
ATOM 3403 C CA . SER A 1 413 ? -5.720 -16.843 -1.277 1.00 84.75 413 SER A CA 1
ATOM 3404 C C . SER A 1 413 ? -6.568 -15.702 -1.864 1.00 84.75 413 SER A C 1
ATOM 3406 O O . SER A 1 413 ? -6.345 -15.290 -3.003 1.00 84.75 413 SER A O 1
ATOM 3408 N N . GLN A 1 414 ? -7.492 -15.126 -1.086 1.00 88.38 414 GLN A N 1
ATOM 3409 C CA . GLN A 1 414 ? -8.265 -13.953 -1.502 1.00 88.38 414 GLN A CA 1
ATOM 3410 C C . GLN A 1 414 ? -7.425 -12.673 -1.582 1.00 88.38 414 GLN A C 1
ATOM 3412 O O . GLN A 1 414 ? -7.806 -11.762 -2.311 1.00 88.38 414 GLN A O 1
ATOM 3417 N N . VAL A 1 415 ? -6.276 -12.611 -0.901 1.00 90.31 415 VAL A N 1
ATOM 3418 C CA . VAL A 1 415 ? -5.325 -11.496 -1.024 1.00 90.31 415 VAL A CA 1
ATOM 3419 C C . VAL A 1 415 ? -4.798 -11.432 -2.456 1.00 90.31 415 VAL A C 1
ATOM 3421 O O . VAL A 1 415 ? -4.888 -10.391 -3.098 1.00 90.31 415 VAL A O 1
ATOM 3424 N N . HIS A 1 416 ? -4.333 -12.558 -3.005 1.00 86.06 416 HIS A N 1
ATOM 3425 C CA . HIS A 1 416 ? -3.873 -12.616 -4.393 1.00 86.06 416 HIS A CA 1
ATOM 3426 C C . HIS A 1 416 ? -4.991 -12.246 -5.379 1.00 86.06 416 HIS A C 1
ATOM 3428 O O . HIS A 1 416 ? -4.783 -11.427 -6.271 1.00 86.06 416 HIS A O 1
ATOM 3434 N N . GLU A 1 417 ? -6.199 -12.789 -5.187 1.00 84.50 417 GLU A N 1
ATOM 3435 C CA . GLU A 1 417 ? -7.366 -12.446 -6.012 1.00 84.50 417 GLU A CA 1
ATOM 3436 C C . GLU A 1 417 ? -7.672 -10.939 -5.987 1.00 84.50 417 GLU A C 1
ATOM 3438 O O . GLU A 1 417 ? -7.921 -10.344 -7.036 1.00 84.50 417 GLU A O 1
ATOM 3443 N N . TYR A 1 418 ? -7.635 -10.320 -4.804 1.00 86.50 418 TYR A N 1
ATOM 3444 C CA . TYR A 1 418 ? -7.866 -8.889 -4.624 1.00 86.50 418 TYR A CA 1
ATOM 3445 C C . TYR A 1 418 ? -6.846 -8.044 -5.391 1.00 86.50 418 TYR A C 1
ATOM 3447 O O . TYR A 1 418 ? -7.226 -7.158 -6.160 1.00 86.50 418 TYR A O 1
ATOM 3455 N N . PHE A 1 419 ? -5.560 -8.353 -5.231 1.00 85.06 419 PHE A N 1
ATOM 3456 C CA . PHE A 1 419 ? -4.486 -7.628 -5.903 1.00 85.06 419 PHE A CA 1
ATOM 3457 C C . PHE A 1 419 ? -4.541 -7.789 -7.419 1.00 85.06 419 PHE A C 1
ATOM 3459 O O . PHE A 1 419 ? -4.440 -6.794 -8.128 1.00 85.06 419 PHE A O 1
ATOM 3466 N N . MET A 1 420 ? -4.753 -9.003 -7.931 1.00 77.19 420 MET A N 1
ATOM 3467 C CA . MET A 1 420 ? -4.845 -9.215 -9.379 1.00 77.19 420 MET A CA 1
ATOM 3468 C C . MET A 1 420 ? -6.042 -8.479 -9.984 1.00 77.19 420 MET A C 1
ATOM 3470 O O . MET A 1 420 ? -5.908 -7.862 -11.037 1.00 77.19 420 MET A O 1
ATOM 3474 N N . LYS A 1 421 ? -7.196 -8.466 -9.301 1.00 76.44 421 LYS A N 1
ATOM 3475 C CA . LYS A 1 421 ? -8.379 -7.717 -9.755 1.00 76.44 421 LYS A CA 1
ATOM 3476 C C . LYS A 1 421 ? -8.156 -6.208 -9.801 1.00 76.44 421 LYS A C 1
ATOM 3478 O O . LYS A 1 421 ? -8.694 -5.560 -10.691 1.00 76.44 421 LYS A O 1
ATOM 3483 N N . LYS A 1 422 ? -7.420 -5.656 -8.833 1.00 72.31 422 LYS A N 1
ATOM 3484 C CA . LYS A 1 422 ? -7.258 -4.203 -8.676 1.00 72.31 422 LYS A CA 1
ATOM 3485 C C . LYS A 1 422 ? -6.018 -3.652 -9.387 1.00 72.31 422 LYS A C 1
ATOM 3487 O O . LYS A 1 422 ? -6.019 -2.493 -9.783 1.00 72.31 422 LYS A O 1
ATOM 3492 N N . TYR A 1 423 ? -4.970 -4.460 -9.535 1.00 71.69 423 TYR A N 1
ATOM 3493 C CA . TYR A 1 423 ? -3.633 -4.005 -9.934 1.00 71.69 423 TYR A CA 1
ATOM 3494 C C . TYR A 1 423 ? -2.929 -4.906 -10.964 1.00 71.69 423 TYR A C 1
ATOM 3496 O O . TYR A 1 423 ? -1.817 -4.587 -11.384 1.00 71.69 423 TYR A O 1
ATOM 3504 N N . GLY A 1 424 ? -3.532 -6.033 -11.360 1.00 63.81 424 GLY A N 1
ATOM 3505 C CA . GLY A 1 424 ? -2.894 -7.028 -12.231 1.00 63.81 424 GLY A CA 1
ATOM 3506 C C . GLY A 1 424 ? -2.621 -6.553 -13.662 1.00 63.81 424 GLY A C 1
ATOM 3507 O O . GLY A 1 424 ? -1.910 -7.226 -14.396 1.00 63.81 424 GLY A O 1
ATOM 3508 N N . ASP A 1 425 ? -3.149 -5.396 -14.066 1.00 63.75 425 ASP A N 1
ATOM 3509 C CA . ASP A 1 425 ? -2.969 -4.813 -15.398 1.00 63.75 425 ASP A CA 1
ATOM 3510 C C . ASP A 1 425 ? -1.804 -3.807 -15.491 1.00 63.75 425 ASP A C 1
ATOM 3512 O O . ASP A 1 425 ? -1.616 -3.185 -16.540 1.00 63.75 425 ASP A O 1
ATOM 3516 N N . MET A 1 426 ? -1.011 -3.642 -14.424 1.00 63.00 426 MET A N 1
ATOM 3517 C CA . MET A 1 426 ? 0.130 -2.716 -14.371 1.00 63.00 426 MET A CA 1
ATOM 3518 C C . MET A 1 426 ? 1.411 -3.313 -14.971 1.00 63.00 426 MET A C 1
ATOM 3520 O O . MET A 1 426 ? 2.423 -3.459 -14.285 1.00 63.00 426 MET A O 1
ATOM 3524 N N . THR A 1 427 ? 1.356 -3.648 -16.256 1.00 66.81 427 THR A N 1
ATOM 3525 C CA . THR A 1 427 ? 2.484 -4.171 -17.037 1.00 66.81 427 THR A CA 1
ATOM 3526 C C . THR A 1 427 ? 2.574 -3.482 -18.400 1.00 66.81 427 THR A C 1
ATOM 3528 O O . THR A 1 427 ? 1.580 -2.956 -18.914 1.00 66.81 427 THR A O 1
ATOM 3531 N N . THR A 1 428 ? 3.768 -3.487 -18.983 1.00 68.75 428 THR A N 1
ATOM 3532 C CA . THR A 1 428 ? 4.039 -3.096 -20.372 1.00 68.75 428 THR A CA 1
ATOM 3533 C C . THR A 1 428 ? 4.338 -4.347 -21.207 1.00 68.75 428 THR A C 1
ATOM 3535 O O . THR A 1 428 ? 4.677 -5.397 -20.654 1.00 68.75 428 THR A O 1
ATOM 3538 N N . PRO A 1 429 ? 4.222 -4.293 -22.546 1.00 71.94 429 PRO A N 1
ATOM 3539 C CA . PRO A 1 429 ? 4.599 -5.416 -23.405 1.00 71.94 429 PRO A CA 1
ATOM 3540 C C . PRO A 1 429 ? 6.032 -5.928 -23.199 1.00 71.94 429 PRO A C 1
ATOM 3542 O O . PRO A 1 429 ? 6.311 -7.067 -23.573 1.00 71.94 429 PRO A O 1
ATOM 3545 N N . GLU A 1 430 ? 6.918 -5.135 -22.610 1.00 75.94 430 GLU A N 1
ATOM 3546 C CA . GLU A 1 430 ? 8.339 -5.410 -22.415 1.00 75.94 430 GLU A CA 1
ATOM 3547 C C . GLU A 1 430 ? 8.677 -5.888 -20.993 1.00 75.94 430 GLU A C 1
ATOM 3549 O O . GLU A 1 430 ? 9.714 -6.525 -20.786 1.00 75.94 430 GLU A O 1
ATOM 3554 N N . THR A 1 431 ? 7.804 -5.630 -20.018 1.00 81.81 431 THR A N 1
ATOM 3555 C CA . THR A 1 431 ? 8.045 -5.919 -18.598 1.00 81.81 431 THR A CA 1
ATOM 3556 C C . THR A 1 431 ? 7.384 -7.222 -18.150 1.00 81.81 431 THR A C 1
ATOM 3558 O O . THR A 1 431 ? 6.559 -7.819 -18.845 1.00 81.81 431 THR A O 1
ATOM 3561 N N . ALA A 1 432 ? 7.808 -7.718 -16.987 1.00 85.50 432 ALA A N 1
ATOM 3562 C CA . ALA A 1 432 ? 7.160 -8.856 -16.345 1.00 85.50 432 ALA A CA 1
ATOM 3563 C C . ALA A 1 432 ? 5.809 -8.440 -15.747 1.00 85.50 432 ALA A C 1
ATOM 3565 O O . ALA A 1 432 ? 5.623 -7.283 -15.358 1.00 85.50 432 ALA A O 1
ATOM 3566 N N . ASP A 1 433 ? 4.890 -9.397 -15.619 1.00 86.06 433 ASP A N 1
ATOM 3567 C CA . ASP A 1 433 ? 3.644 -9.176 -14.886 1.00 86.06 433 ASP A CA 1
ATOM 3568 C C . ASP A 1 433 ? 3.941 -8.850 -13.408 1.00 86.06 433 ASP A C 1
ATOM 3570 O O . ASP A 1 433 ? 4.857 -9.446 -12.819 1.00 86.06 433 ASP A O 1
ATOM 3574 N N . PRO A 1 434 ? 3.173 -7.942 -12.773 1.00 88.75 434 PRO A N 1
ATOM 3575 C CA . PRO A 1 434 ? 3.287 -7.692 -11.346 1.00 88.75 434 PRO A CA 1
ATOM 3576 C C . PRO A 1 434 ? 3.092 -8.972 -10.537 1.00 88.75 434 PRO A C 1
ATOM 3578 O O . PRO A 1 434 ? 2.201 -9.776 -10.812 1.00 88.75 434 PRO A O 1
ATOM 3581 N N . PHE A 1 435 ? 3.890 -9.141 -9.488 1.00 90.25 435 PHE A N 1
ATOM 3582 C CA . PHE A 1 435 ? 3.787 -10.298 -8.602 1.00 90.25 435 PHE A CA 1
ATOM 3583 C C . PHE A 1 435 ? 3.868 -9.886 -7.138 1.00 90.25 435 PHE A C 1
ATOM 3585 O O . PHE A 1 435 ? 4.381 -8.821 -6.790 1.00 90.25 435 PHE A O 1
ATOM 3592 N N . LEU A 1 436 ? 3.327 -10.739 -6.270 1.00 94.50 436 LEU A N 1
ATOM 3593 C CA . LEU A 1 436 ? 3.272 -10.487 -4.838 1.00 94.50 436 LEU A CA 1
ATOM 3594 C C . LEU A 1 436 ? 4.443 -11.133 -4.104 1.00 94.50 436 LEU A C 1
ATOM 3596 O O . LEU A 1 436 ? 4.902 -12.225 -4.440 1.00 94.50 436 LEU A O 1
ATOM 3600 N N . MET A 1 437 ? 4.868 -10.456 -3.049 1.00 96.75 437 MET A N 1
ATOM 3601 C CA . MET A 1 437 ? 5.812 -10.931 -2.056 1.00 96.75 437 MET A CA 1
ATOM 3602 C C . MET A 1 437 ? 5.223 -10.789 -0.656 1.00 96.75 437 MET A C 1
ATOM 3604 O O . MET A 1 437 ? 4.454 -9.865 -0.382 1.00 96.75 437 MET A O 1
ATOM 3608 N N . GLU A 1 438 ? 5.627 -11.679 0.238 1.00 97.62 438 GLU A N 1
ATOM 3609 C CA . GLU A 1 438 ? 5.262 -11.703 1.648 1.00 97.62 438 GLU A CA 1
ATOM 3610 C C . GLU A 1 438 ? 6.532 -11.757 2.491 1.00 97.62 438 GLU A C 1
ATOM 3612 O O . GLU A 1 438 ? 7.305 -12.707 2.394 1.00 97.62 438 GLU A O 1
ATOM 3617 N N . ASN A 1 439 ? 6.773 -10.730 3.311 1.00 97.38 439 ASN A N 1
ATOM 3618 C CA . ASN A 1 439 ? 7.944 -10.667 4.199 1.00 97.38 439 ASN A CA 1
ATOM 3619 C C . ASN A 1 439 ? 9.283 -10.956 3.478 1.00 97.38 439 ASN A C 1
ATOM 3621 O O . ASN A 1 439 ? 10.190 -11.564 4.041 1.00 97.38 439 ASN A O 1
ATOM 3625 N N . GLY A 1 440 ? 9.418 -10.507 2.225 1.00 94.81 440 GLY A N 1
ATOM 3626 C CA . GLY A 1 440 ? 10.636 -10.684 1.426 1.00 94.81 440 GLY A CA 1
ATOM 3627 C C . GLY A 1 440 ? 10.755 -12.013 0.678 1.00 94.81 440 GLY A C 1
ATOM 3628 O O . GLY A 1 440 ? 11.727 -12.194 -0.052 1.00 94.81 440 GLY A O 1
ATOM 3629 N N . GLU A 1 441 ? 9.762 -12.892 0.778 1.00 96.19 441 GLU A N 1
ATOM 3630 C CA . GLU A 1 441 ? 9.657 -14.115 -0.021 1.00 96.19 441 GLU A CA 1
ATOM 3631 C C . GLU A 1 441 ? 8.529 -14.009 -1.054 1.00 96.19 441 GLU A C 1
ATOM 3633 O O . GLU A 1 441 ? 7.699 -13.104 -0.990 1.00 96.19 441 GLU A O 1
ATOM 3638 N N . GLU A 1 442 ? 8.518 -14.895 -2.050 1.00 95.00 442 GLU A N 1
ATOM 3639 C CA . GLU A 1 442 ? 7.422 -14.959 -3.025 1.00 95.00 442 GLU A CA 1
ATOM 3640 C C . GLU A 1 442 ? 6.106 -15.299 -2.311 1.00 95.00 442 GLU A C 1
ATOM 3642 O O . GLU A 1 442 ? 6.070 -16.175 -1.450 1.00 95.00 442 GLU A O 1
ATOM 3647 N N . PHE A 1 443 ? 5.024 -14.595 -2.649 1.00 92.62 443 PHE A N 1
ATOM 3648 C CA . PHE A 1 443 ? 3.719 -14.869 -2.055 1.00 92.62 443 PHE A CA 1
ATOM 3649 C C . PHE A 1 443 ? 3.188 -16.217 -2.553 1.00 92.62 443 PHE A C 1
ATOM 3651 O O . PHE A 1 443 ? 2.913 -16.389 -3.743 1.00 92.62 443 PHE A O 1
ATOM 3658 N N . GLU A 1 444 ? 2.985 -17.158 -1.636 1.00 82.12 444 GLU A N 1
ATOM 3659 C CA . GLU A 1 444 ? 2.417 -18.463 -1.957 1.00 82.12 444 GLU A CA 1
ATOM 3660 C C . GLU A 1 444 ? 0.885 -18.413 -1.918 1.00 82.12 444 GLU A C 1
ATOM 3662 O O . GLU A 1 444 ? 0.266 -18.083 -0.902 1.00 82.12 444 GLU A O 1
ATOM 3667 N N . VAL A 1 445 ? 0.252 -18.766 -3.037 1.00 71.81 445 VAL A N 1
ATOM 3668 C CA . VAL A 1 445 ? -1.186 -19.040 -3.071 1.00 71.81 445 VAL A CA 1
ATOM 3669 C C . VAL A 1 445 ? -1.364 -20.504 -2.682 1.00 71.81 445 VAL A C 1
ATOM 3671 O O . VAL A 1 445 ? -0.956 -21.387 -3.435 1.00 71.81 445 VAL A O 1
ATOM 3674 N N . GLU A 1 446 ? -1.939 -20.767 -1.506 1.00 58.31 446 GLU A N 1
ATOM 3675 C CA . GLU A 1 446 ? -2.348 -22.125 -1.124 1.00 58.31 446 GLU A CA 1
ATOM 3676 C C . GLU A 1 446 ? -3.223 -22.715 -2.244 1.00 58.31 446 GLU A C 1
ATOM 3678 O O . GLU A 1 446 ? -4.215 -22.093 -2.643 1.00 58.31 446 GLU A O 1
ATOM 3683 N N . LYS A 1 447 ? -2.785 -23.857 -2.793 1.00 38.66 447 LYS A N 1
ATOM 3684 C CA . LYS A 1 447 ? -3.411 -24.540 -3.935 1.00 38.66 447 LYS A CA 1
ATOM 3685 C C . LYS A 1 447 ? -4.769 -25.135 -3.594 1.00 38.66 447 LYS A C 1
ATOM 3687 O O . LYS A 1 447 ? -4.908 -25.683 -2.478 1.00 38.66 447 LYS A O 1
#

pLDDT: mean 72.79, std 22.49, range [25.47, 98.62]

Radius of gyration: 25.83 Å; chains: 1; bounding box: 61×70×68 Å

Sequence (447 aa):
MNKKIISTIIFILLFGILFFPYNIETYKDGGTKIYSSLTYQYIKFNTLEGCKASKLEFAFTKKDYKYFESLLCKKGESEKDPNLKFFAYGAEPFWNIKITGNQLEYGNPNLFSETNPKGHIYMEIEKLEKQGEDFIFKAKNLEGKFVKEECHGDGKGDLYDYKVIFTNKNAEYKGCGSVEKQENFLKNKKPFSYSNITDQKTQNFIKNTLKKYNISEKNIQYYFYYVDYFNDAVGKEGLTNGNFKDITNFSRDGGYPMYLEKLEKKNFDFGGTNCRITSFTLFKDLVNIENLTDKASLILNFDKSSIDNFPKKIFDETEKKKFLTFFAGIPTPLTKDKQVHLKNIKKYFKEHNIKFNTKPGFSVISMINHDDLDNILFIGHIGILLESEGKFVFLEKLSFDLPYQAVIFDKKSQVHEYFMKKYGDMTTPETADPFLMENGEEFEVEK

Foldseek 3Di:
DDPVVVVVVVVCVVCCQAPFFDDWDADPPPGKTWTDHPPFIDIDDDDDPPDPDDDDDDTDDDDDPPVPVVPDDDPDDDDDDFFKWKWWDADDAWHTFIDGGQKTKTAAQPPDVDADPRRMDIWGWPDWDDDPPKIWTDTDQKTWIWAQDWDAHDPDRDIARTKIWMDGPHDIDITGMHMDGPDPPPPPDDAWKKALCLDPVSLVVVLVQLVVKPFDPLLSVVLVVLSCLLCVQQPCAQGDPDDIDGQPDLELLSPGDFSQVSNCVSPVQALFDFQLRNACSRQVVQKDFAQFDPPDDVVCPNVVSNCVPPPDNSDDPVSVRSSCLVFPWQAFDQDQDVVRVLVSLVVSCVVRVIAGNIDPQKKKKFKWWADPVRRTIGGQHIWIWGDDPQWIWTWGGHGRRHGTMIIIGNDPLVVVVSCCSNPQPRDDPRYHTIAMDIRSHGDDRDD

Secondary structure (DSSP, 8-state):
--HHHHHHHHHHHHHHHHHS--EEEE-TTTS-EEEE-SS-EEEE----TT-S---------S--GGGSGGGSPPTT--------EEEEE-SSS-EEEEEETTEEEEE-SSS-S---TTSEEEEEEEEEEEETTEEEEEETTEEEEEE---EE-TTT--EESEEEEEEETTEEEEEEEEEE---SSSSS-PPPEEE---SHHHHHHHHHHHGGGT--HHHHHHHHHHHHHHHHHH-STTS-SSS-EE-----TTTT----HHHHHHH-TT-----HHHHHHHHHGGGEE--S------GGGHHHHHHHHT-SS--S-HHHHHHHHHHT--EE--S---HHHHHHHHHHHHHHTT-EE-PPTTEEEEEEEEEETTTTEEEEEEEEEEEEETTEEEEEEE-SSSSPEEEEEESSTHHHHHHHHHHHTT---TTSPPPEEEETTEEPP---